Protein AF-A0A961XUE4-F1 (afdb_monomer_lite)

Radius of gyration: 29.35 Å; chains: 1; bounding box: 90×68×78 Å

pLDDT: mean 78.33, std 14.34, range [32.75, 93.94]

Secondary structure (DSSP, 8-state):
-PPPPPHHHHHHHHHHHHSGGGHHHHHHHHHHHGGGEEEPPP-SS--EEE-SS-EEE-HHHHHHHHHHHHHHHHHHHHHHHHHHHHHHH---HHHHHTT-SSHHHHHHHHHHHHHHHHHHHHSSSGGGS---TTSPPP-S-GGG-SSHHHHHHHHHHHHHHHHHHHHHHHHHHHHHHHHHHT--GGGSPPHHHHHHHHHHHHHHHHHTTHHHHHGGGT----EEE-HHHHH-SS--TT--EEEHHHHHHHHHHHHHHHHH-HHHHHHHTT-TTS-HHHHHHHHHHHHHHHHHHHHS-HHHHHHHHHHHEEEEEEETTEEEEEEEHHHHHHHTT-----------S--------EEEEEEEEEEEEETTEEEEEE--SS--TT---HHHHHHHHHHHHHHHHHHTTSSSSHHHHHHHHT--HHHHHHHGGGGG--HHHHHHHHTT-S-TT--HHHHHT-S---SSGGGGTGGGT---

Sequence (476 aa):
MTAEPTDQAIVLDLLRGAVPERADDLSRLWLEHGHGVEVAPSAPGSTMNATSKRIKFDTKTIDFFWLLGFSAWRAIEVYAPALTLATATGVTLEAALNIDEERGQFEQDYRHRIASAQSLLNAAKTSEIDWPEDIPQPTADRESFGNGQDMAVFDLVALAVAFALLHEFKHVQARALEAAEQTPEEDRQAAAEEEIACDTWAREFMTTGMAAYAAPNGYSYRYYISHRLVQAQRQEKDGWRLPAQQIETIVLDEITGLFRSKVRLLDICGLINCDPNTASRAIASGNDIAEQLETGTMDEKRNSLKQIIQRIVLQPDAITIEIDRAGLAKAIGIEMGHEEVTAETGEDVRETDTATIRLRIQLRRRGVEAKLVLTDAQPRASNADLNLIRLLGQARHLADQLISGKAGSITELANATGLNAAEISRILPLAFLAPDIVRDILDGRQPPELTSDALKRIDTLPILWKDQRTPLGFIA

Foldseek 3Di:
DPPDDDPVVVLLLLLCLLFVLCNVVSVVLCVVQVQAEAADQFAQAFQFAADLRHTYGYPLNLQLLQLVLVLVLLVCVLQVQLVVCCVVPVDDSVVSNVVDPCSVVSVVVSVVSVVQSVVSNRDRDPVVGDHDPPRDGDDSDLVVDPDPSSSVSSNVSSNVSQLSNQLNSLVNVLSNVCVVVVPDPVRDDDPVVSSVVSNLRSVCSRPPCVQVVQVVVVHHFDWDKDPVVVPDPDDDPDIATAGPVVVVVVVLVVLLVCLCDLVNQCVQLVNPPPDPVLSVLLNVLSNVLSCCSVPNDPVSVVVLCVLFFPDWDDDQFKIKTKTQSCSSCVSSPHDDDDPPPDDDDDDDDPPRDIDMDIWTWHFDDSDSHTDIGTPDDPDDQPQQDVLVVVLLVVLLVLLCCCVVVVDVDLVRVCVVVVHDSLQNVLSNCSPQADPVQVVCNSSNNFDPPQDNVLSSPPPDQDNDNVPRQVSRVHDD

Structure (mmCIF, N/CA/C/O backbone):
data_AF-A0A961XUE4-F1
#
_entry.id   AF-A0A961XUE4-F1
#
loop_
_atom_site.group_PDB
_atom_site.id
_atom_site.type_symbol
_atom_site.label_atom_id
_atom_site.label_alt_id
_atom_site.label_comp_id
_atom_site.label_asym_id
_atom_site.label_entity_id
_atom_site.label_seq_id
_atom_site.pdbx_PDB_ins_code
_atom_site.Cartn_x
_atom_site.Cartn_y
_atom_site.Cartn_z
_atom_site.occupancy
_atom_site.B_iso_or_equiv
_atom_site.auth_seq_id
_atom_site.auth_comp_id
_atom_site.auth_asym_id
_atom_site.auth_atom_id
_atom_site.pdbx_PDB_model_num
ATOM 1 N N . MET A 1 1 ? 39.635 -20.429 -10.507 1.00 32.75 1 MET A N 1
ATOM 2 C CA . MET A 1 1 ? 39.028 -19.281 -11.205 1.00 32.75 1 MET A CA 1
ATOM 3 C C . MET A 1 1 ? 37.554 -19.595 -11.347 1.00 32.75 1 MET A C 1
ATOM 5 O O . MET A 1 1 ? 37.193 -20.380 -12.212 1.00 32.75 1 MET A O 1
ATOM 9 N N . THR A 1 2 ? 36.733 -19.126 -10.413 1.00 34.25 2 THR A N 1
ATOM 10 C CA . THR A 1 2 ? 35.274 -19.159 -10.555 1.00 34.25 2 THR A CA 1
ATOM 11 C C . THR A 1 2 ? 34.932 -18.210 -11.697 1.00 34.25 2 THR A C 1
ATOM 13 O O . THR A 1 2 ? 35.315 -17.046 -11.638 1.00 34.25 2 THR A O 1
ATOM 16 N N . ALA A 1 3 ? 34.351 -18.724 -12.782 1.00 38.53 3 ALA A N 1
ATOM 17 C CA . ALA A 1 3 ? 33.897 -17.878 -13.879 1.00 38.53 3 ALA A CA 1
ATOM 18 C C . ALA A 1 3 ? 32.869 -16.887 -13.322 1.00 38.53 3 ALA A C 1
ATOM 20 O O . ALA A 1 3 ? 31.965 -17.310 -12.600 1.00 38.53 3 ALA A O 1
ATOM 21 N N . GLU A 1 4 ? 33.040 -15.594 -13.601 1.00 44.97 4 GLU A N 1
ATOM 22 C CA . GLU A 1 4 ? 32.030 -14.599 -13.245 1.00 44.97 4 GLU A CA 1
ATOM 23 C C . GLU A 1 4 ? 30.702 -15.004 -13.901 1.00 44.97 4 GLU A C 1
ATOM 25 O O . GLU A 1 4 ? 30.694 -15.380 -15.083 1.00 44.97 4 GLU A O 1
ATOM 30 N N . PRO A 1 5 ? 29.594 -15.026 -13.141 1.00 58.47 5 PRO A N 1
ATOM 31 C CA . PRO A 1 5 ? 28.294 -15.345 -13.701 1.00 58.47 5 PRO A CA 1
ATOM 32 C C . PRO A 1 5 ? 27.982 -14.342 -14.811 1.00 58.47 5 PRO A C 1
ATOM 34 O O . PRO A 1 5 ? 28.196 -13.144 -14.661 1.00 58.47 5 PRO A O 1
ATOM 37 N N . THR A 1 6 ? 27.486 -14.834 -15.944 1.00 69.25 6 THR A N 1
ATOM 38 C CA . THR A 1 6 ? 27.023 -13.964 -17.032 1.00 69.25 6 THR A CA 1
ATOM 39 C C . THR A 1 6 ? 25.946 -13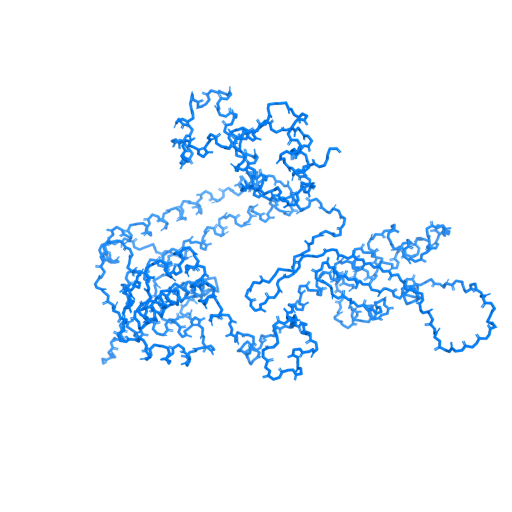.012 -16.510 1.00 69.25 6 THR A C 1
ATOM 41 O O . THR A 1 6 ? 25.121 -13.446 -15.710 1.00 69.25 6 THR A O 1
ATOM 44 N N . ASP A 1 7 ? 25.860 -11.784 -17.020 1.00 66.38 7 ASP A N 1
ATOM 45 C CA . ASP A 1 7 ? 24.839 -10.799 -16.610 1.00 66.38 7 ASP A CA 1
ATOM 46 C C . ASP A 1 7 ? 23.395 -11.347 -16.668 1.00 66.38 7 ASP A C 1
ATOM 48 O O . ASP A 1 7 ? 22.548 -11.014 -15.841 1.00 66.38 7 ASP A O 1
ATOM 52 N N . GLN A 1 8 ? 23.116 -12.267 -17.599 1.00 68.50 8 GLN A N 1
ATOM 53 C CA . GLN A 1 8 ? 21.840 -12.992 -17.675 1.00 68.50 8 GLN A CA 1
ATOM 54 C C . GLN A 1 8 ? 21.568 -13.878 -16.449 1.00 68.50 8 GLN A C 1
ATOM 56 O O . GLN A 1 8 ? 20.430 -13.969 -15.995 1.00 68.50 8 GLN A O 1
ATOM 61 N N . ALA A 1 9 ? 22.600 -14.533 -15.918 1.00 72.12 9 ALA A N 1
ATOM 62 C CA . ALA A 1 9 ? 22.502 -15.342 -14.708 1.00 72.12 9 ALA A CA 1
ATOM 63 C C . ALA A 1 9 ? 22.262 -14.455 -13.483 1.00 72.12 9 ALA A C 1
ATOM 65 O O . ALA A 1 9 ? 21.403 -14.783 -12.676 1.00 72.12 9 ALA A O 1
ATOM 66 N N . ILE A 1 10 ? 22.922 -13.292 -13.409 1.00 69.81 10 ILE A N 1
ATOM 67 C CA . ILE A 1 10 ? 22.708 -12.307 -12.337 1.00 69.81 10 ILE A CA 1
ATOM 68 C C . ILE A 1 10 ? 21.239 -11.869 -12.298 1.00 69.81 10 ILE A C 1
ATOM 70 O O . ILE A 1 10 ? 20.611 -11.893 -11.243 1.00 69.81 10 ILE A O 1
ATOM 74 N N . VAL A 1 11 ? 20.657 -11.528 -13.450 1.00 73.19 11 VAL A N 1
ATOM 75 C CA . VAL A 1 11 ? 19.245 -11.124 -13.518 1.00 73.19 11 VAL A CA 1
ATOM 76 C C . VAL A 1 11 ? 18.296 -12.264 -13.180 1.00 73.19 11 VAL A C 1
ATOM 78 O O . VAL A 1 11 ? 17.334 -12.058 -12.442 1.00 73.19 11 VAL A O 1
ATOM 81 N N . LEU A 1 12 ? 18.552 -13.468 -13.686 1.00 76.69 12 LEU A N 1
ATOM 82 C CA . LEU A 1 12 ? 17.702 -14.612 -13.380 1.00 76.69 12 LEU A CA 1
ATOM 83 C C . LEU A 1 12 ? 17.754 -14.971 -11.888 1.00 76.69 12 LEU A C 1
ATOM 85 O O . LEU A 1 12 ? 16.721 -15.309 -11.312 1.00 76.69 12 LEU A O 1
ATOM 89 N N . ASP A 1 13 ? 18.919 -14.859 -11.257 1.00 77.75 13 ASP A N 1
ATOM 90 C CA . ASP A 1 13 ? 19.084 -15.103 -9.826 1.00 77.75 13 ASP A CA 1
ATOM 91 C C . ASP A 1 13 ? 18.407 -14.009 -8.987 1.00 77.75 13 ASP A C 1
ATOM 93 O O . ASP A 1 13 ? 17.711 -14.338 -8.028 1.00 77.75 13 ASP A O 1
ATOM 97 N N . LEU A 1 14 ? 18.486 -12.737 -9.399 1.00 75.00 14 LEU A N 1
ATOM 98 C CA . LEU A 1 14 ? 17.721 -11.642 -8.785 1.00 75.00 14 LEU A CA 1
ATOM 99 C C . LEU A 1 14 ? 16.204 -11.879 -8.880 1.00 75.00 14 LEU A C 1
ATOM 101 O O . LEU A 1 14 ? 15.494 -11.757 -7.883 1.00 75.00 14 LEU A O 1
ATOM 105 N N . LEU A 1 15 ? 15.699 -12.273 -10.055 1.00 79.62 15 LEU A N 1
ATOM 106 C CA . LEU A 1 15 ? 14.278 -12.577 -10.262 1.00 79.62 15 LEU A CA 1
ATOM 107 C C . LEU A 1 15 ? 13.813 -13.759 -9.406 1.00 79.62 15 LEU A C 1
ATOM 109 O O . LEU A 1 15 ? 12.750 -13.702 -8.788 1.00 79.62 15 LEU A O 1
ATOM 113 N N . ARG A 1 16 ? 14.612 -14.829 -9.348 1.00 83.81 16 ARG A N 1
ATOM 114 C CA . ARG A 1 16 ? 14.326 -15.999 -8.509 1.00 83.81 16 ARG A CA 1
ATOM 115 C C . ARG A 1 16 ? 14.373 -15.658 -7.024 1.00 83.81 16 ARG A C 1
ATOM 117 O O . ARG A 1 16 ? 13.567 -16.194 -6.277 1.00 83.81 16 ARG A O 1
ATOM 124 N N . GLY A 1 17 ? 15.277 -14.776 -6.605 1.00 82.81 17 GLY A N 1
ATOM 125 C CA . GLY A 1 17 ? 15.331 -14.276 -5.233 1.00 82.81 17 GLY A CA 1
ATOM 126 C C . GLY A 1 17 ? 14.098 -13.450 -4.860 1.00 82.81 17 GLY A C 1
ATOM 127 O O . GLY A 1 17 ? 13.599 -13.574 -3.746 1.00 82.81 17 GLY A O 1
ATOM 128 N N . ALA A 1 18 ? 13.571 -12.658 -5.798 1.00 86.38 18 ALA A N 1
ATOM 129 C CA . ALA A 1 18 ? 12.402 -11.811 -5.569 1.00 86.38 18 ALA A CA 1
ATOM 130 C C . ALA A 1 18 ? 11.079 -12.596 -5.468 1.00 86.38 18 ALA A C 1
ATOM 132 O O . ALA A 1 18 ? 10.196 -12.203 -4.709 1.00 86.38 18 ALA A O 1
ATOM 133 N N . VAL A 1 19 ? 10.926 -13.685 -6.232 1.00 87.44 19 VAL A N 1
ATOM 134 C CA . VAL A 1 19 ? 9.713 -14.533 -6.256 1.00 87.44 19 VAL A CA 1
ATOM 135 C C . VAL A 1 19 ? 10.074 -16.030 -6.240 1.00 87.44 19 VAL A C 1
ATOM 137 O O . VAL A 1 19 ? 9.852 -16.751 -7.224 1.00 87.44 19 VAL A O 1
ATOM 140 N N . PRO A 1 20 ? 10.669 -16.526 -5.140 1.00 87.75 20 PRO A N 1
ATOM 141 C CA . PRO A 1 20 ? 11.237 -17.876 -5.058 1.00 87.75 20 PRO A CA 1
ATOM 142 C C . PRO A 1 20 ? 10.211 -18.985 -5.309 1.00 87.75 20 PRO A C 1
ATOM 144 O O . PRO A 1 20 ? 10.529 -20.021 -5.891 1.00 87.75 20 PRO A O 1
ATOM 147 N N . GLU A 1 21 ? 8.952 -18.759 -4.956 1.00 86.25 21 GLU A N 1
ATOM 148 C CA . GLU A 1 21 ? 7.846 -19.685 -5.176 1.00 86.25 21 GLU A CA 1
ATOM 149 C C . GLU A 1 21 ? 7.438 -19.840 -6.646 1.00 86.25 21 GLU A C 1
ATOM 151 O O . GLU A 1 21 ? 6.711 -20.772 -6.994 1.00 86.25 21 GLU A O 1
ATOM 156 N N . ARG A 1 22 ? 7.916 -18.944 -7.516 1.00 87.12 22 ARG A N 1
ATOM 157 C CA . ARG A 1 22 ? 7.704 -18.965 -8.970 1.00 87.12 22 ARG A CA 1
ATOM 158 C C . ARG A 1 22 ? 9.010 -19.152 -9.740 1.00 87.12 22 ARG A C 1
ATOM 160 O O . ARG A 1 22 ? 9.024 -18.949 -10.952 1.00 87.12 22 ARG A O 1
ATOM 167 N N . ALA A 1 23 ? 10.094 -19.567 -9.081 1.00 85.62 23 ALA A N 1
ATOM 168 C CA . ALA A 1 23 ? 11.407 -19.728 -9.707 1.00 85.62 23 ALA A CA 1
ATOM 169 C C . ALA A 1 23 ? 11.385 -20.658 -10.939 1.00 85.62 23 ALA A C 1
ATOM 171 O O . ALA A 1 23 ? 12.022 -20.359 -11.955 1.00 85.62 23 ALA A O 1
ATOM 172 N N . ASP A 1 24 ? 10.618 -21.751 -10.889 1.00 84.69 24 ASP A N 1
ATOM 173 C CA . ASP A 1 24 ? 10.455 -22.676 -12.019 1.00 84.69 24 ASP A CA 1
ATOM 174 C C . ASP A 1 24 ? 9.663 -22.049 -13.173 1.00 84.69 24 ASP A C 1
ATOM 176 O O . ASP A 1 24 ? 10.029 -22.206 -14.340 1.00 84.69 24 ASP A O 1
ATOM 180 N N . ASP A 1 25 ? 8.601 -21.303 -12.859 1.00 85.19 25 ASP A N 1
ATOM 181 C CA . ASP A 1 25 ? 7.798 -20.599 -13.861 1.00 85.19 25 ASP A CA 1
ATOM 182 C C . ASP A 1 25 ? 8.608 -19.494 -14.538 1.00 85.19 25 ASP A C 1
ATOM 184 O O . ASP A 1 25 ? 8.567 -19.382 -15.760 1.00 85.19 25 ASP A O 1
ATOM 188 N N . LEU A 1 26 ? 9.390 -18.728 -13.769 1.00 83.44 26 LEU A N 1
ATOM 189 C CA . LEU A 1 26 ? 10.342 -17.752 -14.295 1.00 83.44 26 LEU A CA 1
ATOM 190 C C . LEU A 1 26 ? 11.365 -18.412 -15.208 1.00 83.44 26 LEU A C 1
ATOM 192 O O . LEU A 1 26 ? 11.636 -17.904 -16.287 1.00 83.44 26 LEU A O 1
ATOM 196 N N . SER A 1 27 ? 11.917 -19.554 -14.797 1.00 81.75 27 SER A N 1
ATOM 197 C CA . SER A 1 27 ? 12.907 -20.278 -15.598 1.00 81.75 27 SER A CA 1
ATOM 198 C C . SER A 1 27 ? 12.307 -20.770 -16.914 1.00 81.75 27 SER A C 1
ATOM 200 O O . SER A 1 27 ? 12.948 -20.665 -17.956 1.00 81.75 27 SER A O 1
ATOM 202 N N . ARG A 1 28 ? 11.063 -21.266 -16.892 1.00 83.62 28 ARG A N 1
ATOM 203 C CA . ARG A 1 28 ? 10.333 -21.683 -18.097 1.00 83.62 28 ARG A CA 1
ATOM 204 C C . ARG A 1 28 ? 10.056 -20.497 -19.017 1.00 83.62 28 ARG A C 1
ATOM 206 O O . ARG A 1 28 ? 10.392 -20.550 -20.194 1.00 83.62 28 ARG A O 1
ATOM 213 N N . LEU A 1 29 ? 9.511 -19.422 -18.461 1.00 79.38 29 LEU A N 1
ATOM 214 C CA . LEU A 1 29 ? 9.199 -18.184 -19.167 1.00 79.38 29 LEU A CA 1
ATOM 215 C C . LEU A 1 29 ? 10.469 -17.577 -19.790 1.00 79.38 29 LEU A C 1
ATOM 217 O O . LEU A 1 29 ? 10.482 -17.220 -20.968 1.00 79.38 29 LEU A O 1
ATOM 221 N N . TRP A 1 30 ? 11.574 -17.578 -19.046 1.00 76.38 30 TRP A N 1
ATOM 222 C CA . TRP A 1 30 ? 12.890 -17.184 -19.538 1.00 76.38 30 TRP A CA 1
ATOM 223 C C . TRP A 1 30 ? 13.412 -18.111 -20.635 1.00 76.38 30 TRP A C 1
ATOM 225 O O . TRP A 1 30 ? 14.024 -17.636 -21.573 1.00 76.38 30 TRP A O 1
ATOM 235 N N . LEU A 1 31 ? 13.184 -19.423 -20.598 1.00 77.56 31 LEU A N 1
ATOM 236 C CA . LEU A 1 31 ? 13.577 -20.302 -21.709 1.00 77.56 31 LEU A CA 1
ATOM 237 C C . LEU A 1 31 ? 12.732 -20.048 -22.967 1.00 77.56 31 LEU A C 1
ATOM 239 O O . LEU A 1 31 ? 13.265 -20.040 -24.077 1.00 77.56 31 LEU A O 1
ATOM 243 N N . GLU A 1 32 ? 11.433 -19.811 -22.796 1.00 75.00 32 GLU A N 1
ATOM 244 C CA . GLU A 1 32 ? 10.481 -19.599 -23.890 1.00 75.00 32 GLU A CA 1
ATOM 245 C C . GLU A 1 32 ? 10.731 -18.281 -24.634 1.00 75.00 32 GLU A C 1
ATOM 247 O O . GLU A 1 32 ? 10.690 -18.270 -25.864 1.00 75.00 32 GLU A O 1
ATOM 252 N N . HIS A 1 33 ? 11.069 -17.194 -23.929 1.00 70.38 33 HIS A N 1
ATOM 253 C CA . HIS A 1 33 ? 11.302 -15.880 -24.554 1.00 70.38 33 HIS A CA 1
ATOM 254 C C . HIS A 1 33 ? 12.706 -15.290 -24.326 1.00 70.38 33 HIS A C 1
ATOM 256 O O . HIS A 1 33 ? 12.988 -14.172 -24.756 1.00 70.38 33 HIS A O 1
ATOM 262 N N . GLY A 1 34 ? 13.625 -16.026 -23.699 1.00 59.38 34 GLY A N 1
ATOM 263 C CA . GLY A 1 34 ? 14.972 -15.548 -23.343 1.00 59.38 34 GLY A CA 1
ATOM 264 C C . GLY A 1 34 ? 15.902 -15.314 -24.523 1.00 59.38 34 GLY A C 1
ATOM 265 O O . GLY A 1 34 ? 16.889 -14.600 -24.387 1.00 59.38 34 GLY A O 1
ATOM 266 N N . HIS A 1 35 ? 15.555 -15.821 -25.710 1.00 58.00 35 HIS A N 1
ATOM 267 C CA . HIS A 1 35 ? 16.201 -15.427 -26.967 1.00 58.00 35 HIS A CA 1
ATOM 268 C C . HIS A 1 35 ? 16.038 -13.925 -27.271 1.00 58.00 35 HIS A C 1
ATOM 270 O O . HIS A 1 35 ? 16.747 -13.389 -28.120 1.00 58.00 35 HIS A O 1
ATOM 276 N N . GLY A 1 36 ? 15.122 -13.252 -26.568 1.00 60.50 36 GLY A N 1
ATOM 277 C CA . GLY A 1 36 ? 14.923 -11.816 -26.599 1.00 60.50 36 GLY A CA 1
ATOM 278 C C . GLY A 1 36 ? 15.650 -11.035 -25.505 1.00 60.50 36 GLY A C 1
ATOM 279 O O . GLY A 1 36 ? 15.487 -9.831 -25.463 1.00 60.50 36 GLY A O 1
ATOM 280 N N . VAL A 1 37 ? 16.427 -11.617 -24.595 1.00 66.94 37 VAL A N 1
ATOM 281 C CA . VAL A 1 37 ? 17.033 -10.815 -23.515 1.00 66.94 37 VAL A CA 1
ATOM 282 C C . VAL A 1 37 ? 18.458 -10.382 -23.873 1.00 66.94 37 VAL A C 1
ATOM 284 O O . VAL A 1 37 ? 19.386 -11.192 -23.880 1.00 66.94 37 VAL A O 1
ATOM 287 N N . GLU A 1 38 ? 18.633 -9.092 -24.161 1.00 74.25 38 GLU A N 1
ATOM 288 C CA . GLU A 1 38 ? 19.903 -8.468 -24.544 1.00 74.25 38 GLU A CA 1
ATOM 289 C C . GLU A 1 38 ? 20.448 -7.598 -23.406 1.00 74.25 38 GLU A C 1
ATOM 291 O O . GLU A 1 38 ? 19.846 -6.583 -23.047 1.00 74.25 38 GLU A O 1
ATOM 296 N N . VAL A 1 39 ? 21.623 -7.960 -22.883 1.00 72.31 39 VAL A N 1
ATOM 297 C CA . VAL A 1 39 ? 22.382 -7.072 -21.996 1.00 72.31 39 VAL A CA 1
ATOM 298 C C . VAL A 1 39 ? 23.204 -6.131 -22.858 1.00 72.31 39 VAL A C 1
ATOM 300 O O . VAL A 1 39 ? 24.111 -6.545 -23.582 1.00 72.31 39 VAL A O 1
ATOM 303 N N . ALA A 1 40 ? 22.835 -4.862 -22.830 1.00 79.00 40 ALA A N 1
ATOM 304 C CA . ALA A 1 40 ? 23.466 -3.827 -23.616 1.00 79.00 40 ALA A CA 1
ATOM 305 C C . ALA A 1 40 ? 24.647 -3.200 -22.872 1.00 79.00 40 ALA A C 1
ATOM 307 O O . ALA A 1 40 ? 24.650 -3.154 -21.641 1.00 79.00 40 ALA A O 1
ATOM 308 N N . PRO A 1 41 ? 25.624 -2.633 -23.600 1.00 81.19 41 PRO A N 1
ATOM 309 C CA . PRO A 1 41 ? 26.605 -1.751 -22.990 1.00 81.19 41 PRO A CA 1
ATOM 310 C C . PRO A 1 41 ? 25.910 -0.565 -22.313 1.00 81.19 41 PRO A C 1
ATOM 312 O O . PRO A 1 41 ? 25.050 0.071 -22.928 1.00 81.19 41 PRO A O 1
ATOM 315 N N . SER A 1 42 ? 26.324 -0.250 -21.086 1.00 85.00 42 SER A N 1
ATOM 316 C CA . SER A 1 42 ? 25.844 0.922 -20.354 1.00 85.00 42 SER A CA 1
ATOM 317 C C . SER A 1 42 ? 26.123 2.215 -21.124 1.00 85.00 42 SER A C 1
ATOM 319 O O . SER A 1 42 ? 27.183 2.388 -21.735 1.00 85.00 42 SER A O 1
ATOM 321 N N . ALA A 1 43 ? 25.158 3.129 -21.084 1.00 85.62 43 ALA A N 1
ATOM 322 C CA . ALA A 1 43 ? 25.221 4.446 -21.707 1.00 85.62 43 ALA A CA 1
ATOM 323 C C . ALA A 1 43 ? 24.525 5.483 -20.805 1.00 85.62 43 ALA A C 1
ATOM 325 O O . ALA A 1 43 ? 23.839 5.092 -19.859 1.00 85.62 43 ALA A O 1
ATOM 326 N N . PRO A 1 44 ? 24.671 6.796 -21.062 1.00 87.94 44 PRO A N 1
ATOM 327 C CA . PRO A 1 44 ? 23.856 7.804 -20.388 1.00 87.94 44 PRO A CA 1
ATOM 328 C C . PRO A 1 44 ? 22.352 7.510 -20.529 1.00 87.94 44 PRO A C 1
ATOM 330 O O . PRO A 1 44 ? 21.883 7.125 -21.600 1.00 87.94 44 PRO A O 1
ATOM 333 N N . GLY A 1 45 ? 21.609 7.709 -19.444 1.00 86.75 45 GLY A N 1
ATOM 334 C CA . GLY A 1 45 ? 20.235 7.255 -19.228 1.00 86.75 45 GLY A CA 1
ATOM 335 C C . GLY A 1 45 ? 20.156 5.956 -18.419 1.00 86.75 45 GLY A C 1
ATOM 336 O O . GLY A 1 45 ? 21.167 5.450 -17.930 1.00 86.75 45 GLY A O 1
ATOM 337 N N . SER A 1 46 ? 18.944 5.431 -18.263 1.00 84.69 46 SER A N 1
ATOM 338 C CA . SER A 1 46 ? 18.702 4.035 -17.891 1.00 84.69 46 SER A CA 1
ATOM 339 C C . SER A 1 46 ? 18.280 3.259 -19.137 1.00 84.69 46 SER A C 1
ATOM 341 O O . SER A 1 46 ? 17.596 3.795 -20.015 1.00 84.69 46 SER A O 1
ATOM 343 N N . THR A 1 47 ? 18.678 1.993 -19.219 1.00 82.88 47 THR A N 1
ATOM 344 C CA . THR A 1 47 ? 18.252 1.092 -20.287 1.00 82.88 47 THR A CA 1
ATOM 345 C C . THR A 1 47 ? 17.375 0.017 -19.676 1.00 82.88 47 THR A C 1
ATOM 347 O O . THR A 1 47 ? 17.865 -0.903 -19.028 1.00 82.88 47 THR A O 1
ATOM 350 N N . MET A 1 48 ? 16.072 0.130 -19.908 1.00 79.31 48 MET A N 1
ATOM 351 C CA . MET A 1 48 ? 15.116 -0.946 -19.695 1.00 79.31 48 MET A CA 1
ATOM 352 C C . MET A 1 48 ? 13.959 -0.726 -20.654 1.00 79.31 48 MET A C 1
ATOM 354 O O . MET A 1 48 ? 13.157 0.182 -20.463 1.00 79.31 48 MET A O 1
ATOM 358 N N . ASN A 1 49 ? 13.954 -1.467 -21.758 1.00 73.75 49 ASN A N 1
ATOM 359 C CA . ASN A 1 49 ? 12.876 -1.378 -22.730 1.00 73.75 49 ASN A CA 1
ATOM 360 C C . ASN A 1 49 ? 12.662 -2.680 -23.500 1.00 73.75 49 ASN A C 1
ATOM 362 O O . ASN A 1 49 ? 13.603 -3.357 -23.925 1.00 73.75 49 ASN A O 1
ATOM 366 N N . ALA A 1 50 ? 11.395 -2.984 -23.745 1.00 64.88 50 ALA A N 1
ATOM 367 C CA . ALA A 1 50 ? 10.954 -4.067 -24.598 1.00 64.88 50 ALA A CA 1
ATOM 368 C C . ALA A 1 50 ? 10.698 -3.606 -26.042 1.00 64.88 50 ALA A C 1
ATOM 370 O O . ALA A 1 50 ? 10.184 -2.521 -26.319 1.00 64.88 50 ALA A O 1
ATOM 371 N N . THR A 1 51 ? 10.989 -4.485 -26.997 1.00 64.19 51 THR A N 1
ATOM 372 C CA . THR A 1 51 ? 10.467 -4.483 -28.371 1.00 64.19 51 THR A CA 1
ATOM 373 C C . THR A 1 51 ? 9.648 -5.757 -28.600 1.00 64.19 51 THR A C 1
ATOM 375 O O . THR A 1 51 ? 9.590 -6.621 -27.734 1.00 64.19 51 THR A O 1
ATOM 378 N N . SER A 1 52 ? 9.049 -5.935 -29.781 1.00 58.06 52 SER A N 1
ATOM 379 C CA . SER A 1 52 ? 8.298 -7.160 -30.121 1.00 58.06 52 SER A CA 1
ATOM 380 C C . SER A 1 52 ? 9.114 -8.458 -30.096 1.00 58.06 52 SER A C 1
ATOM 382 O O . SER A 1 52 ? 8.549 -9.537 -30.250 1.00 58.06 52 SER A O 1
ATOM 384 N N . LYS A 1 53 ? 10.441 -8.371 -29.942 1.00 59.94 53 LYS A N 1
ATOM 385 C CA . LYS A 1 53 ? 11.347 -9.527 -29.972 1.00 59.94 53 LYS A CA 1
ATOM 386 C C . LYS A 1 53 ? 12.366 -9.553 -28.845 1.00 59.94 53 LYS A C 1
ATOM 388 O O . LYS A 1 53 ? 13.036 -10.571 -28.705 1.00 59.94 53 LYS A O 1
ATOM 393 N N . ARG A 1 54 ? 12.556 -8.450 -28.111 1.00 69.50 54 ARG A N 1
ATOM 394 C CA . ARG A 1 54 ? 13.616 -8.376 -27.106 1.00 69.50 54 ARG A CA 1
ATOM 395 C C . ARG A 1 54 ? 13.332 -7.446 -25.936 1.00 69.50 54 ARG A C 1
ATOM 397 O O . ARG A 1 54 ? 12.751 -6.392 -26.145 1.00 69.50 54 ARG A O 1
ATOM 404 N N . ILE A 1 55 ? 13.826 -7.803 -24.757 1.00 71.69 55 ILE A N 1
ATOM 405 C CA . ILE A 1 55 ? 14.054 -6.921 -23.612 1.00 71.69 55 ILE A CA 1
ATOM 406 C C . ILE A 1 55 ? 15.520 -6.513 -23.660 1.00 71.69 55 ILE A C 1
ATOM 408 O O . ILE A 1 55 ? 16.401 -7.372 -23.708 1.00 71.69 55 ILE A O 1
ATOM 412 N N . LYS A 1 56 ? 15.786 -5.212 -23.654 1.00 77.31 56 LYS A N 1
ATOM 413 C CA . LYS A 1 56 ? 17.137 -4.671 -23.575 1.00 77.31 56 LYS A CA 1
ATOM 414 C C . LYS A 1 56 ? 17.320 -4.010 -22.215 1.00 77.31 56 LYS A C 1
ATOM 416 O O . LYS A 1 56 ? 16.521 -3.149 -21.849 1.00 77.31 56 LYS A O 1
ATOM 421 N N . PHE A 1 57 ? 18.371 -4.389 -21.494 1.00 79.88 57 PHE A N 1
ATOM 422 C CA . PHE A 1 57 ? 18.743 -3.736 -20.240 1.00 79.88 57 PHE A CA 1
ATOM 423 C C . PHE A 1 57 ? 20.257 -3.589 -20.100 1.00 79.88 57 PHE A C 1
ATOM 425 O O . PHE A 1 57 ? 21.007 -4.271 -20.792 1.00 79.88 57 PHE A O 1
ATOM 432 N N . ASP A 1 58 ? 20.713 -2.695 -19.226 1.00 83.88 58 ASP A N 1
ATOM 433 C CA . ASP A 1 58 ? 22.127 -2.583 -18.851 1.00 83.88 58 ASP A CA 1
ATOM 434 C C . ASP A 1 58 ? 22.320 -2.796 -17.341 1.00 83.88 58 ASP A C 1
ATOM 436 O O . ASP A 1 58 ? 21.392 -2.651 -16.544 1.00 83.88 58 ASP A O 1
ATOM 440 N N . THR A 1 59 ? 23.532 -3.176 -16.937 1.00 81.12 59 THR A N 1
ATOM 441 C CA . THR A 1 59 ? 23.858 -3.424 -15.522 1.00 81.12 59 THR A CA 1
ATOM 442 C C . THR A 1 59 ? 23.822 -2.141 -14.691 1.00 81.12 59 THR A C 1
ATOM 444 O O . THR A 1 59 ? 23.422 -2.176 -13.531 1.00 81.12 59 THR A O 1
ATOM 447 N N . LYS A 1 60 ? 24.109 -0.984 -15.306 1.00 89.19 60 LYS A N 1
ATOM 448 C CA . LYS A 1 60 ? 24.004 0.337 -14.663 1.00 89.19 60 LYS A CA 1
ATOM 449 C C . LYS A 1 60 ? 22.577 0.638 -14.193 1.00 89.19 60 LYS A C 1
ATOM 451 O O . LYS A 1 60 ? 22.378 1.331 -13.200 1.00 89.19 60 LYS A O 1
ATOM 456 N N . THR A 1 61 ? 21.569 0.120 -14.889 1.00 88.06 61 THR A N 1
ATOM 457 C CA . THR A 1 61 ? 20.166 0.275 -14.503 1.00 88.06 61 THR A CA 1
ATOM 458 C C . THR A 1 61 ? 19.883 -0.449 -13.189 1.00 88.06 61 THR A C 1
ATOM 460 O O . THR A 1 61 ? 19.163 0.095 -12.359 1.00 88.06 61 THR A O 1
ATOM 463 N N . ILE A 1 62 ? 20.507 -1.603 -12.930 1.00 86.19 62 ILE A N 1
ATOM 464 C CA . ILE A 1 62 ? 20.399 -2.295 -11.635 1.00 86.19 62 ILE A CA 1
ATOM 465 C C . ILE A 1 62 ? 21.023 -1.437 -10.524 1.00 86.19 62 ILE A C 1
ATOM 467 O O . ILE A 1 62 ? 20.384 -1.216 -9.494 1.00 86.19 62 ILE A O 1
ATOM 471 N N . ASP A 1 63 ? 22.208 -0.869 -10.766 1.00 89.81 63 ASP A N 1
ATOM 472 C CA . ASP A 1 63 ? 22.868 0.050 -9.825 1.00 89.81 63 ASP A CA 1
ATOM 473 C C . ASP A 1 63 ? 21.994 1.282 -9.535 1.00 89.81 63 ASP A C 1
ATOM 475 O O . ASP A 1 63 ? 21.904 1.748 -8.399 1.00 89.81 63 ASP A O 1
ATOM 479 N N . PHE A 1 64 ? 21.289 1.785 -10.553 1.00 92.19 64 PHE A N 1
ATOM 480 C CA . PHE A 1 64 ? 20.339 2.884 -10.408 1.00 92.19 64 PHE A CA 1
ATOM 481 C C . PHE A 1 64 ? 19.126 2.508 -9.548 1.00 92.19 64 PHE A C 1
ATOM 483 O O . PHE A 1 64 ? 18.760 3.282 -8.663 1.00 92.19 64 PHE A O 1
ATOM 490 N N . PHE A 1 65 ? 18.527 1.327 -9.751 1.00 91.25 65 PHE A N 1
ATOM 491 C CA . PHE A 1 65 ? 17.456 0.817 -8.883 1.00 91.25 65 PHE A CA 1
ATOM 492 C C . PHE A 1 65 ? 17.915 0.712 -7.428 1.00 91.25 65 PHE A C 1
ATOM 494 O O . PHE A 1 65 ? 17.172 1.080 -6.517 1.00 91.25 65 PHE A O 1
ATOM 501 N N . TRP A 1 66 ? 19.150 0.260 -7.218 1.00 91.44 66 TRP A N 1
ATOM 502 C CA . TRP A 1 66 ? 19.751 0.147 -5.897 1.00 91.44 66 TRP A CA 1
ATOM 503 C C . TRP A 1 66 ? 19.902 1.496 -5.209 1.00 91.44 66 TRP A C 1
ATOM 505 O O . TRP A 1 66 ? 19.377 1.717 -4.116 1.00 91.44 66 TRP A O 1
ATOM 515 N N . LEU A 1 67 ? 20.565 2.426 -5.895 1.00 92.44 67 LEU A N 1
ATOM 516 C CA . LEU A 1 67 ? 20.824 3.764 -5.395 1.00 92.44 67 LEU A CA 1
ATOM 517 C C . LEU A 1 67 ? 19.510 4.498 -5.109 1.00 92.44 67 LEU A C 1
ATOM 519 O O . LEU A 1 67 ? 19.368 5.127 -4.060 1.00 92.44 67 LEU A O 1
ATOM 523 N N . LEU A 1 68 ? 18.511 4.357 -5.985 1.00 92.25 68 LEU A N 1
ATOM 524 C CA . LEU A 1 68 ? 17.189 4.945 -5.796 1.00 92.25 68 LEU A CA 1
ATOM 525 C C . LEU A 1 68 ? 16.425 4.307 -4.629 1.00 92.25 68 LEU A C 1
ATOM 527 O O . LEU A 1 68 ? 15.839 5.035 -3.834 1.00 92.25 68 LEU A O 1
ATOM 531 N N . GLY A 1 69 ? 16.435 2.980 -4.491 1.00 92.00 69 GLY A N 1
ATOM 532 C CA . GLY A 1 69 ? 15.700 2.287 -3.432 1.00 92.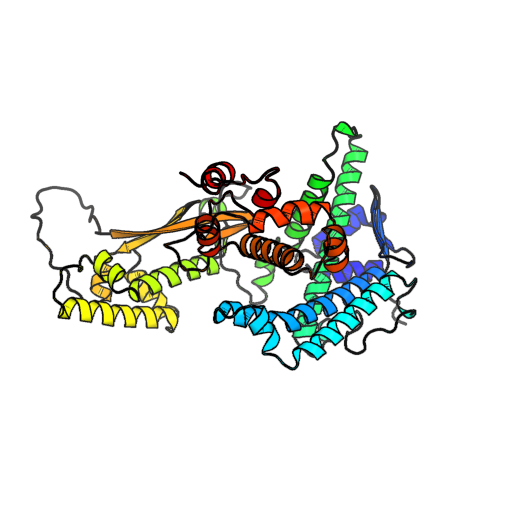00 69 GLY A CA 1
ATOM 533 C C . GLY A 1 69 ? 16.247 2.561 -2.033 1.00 92.00 69 GLY A C 1
ATOM 534 O O . GLY A 1 69 ? 15.481 2.914 -1.135 1.00 92.00 69 GLY A O 1
ATOM 535 N N . PHE A 1 70 ? 17.572 2.517 -1.862 1.00 91.94 70 PHE A N 1
ATOM 536 C CA . PHE A 1 70 ? 18.219 2.910 -0.603 1.00 91.94 70 PHE A CA 1
ATOM 537 C C . PHE A 1 70 ? 18.043 4.403 -0.295 1.00 91.94 70 PHE A C 1
ATOM 539 O O . PHE A 1 70 ? 17.951 4.794 0.871 1.00 91.94 70 PHE A O 1
ATOM 546 N N . SER A 1 71 ? 17.933 5.254 -1.318 1.00 91.88 71 SER A N 1
ATOM 547 C CA . SER A 1 71 ? 17.574 6.668 -1.134 1.00 91.88 71 SER A CA 1
ATOM 548 C C . SER A 1 71 ? 16.108 6.849 -0.731 1.00 91.88 71 SER A C 1
ATOM 550 O O . SER A 1 71 ? 15.801 7.656 0.146 1.00 91.88 71 SER A O 1
ATOM 552 N N . ALA A 1 72 ? 15.192 6.090 -1.337 1.00 90.31 72 ALA A N 1
ATOM 553 C CA . ALA A 1 72 ? 13.764 6.146 -1.044 1.00 90.31 72 ALA A CA 1
ATOM 554 C C . ALA A 1 72 ? 13.461 5.687 0.387 1.00 90.31 72 ALA A C 1
ATOM 556 O O . ALA A 1 72 ? 12.638 6.302 1.064 1.00 90.31 72 ALA A O 1
ATOM 557 N N . TRP A 1 73 ? 14.167 4.666 0.882 1.00 89.69 73 TRP A N 1
ATOM 558 C CA . TRP A 1 73 ? 14.047 4.239 2.276 1.00 89.69 73 TRP A CA 1
ATOM 559 C C . TRP A 1 73 ? 14.423 5.354 3.257 1.00 89.69 73 TRP A C 1
ATOM 561 O O . TRP A 1 73 ? 13.691 5.606 4.212 1.00 89.69 73 TRP A O 1
ATOM 571 N N . ARG A 1 74 ? 15.488 6.118 2.977 1.00 87.44 74 ARG A N 1
ATOM 572 C CA . ARG A 1 74 ? 15.827 7.289 3.802 1.00 87.44 74 ARG A CA 1
ATOM 573 C C . ARG A 1 74 ? 14.744 8.350 3.803 1.00 87.44 74 ARG A C 1
ATOM 575 O O . ARG A 1 74 ? 14.498 8.938 4.845 1.00 87.44 74 ARG A O 1
ATOM 582 N N . ALA A 1 75 ? 14.065 8.583 2.681 1.00 88.19 75 ALA A N 1
ATOM 583 C CA . ALA A 1 75 ? 12.934 9.509 2.668 1.00 88.19 75 ALA A CA 1
ATOM 584 C C . ALA A 1 75 ? 11.825 9.057 3.634 1.00 88.19 75 ALA A C 1
ATOM 586 O O . ALA A 1 75 ? 11.232 9.884 4.327 1.00 88.19 75 ALA A O 1
ATOM 587 N N . ILE A 1 76 ? 11.566 7.747 3.719 1.00 88.19 76 ILE A N 1
ATOM 588 C CA . ILE A 1 76 ? 10.619 7.195 4.695 1.00 88.19 76 ILE A CA 1
ATOM 589 C C . ILE A 1 76 ? 11.106 7.500 6.114 1.00 88.19 76 ILE A C 1
ATOM 591 O O . ILE A 1 76 ? 10.331 8.020 6.907 1.00 88.19 76 ILE A O 1
ATOM 595 N N . GLU A 1 77 ? 12.376 7.264 6.428 1.00 85.50 77 GLU A N 1
ATOM 596 C CA . GLU A 1 77 ? 12.932 7.556 7.757 1.00 85.50 77 GLU A CA 1
ATOM 597 C C . GLU A 1 77 ? 12.872 9.048 8.117 1.00 85.50 77 GLU A C 1
ATOM 599 O O . GLU A 1 77 ? 12.513 9.386 9.242 1.00 85.50 77 GLU A O 1
ATOM 604 N N . VAL A 1 78 ? 13.135 9.938 7.154 1.00 89.88 78 VAL A N 1
ATOM 605 C CA . VAL A 1 78 ? 13.104 11.399 7.346 1.00 89.88 78 VAL A CA 1
ATOM 606 C C . VAL A 1 78 ? 11.688 11.904 7.647 1.00 89.88 78 VAL A C 1
ATOM 608 O O . VAL A 1 78 ? 11.509 12.803 8.468 1.00 89.88 78 VAL A O 1
ATOM 611 N N . TYR A 1 79 ? 10.666 11.375 6.963 1.00 90.94 79 TYR A N 1
ATOM 612 C CA . TYR A 1 79 ? 9.322 11.972 6.975 1.00 90.94 79 TYR A CA 1
ATOM 613 C C . TYR A 1 79 ? 8.259 11.147 7.720 1.00 90.94 79 TYR A C 1
ATOM 615 O O . TYR A 1 79 ? 7.262 11.714 8.178 1.00 90.94 79 TYR A O 1
ATOM 623 N N . ALA A 1 80 ? 8.437 9.832 7.883 1.00 89.94 80 ALA A N 1
ATOM 624 C CA . ALA A 1 80 ? 7.465 8.970 8.563 1.00 89.94 80 ALA A CA 1
ATOM 625 C C . ALA A 1 80 ? 7.224 9.334 10.039 1.00 89.94 80 ALA A C 1
ATOM 627 O O . ALA A 1 80 ? 6.060 9.273 10.455 1.00 89.94 80 ALA A O 1
ATOM 628 N N . PRO A 1 81 ? 8.227 9.759 10.838 1.00 90.62 81 PRO A N 1
ATOM 629 C CA . PRO A 1 81 ? 7.986 10.185 12.216 1.00 90.62 81 PRO A CA 1
ATOM 630 C C . PRO A 1 81 ? 7.030 11.380 12.294 1.00 90.62 81 PRO A C 1
ATOM 632 O O . PRO A 1 81 ? 6.048 11.338 13.035 1.00 90.62 81 PRO A O 1
ATOM 635 N N . ALA A 1 82 ? 7.247 12.403 11.461 1.00 89.25 82 ALA A N 1
ATOM 636 C CA . ALA A 1 82 ? 6.386 13.583 11.407 1.00 89.25 82 ALA A CA 1
ATOM 637 C C . ALA A 1 82 ? 4.966 13.240 10.926 1.00 89.25 82 ALA A C 1
ATOM 639 O O . ALA A 1 82 ? 3.987 13.735 11.485 1.00 89.25 82 ALA A O 1
ATOM 640 N N . LEU A 1 83 ? 4.837 12.350 9.933 1.00 87.75 83 LEU A N 1
ATOM 641 C CA . LEU A 1 83 ? 3.536 11.850 9.473 1.00 87.75 83 LEU A CA 1
ATOM 642 C C . LEU A 1 83 ? 2.794 11.095 10.580 1.00 87.75 83 LEU A C 1
ATOM 644 O O . LEU A 1 83 ? 1.599 11.315 10.785 1.00 87.75 83 LEU A O 1
ATOM 648 N N . THR A 1 84 ? 3.502 10.234 11.308 1.00 84.06 84 THR A N 1
ATOM 649 C CA . THR A 1 84 ? 2.940 9.450 12.412 1.00 84.06 84 THR A CA 1
ATOM 650 C C . THR A 1 84 ? 2.491 10.368 13.541 1.00 84.06 84 THR A C 1
ATOM 652 O O . THR A 1 84 ? 1.364 10.250 14.012 1.00 84.06 84 THR A O 1
ATOM 655 N N . LEU A 1 85 ? 3.327 11.336 13.924 1.00 78.19 85 LEU A N 1
ATOM 656 C CA . LEU A 1 85 ? 3.021 12.301 14.974 1.00 78.19 85 LEU A CA 1
ATOM 657 C C . LEU A 1 85 ? 1.812 13.169 14.615 1.00 78.19 85 LEU A C 1
ATOM 659 O O . LEU A 1 85 ? 0.892 13.295 15.425 1.00 78.19 85 LEU A O 1
ATOM 663 N N . ALA A 1 86 ? 1.779 13.721 13.400 1.00 81.69 86 ALA A N 1
ATOM 664 C CA . ALA A 1 86 ? 0.649 14.510 12.913 1.00 81.69 86 ALA A CA 1
ATOM 665 C C . ALA A 1 86 ? -0.650 13.690 12.919 1.00 81.69 86 ALA A C 1
ATOM 667 O O . ALA A 1 86 ? -1.679 14.160 13.400 1.00 81.69 86 ALA A O 1
ATOM 668 N N . THR A 1 87 ? -0.588 12.436 12.463 1.00 74.69 87 THR A N 1
ATOM 669 C CA . THR A 1 87 ? -1.754 11.539 12.417 1.00 74.69 87 THR A CA 1
ATOM 670 C C . THR A 1 87 ? -2.232 11.145 13.817 1.00 74.69 87 THR A C 1
ATOM 672 O O . THR A 1 87 ? -3.433 11.097 14.064 1.00 74.69 87 THR A O 1
ATOM 675 N N . ALA A 1 88 ? -1.311 10.885 14.747 1.00 71.06 88 ALA A N 1
ATOM 676 C CA . ALA A 1 88 ? -1.638 10.412 16.090 1.00 71.06 88 ALA A CA 1
ATOM 677 C C . ALA A 1 88 ? -2.102 11.528 17.040 1.00 71.06 88 ALA A C 1
ATOM 679 O O . ALA A 1 88 ? -2.871 11.265 17.962 1.00 71.06 88 ALA A O 1
ATOM 680 N N . THR A 1 89 ? -1.629 12.762 16.845 1.00 76.44 89 THR A N 1
ATOM 681 C CA . THR A 1 89 ? -1.861 13.874 17.790 1.00 76.44 89 THR A CA 1
ATOM 682 C C . THR A 1 89 ? -2.707 15.009 17.221 1.00 76.44 89 THR A C 1
ATOM 684 O O . THR A 1 89 ? -3.146 15.876 17.974 1.00 76.44 89 THR A O 1
ATOM 687 N N . GLY A 1 90 ? -2.948 15.026 15.908 1.00 77.69 90 GLY A N 1
ATOM 688 C CA . GLY A 1 90 ? -3.712 16.080 15.241 1.00 77.69 90 GLY A CA 1
ATOM 689 C C . GLY A 1 90 ? -2.964 17.410 15.092 1.00 77.69 90 GLY A C 1
ATOM 690 O O . GLY A 1 90 ? -3.567 18.393 14.661 1.00 77.69 90 GLY A O 1
ATOM 691 N N . VAL A 1 91 ? -1.668 17.475 15.427 1.00 83.12 91 VAL A N 1
ATOM 692 C CA . VAL A 1 91 ? -0.834 18.639 15.089 1.00 83.12 91 VAL A CA 1
ATOM 693 C C . VAL A 1 91 ? -0.688 18.763 13.571 1.00 83.12 91 VAL A C 1
ATOM 695 O O . VAL A 1 91 ? -0.761 17.774 12.838 1.00 83.12 91 VAL A O 1
ATOM 698 N N . THR A 1 92 ? -0.466 19.981 13.073 1.00 89.44 92 THR A N 1
ATOM 699 C CA . THR A 1 92 ? -0.230 20.172 11.638 1.00 89.44 92 THR A CA 1
ATOM 700 C C . THR A 1 92 ? 1.048 19.450 11.213 1.00 89.44 92 THR A C 1
ATOM 702 O O . THR A 1 92 ? 2.009 19.367 11.978 1.00 89.44 92 THR A O 1
ATOM 705 N N . LEU A 1 93 ? 1.086 18.955 9.971 1.00 86.31 93 LEU A N 1
ATOM 706 C CA . LEU A 1 93 ? 2.289 18.309 9.439 1.00 86.31 93 LEU A CA 1
ATOM 707 C C . LEU A 1 93 ? 3.498 19.256 9.469 1.00 86.31 93 LEU A C 1
ATOM 709 O O . LEU A 1 93 ? 4.599 18.827 9.782 1.00 86.31 93 LEU A O 1
ATOM 713 N N . GLU A 1 94 ? 3.291 20.545 9.200 1.00 90.50 94 GLU A N 1
ATOM 714 C CA . GLU A 1 94 ? 4.344 21.561 9.298 1.00 90.50 94 GLU A CA 1
ATOM 715 C C . GLU A 1 94 ? 4.890 21.687 10.726 1.00 90.50 94 GLU A C 1
ATOM 717 O O . GLU A 1 94 ? 6.103 21.697 10.916 1.00 90.50 94 GLU A O 1
ATOM 722 N N . ALA A 1 95 ? 4.017 21.715 11.739 1.00 89.38 95 ALA A N 1
ATOM 723 C CA . ALA A 1 95 ? 4.457 21.716 13.129 1.00 89.38 95 ALA A CA 1
ATOM 724 C C . ALA A 1 95 ? 5.213 20.424 13.466 1.00 89.38 95 ALA A C 1
ATOM 726 O O . ALA A 1 95 ? 6.293 20.499 14.038 1.00 89.38 95 ALA A O 1
ATOM 727 N N . ALA A 1 96 ? 4.703 19.260 13.049 1.00 89.31 96 ALA A N 1
ATOM 728 C CA . ALA A 1 96 ? 5.364 17.972 13.261 1.00 89.31 96 ALA A CA 1
ATOM 729 C C . ALA A 1 96 ? 6.762 17.906 12.624 1.00 89.31 96 ALA A C 1
ATOM 731 O O . ALA A 1 96 ? 7.692 17.395 13.238 1.00 89.31 96 ALA A O 1
ATOM 732 N N . LEU A 1 97 ? 6.923 18.458 11.418 1.00 90.06 97 LEU A N 1
ATOM 733 C CA . LEU A 1 97 ? 8.207 18.522 10.713 1.00 90.06 97 LEU A CA 1
ATOM 734 C C . LEU A 1 97 ? 9.222 19.454 11.385 1.00 90.06 97 LEU A C 1
ATOM 736 O O . LEU A 1 97 ? 10.420 19.277 11.180 1.00 90.06 97 LEU A O 1
ATOM 740 N N . ASN A 1 98 ? 8.764 20.441 12.153 1.00 91.00 98 ASN A N 1
ATOM 741 C CA . ASN A 1 98 ? 9.624 21.407 12.839 1.00 91.00 98 ASN A CA 1
ATOM 742 C C . ASN A 1 98 ? 9.970 20.998 14.281 1.00 91.00 98 ASN A C 1
ATOM 744 O O . ASN A 1 98 ? 10.715 21.715 14.941 1.00 91.00 98 ASN A O 1
ATOM 748 N N . ILE A 1 99 ? 9.422 19.884 14.781 1.00 89.94 99 ILE A N 1
ATOM 749 C CA . ILE A 1 99 ? 9.729 19.364 16.125 1.00 89.94 99 ILE A CA 1
ATOM 750 C C . ILE A 1 99 ? 11.096 18.676 16.159 1.00 89.94 99 ILE A C 1
ATOM 752 O O . ILE A 1 99 ? 11.791 18.750 17.168 1.00 89.94 99 ILE A O 1
ATOM 756 N N . ASP A 1 100 ? 11.467 17.997 15.076 1.00 86.75 100 ASP A N 1
ATOM 757 C CA . ASP A 1 100 ? 12.735 17.282 14.974 1.00 86.75 100 ASP A CA 1
ATOM 758 C C . ASP A 1 100 ? 13.841 18.227 14.475 1.00 86.75 100 ASP A C 1
ATOM 760 O O . ASP A 1 100 ? 13.904 18.570 13.290 1.00 86.75 100 ASP A O 1
ATOM 764 N N . GLU A 1 101 ? 14.700 18.661 15.402 1.00 87.62 101 GLU A N 1
ATOM 765 C CA . GLU A 1 101 ? 15.842 19.539 15.121 1.00 87.62 101 GLU A CA 1
ATOM 766 C C . GLU A 1 101 ? 16.918 18.852 14.255 1.00 87.62 101 GLU A C 1
ATOM 768 O O . GLU A 1 101 ? 17.641 19.532 13.523 1.00 87.62 101 GLU A O 1
ATOM 773 N N . GLU A 1 102 ? 17.003 17.515 14.276 1.00 86.81 102 GLU A N 1
ATOM 774 C CA . GLU A 1 102 ? 17.989 16.733 13.518 1.00 86.81 102 GLU A CA 1
ATOM 775 C C . GLU A 1 102 ? 17.522 16.417 12.088 1.00 86.81 102 GLU A C 1
ATOM 777 O O . GLU A 1 102 ? 18.349 16.135 11.214 1.00 86.81 102 GLU A O 1
ATOM 782 N N . ARG A 1 103 ? 16.219 16.551 11.794 1.00 90.31 103 ARG A N 1
ATOM 783 C CA . ARG A 1 103 ? 15.623 16.296 10.465 1.00 90.31 103 ARG A CA 1
ATOM 784 C C . ARG A 1 103 ? 16.372 16.981 9.322 1.00 90.31 103 ARG A C 1
ATOM 786 O O . ARG A 1 103 ? 16.464 16.433 8.224 1.00 90.31 103 ARG A O 1
ATOM 793 N N . GLY A 1 104 ? 16.901 18.182 9.564 1.00 88.19 104 GLY A N 1
ATOM 794 C CA . GLY A 1 104 ? 17.648 18.947 8.567 1.00 88.19 104 GLY A CA 1
ATOM 795 C C . GLY A 1 104 ? 18.883 18.212 8.035 1.00 88.19 104 GLY A C 1
ATOM 796 O O . GLY A 1 104 ? 19.155 18.300 6.839 1.00 88.19 104 GLY A O 1
ATOM 797 N N . GLN A 1 105 ? 19.591 17.462 8.887 1.00 88.19 105 GLN A N 1
ATOM 798 C CA . GLN A 1 105 ? 20.736 16.647 8.472 1.00 88.19 105 GLN A CA 1
ATOM 799 C C . GLN A 1 105 ? 20.273 15.467 7.614 1.00 88.19 105 GLN A C 1
ATOM 801 O O . GLN A 1 105 ? 20.758 15.291 6.500 1.00 88.19 105 GLN A O 1
ATOM 806 N N . PHE A 1 106 ? 19.261 14.727 8.071 1.00 87.19 106 PHE A N 1
ATOM 807 C CA . PHE A 1 106 ? 18.714 13.596 7.318 1.00 87.19 106 PHE A CA 1
ATOM 808 C C . PHE A 1 106 ? 18.164 14.010 5.944 1.00 87.19 106 PHE A C 1
ATOM 810 O O . PHE A 1 106 ? 18.311 13.283 4.961 1.00 87.19 106 PHE A O 1
ATOM 817 N N . GLU A 1 107 ? 17.553 15.195 5.840 1.00 90.31 107 GLU A N 1
ATOM 818 C CA . GLU A 1 107 ? 17.082 15.731 4.561 1.00 90.31 107 GLU A CA 1
ATOM 819 C C . GLU A 1 107 ? 18.243 16.105 3.623 1.00 90.31 107 GLU A C 1
ATOM 821 O O . GLU A 1 107 ? 18.135 15.907 2.410 1.00 90.31 107 GLU A O 1
ATOM 826 N N . GLN A 1 108 ? 19.358 16.615 4.155 1.00 89.19 108 GLN A N 1
ATOM 827 C CA . GLN A 1 108 ? 20.570 16.860 3.366 1.00 89.19 108 GLN A CA 1
ATOM 828 C C . GLN A 1 108 ? 21.169 15.550 2.846 1.00 89.19 108 GLN A C 1
ATOM 830 O O . GLN A 1 108 ? 21.444 15.458 1.648 1.00 89.19 108 GLN A O 1
ATOM 835 N N . ASP A 1 109 ? 21.287 14.532 3.702 1.00 87.19 109 ASP A N 1
ATOM 836 C CA . ASP A 1 109 ? 21.803 13.209 3.332 1.00 87.19 109 ASP A CA 1
ATOM 837 C C . ASP A 1 109 ? 20.937 12.577 2.231 1.00 87.19 109 ASP A C 1
ATOM 839 O O . ASP A 1 109 ? 21.438 12.143 1.192 1.00 87.19 109 ASP A O 1
ATOM 843 N N . TYR A 1 110 ? 19.611 12.608 2.398 1.00 87.75 110 TYR A N 1
ATOM 844 C CA . TYR A 1 110 ? 18.659 12.162 1.381 1.00 87.75 110 TYR A CA 1
ATOM 845 C C . TYR A 1 110 ? 18.845 12.898 0.043 1.00 87.75 110 TYR A C 1
ATOM 847 O O . TYR A 1 110 ? 18.944 12.260 -1.008 1.00 87.75 110 TYR A O 1
ATOM 855 N N . ARG A 1 111 ? 18.930 14.237 0.057 1.00 89.31 111 ARG A N 1
ATOM 856 C CA . ARG A 1 111 ? 19.123 15.039 -1.165 1.00 89.31 111 ARG A CA 1
ATOM 857 C C . ARG A 1 111 ? 20.448 14.726 -1.854 1.00 89.31 111 ARG A C 1
ATOM 859 O O . ARG A 1 111 ? 20.481 14.676 -3.082 1.00 89.31 111 ARG A O 1
ATOM 866 N N . HIS A 1 112 ? 21.513 14.498 -1.086 1.00 90.25 112 HIS A N 1
ATOM 867 C CA . HIS A 1 112 ? 22.807 14.094 -1.626 1.00 90.25 112 HIS A CA 1
ATOM 868 C C . HIS A 1 112 ? 22.704 12.748 -2.356 1.00 90.25 112 HIS A C 1
ATOM 870 O O . HIS A 1 112 ? 23.111 12.646 -3.511 1.00 90.25 112 HIS A O 1
ATOM 876 N N . ARG A 1 113 ? 22.050 11.752 -1.748 1.00 90.62 113 ARG A N 1
ATOM 877 C CA . ARG A 1 113 ? 21.849 10.430 -2.364 1.00 90.62 113 ARG A CA 1
ATOM 878 C C . ARG A 1 113 ? 21.023 10.497 -3.660 1.00 90.62 113 ARG A C 1
ATOM 880 O O . ARG A 1 113 ? 21.383 9.872 -4.658 1.00 90.62 113 ARG A O 1
ATOM 887 N N . ILE A 1 114 ? 19.969 11.321 -3.696 1.00 90.75 114 ILE A N 1
ATOM 888 C CA . ILE A 1 114 ? 19.189 11.568 -4.924 1.00 90.75 114 ILE A CA 1
ATOM 889 C C . ILE A 1 114 ? 20.041 12.239 -6.013 1.00 90.75 114 ILE A C 1
ATOM 891 O O . ILE A 1 114 ? 19.925 11.881 -7.188 1.00 90.75 114 ILE A O 1
ATOM 895 N N . ALA A 1 115 ? 20.925 13.172 -5.650 1.00 91.25 115 ALA A N 1
ATOM 896 C CA . ALA A 1 115 ? 21.852 13.788 -6.598 1.00 91.25 115 ALA A CA 1
ATOM 897 C C . ALA A 1 115 ? 22.859 12.769 -7.169 1.00 91.25 115 ALA A C 1
ATOM 899 O O . ALA A 1 115 ? 23.169 12.821 -8.364 1.00 91.25 115 ALA A O 1
ATOM 900 N N . SER A 1 116 ? 23.310 11.795 -6.371 1.00 92.69 116 SER A N 1
ATOM 901 C CA . SER A 1 116 ? 24.134 10.680 -6.858 1.00 92.69 116 SER A CA 1
ATOM 902 C C . SER A 1 116 ? 23.363 9.792 -7.839 1.00 92.69 116 SER A C 1
ATOM 904 O O . SER A 1 116 ? 23.896 9.448 -8.893 1.00 92.69 116 SER A O 1
ATOM 906 N N . ALA A 1 117 ? 22.084 9.491 -7.571 1.00 91.25 117 ALA A N 1
ATOM 907 C CA . ALA A 1 117 ? 21.230 8.745 -8.506 1.00 91.25 117 ALA A CA 1
ATOM 908 C C . ALA A 1 117 ? 21.070 9.471 -9.853 1.00 91.25 117 ALA A C 1
ATOM 910 O O . ALA A 1 117 ? 21.163 8.857 -10.916 1.00 91.25 117 ALA A O 1
ATOM 911 N N . GLN A 1 118 ? 20.892 10.793 -9.824 1.00 91.44 118 GLN A N 1
ATOM 912 C CA . GLN A 1 118 ? 20.849 11.618 -11.035 1.00 91.44 118 GLN A CA 1
ATOM 913 C C . GLN A 1 118 ? 22.200 11.648 -11.764 1.00 91.44 118 GLN A C 1
ATOM 915 O O . GLN A 1 118 ? 22.243 11.579 -12.992 1.00 91.44 118 GLN A O 1
ATOM 920 N N . SER A 1 119 ? 23.307 11.706 -11.023 1.00 93.38 119 SER A N 1
ATOM 921 C CA . SER A 1 119 ? 24.659 11.644 -11.589 1.00 93.38 119 SER A CA 1
ATOM 922 C C . SER A 1 119 ? 24.903 10.317 -12.309 1.00 93.38 119 SER A C 1
ATOM 924 O O . SER A 1 119 ? 25.431 10.320 -13.419 1.00 93.38 119 SER A O 1
ATOM 926 N N . LEU A 1 120 ? 24.430 9.198 -11.747 1.00 93.00 120 LEU A N 1
ATOM 927 C CA . LEU A 1 120 ? 24.527 7.875 -12.370 1.00 93.00 120 LEU A CA 1
ATOM 928 C C . LEU A 1 120 ? 23.764 7.790 -13.698 1.00 93.00 120 LEU A C 1
ATOM 930 O O . LEU A 1 120 ? 24.234 7.172 -14.656 1.00 93.00 120 LEU A O 1
ATOM 934 N N . LEU A 1 121 ? 22.596 8.433 -13.786 1.00 90.62 121 LEU A N 1
ATOM 935 C CA . LEU A 1 121 ? 21.861 8.523 -15.048 1.00 90.62 121 LEU A CA 1
ATOM 936 C C . LEU A 1 121 ? 22.652 9.307 -16.096 1.00 90.62 121 LEU A C 1
ATOM 938 O O . LEU A 1 121 ? 22.678 8.903 -17.251 1.00 90.62 121 LEU A O 1
ATOM 942 N N . ASN A 1 122 ? 23.342 10.380 -15.718 1.00 91.88 122 ASN A N 1
ATOM 943 C CA . ASN A 1 122 ? 24.125 11.178 -16.666 1.00 91.88 122 ASN A CA 1
ATOM 944 C C . ASN A 1 122 ? 25.458 10.519 -17.067 1.00 91.88 122 ASN A C 1
ATOM 946 O O . ASN A 1 122 ? 25.982 10.809 -18.144 1.00 91.88 122 ASN A O 1
ATOM 950 N N . ALA A 1 123 ? 25.996 9.636 -16.226 1.00 91.69 123 ALA A N 1
ATOM 951 C CA . ALA A 1 123 ? 27.235 8.906 -16.470 1.00 91.69 123 ALA A CA 1
ATOM 952 C C . ALA A 1 123 ? 27.072 7.783 -17.509 1.00 91.69 123 ALA A C 1
ATOM 954 O O . ALA A 1 123 ? 25.999 7.191 -17.662 1.00 91.69 123 ALA A O 1
ATOM 955 N N . ALA A 1 124 ? 28.155 7.429 -18.202 1.00 89.19 124 ALA A N 1
ATOM 956 C CA . ALA A 1 124 ? 28.170 6.260 -19.080 1.00 89.19 124 ALA A CA 1
ATOM 957 C C . ALA A 1 124 ? 28.379 4.959 -18.288 1.00 89.19 124 ALA A C 1
ATOM 959 O O . ALA A 1 124 ? 27.895 3.903 -18.698 1.00 89.19 124 ALA A O 1
ATOM 960 N N . LYS A 1 125 ? 29.081 5.029 -17.149 1.00 88.81 125 LYS A N 1
ATOM 961 C CA . LYS A 1 125 ? 29.409 3.882 -16.288 1.00 88.81 125 LYS A CA 1
ATOM 962 C C . LYS A 1 125 ? 29.296 4.239 -14.809 1.00 88.81 125 LYS A C 1
ATOM 964 O O . LYS A 1 125 ? 29.573 5.368 -14.424 1.00 88.81 125 LYS A O 1
ATOM 969 N N . THR A 1 126 ? 29.003 3.249 -13.971 1.00 88.44 126 THR A N 1
ATOM 970 C CA . THR A 1 126 ? 28.920 3.408 -12.507 1.00 88.44 126 THR A CA 1
ATOM 971 C C . THR A 1 126 ? 30.235 3.880 -11.888 1.00 88.44 126 THR A C 1
ATOM 973 O O . THR A 1 126 ? 30.229 4.685 -10.969 1.00 88.44 126 THR A O 1
ATOM 976 N N . SER A 1 127 ? 31.377 3.475 -12.451 1.00 89.19 127 SER A N 1
ATOM 977 C CA . SER A 1 127 ? 32.707 3.909 -11.998 1.00 89.19 127 SER A CA 1
ATOM 978 C C . SER A 1 127 ? 33.006 5.401 -12.213 1.00 89.19 127 SER A C 1
ATOM 980 O O . SER A 1 127 ? 34.073 5.858 -11.819 1.00 89.19 127 SER A O 1
ATOM 982 N N . GLU A 1 128 ? 32.144 6.137 -12.919 1.00 90.56 128 GLU A N 1
ATOM 983 C CA . GLU A 1 128 ? 32.310 7.574 -13.185 1.00 90.56 128 GLU A CA 1
ATOM 984 C C . GLU A 1 128 ? 31.649 8.456 -12.115 1.00 90.56 128 GLU A C 1
ATOM 986 O O . GLU A 1 128 ? 31.783 9.677 -12.181 1.00 90.56 128 GLU A O 1
ATOM 991 N N . ILE A 1 129 ? 30.939 7.861 -11.150 1.00 92.69 129 ILE A N 1
ATOM 992 C CA . ILE A 1 129 ? 30.332 8.583 -10.031 1.00 92.69 129 ILE A CA 1
ATOM 993 C C . ILE A 1 129 ? 30.993 8.218 -8.705 1.00 92.69 129 ILE A C 1
ATOM 995 O O . ILE A 1 129 ? 31.457 7.093 -8.512 1.00 92.69 129 ILE A O 1
ATOM 999 N N . ASP A 1 130 ? 30.960 9.161 -7.767 1.00 90.94 130 ASP A N 1
ATOM 1000 C CA . ASP A 1 130 ? 31.274 8.884 -6.371 1.00 90.94 130 ASP A CA 1
ATOM 1001 C C . ASP A 1 130 ? 30.060 8.215 -5.721 1.00 90.94 130 ASP A C 1
ATOM 1003 O O . ASP A 1 130 ? 28.997 8.821 -5.542 1.00 90.94 130 ASP A O 1
ATOM 1007 N N . TRP A 1 131 ? 30.199 6.927 -5.417 1.00 91.62 131 TRP A N 1
ATOM 1008 C CA . TRP A 1 131 ? 29.147 6.169 -4.755 1.00 91.62 131 TRP A CA 1
ATOM 1009 C C . TRP A 1 131 ? 29.030 6.590 -3.281 1.00 91.62 131 TRP A C 1
ATOM 1011 O O . TRP A 1 131 ? 30.059 6.633 -2.602 1.00 91.62 131 TRP A O 1
ATOM 1021 N N . PRO A 1 132 ? 27.821 6.872 -2.754 1.00 91.38 132 PRO A N 1
ATOM 1022 C CA . PRO A 1 132 ? 27.658 7.259 -1.353 1.00 91.38 132 PRO A CA 1
ATOM 1023 C C . PRO A 1 132 ? 28.172 6.178 -0.393 1.00 91.38 132 PRO A C 1
ATOM 1025 O O . PRO A 1 132 ? 27.767 5.022 -0.491 1.00 91.38 132 PRO A O 1
ATOM 1028 N N . GLU A 1 133 ? 29.046 6.545 0.549 1.00 87.44 133 GLU A N 1
ATOM 1029 C CA . GLU A 1 133 ? 29.683 5.595 1.484 1.00 87.44 133 GLU A CA 1
ATOM 1030 C C . GLU A 1 133 ? 28.676 4.843 2.370 1.00 87.44 133 GLU A C 1
ATOM 1032 O O . GLU A 1 133 ? 28.939 3.734 2.830 1.00 87.44 133 GLU A O 1
ATOM 1037 N N . ASP A 1 134 ? 27.519 5.455 2.607 1.00 84.44 134 ASP A N 1
ATOM 1038 C CA . ASP A 1 134 ? 26.437 4.974 3.460 1.00 84.44 134 ASP A CA 1
ATOM 1039 C C . ASP A 1 134 ? 25.345 4.210 2.695 1.00 84.44 134 ASP A C 1
ATOM 1041 O O . ASP A 1 134 ? 24.318 3.846 3.278 1.00 84.44 134 ASP A O 1
ATOM 1045 N N . ILE A 1 135 ? 25.539 3.990 1.392 1.00 88.88 135 ILE A N 1
ATOM 1046 C CA . ILE A 1 135 ? 24.700 3.118 0.577 1.00 88.88 135 ILE A CA 1
ATOM 1047 C C . ILE A 1 135 ? 25.529 1.896 0.203 1.00 88.88 135 ILE A C 1
ATOM 1049 O O . ILE A 1 135 ? 26.573 2.026 -0.438 1.00 88.88 135 ILE A O 1
ATOM 1053 N N . PRO A 1 136 ? 25.078 0.686 0.547 1.00 87.19 136 PRO A N 1
ATOM 1054 C CA . PRO A 1 136 ? 25.801 -0.498 0.142 1.00 87.19 136 PRO A CA 1
ATOM 1055 C C . PRO A 1 136 ? 25.757 -0.680 -1.371 1.00 87.19 136 PRO A C 1
ATOM 1057 O O . PRO A 1 136 ? 24.769 -0.353 -2.028 1.00 87.19 136 PRO A O 1
ATOM 1060 N N . GLN A 1 137 ? 26.821 -1.256 -1.914 1.00 85.00 137 GLN A N 1
ATOM 1061 C CA . GLN A 1 137 ? 26.844 -1.687 -3.305 1.00 85.00 137 GLN A CA 1
ATOM 1062 C C . GLN A 1 137 ? 25.845 -2.836 -3.527 1.00 85.00 137 GLN A C 1
ATOM 1064 O O . GLN A 1 137 ? 25.597 -3.614 -2.595 1.00 85.00 137 GLN A O 1
ATOM 1069 N N . PRO A 1 138 ? 25.305 -2.988 -4.748 1.00 84.69 138 PRO A N 1
ATOM 1070 C CA . PRO A 1 138 ? 24.562 -4.180 -5.129 1.00 84.69 138 PRO A CA 1
ATOM 1071 C C . PRO A 1 138 ? 25.352 -5.451 -4.806 1.00 84.69 138 PRO A C 1
ATOM 1073 O O . PRO A 1 138 ? 26.533 -5.576 -5.131 1.00 84.69 138 PRO A O 1
ATOM 1076 N N . THR A 1 139 ? 24.696 -6.403 -4.150 1.00 80.31 139 THR A N 1
ATOM 1077 C CA . THR A 1 139 ? 25.283 -7.687 -3.745 1.00 80.31 139 THR A CA 1
ATOM 1078 C C . THR A 1 139 ? 24.326 -8.819 -4.091 1.00 80.31 139 THR A C 1
ATOM 1080 O O . THR A 1 139 ? 23.119 -8.612 -4.182 1.00 80.31 139 THR A O 1
ATOM 1083 N N . ALA A 1 140 ? 24.862 -10.021 -4.292 1.00 71.50 140 ALA A N 1
ATOM 1084 C CA . ALA A 1 140 ? 24.053 -11.220 -4.505 1.00 71.50 140 ALA A CA 1
ATOM 1085 C C . ALA A 1 140 ? 23.542 -11.826 -3.187 1.00 71.50 140 ALA A C 1
ATOM 1087 O O . ALA A 1 140 ? 22.583 -12.594 -3.198 1.00 71.50 140 ALA A O 1
ATOM 1088 N N . ASP A 1 141 ? 24.187 -11.506 -2.060 1.00 82.12 141 ASP A N 1
ATOM 1089 C CA . ASP A 1 141 ? 23.880 -12.098 -0.760 1.00 82.12 141 ASP A CA 1
ATOM 1090 C C . ASP A 1 141 ? 23.216 -11.084 0.172 1.00 82.12 141 ASP A C 1
ATOM 1092 O O . ASP A 1 141 ? 23.865 -10.191 0.721 1.00 82.12 141 ASP A O 1
ATOM 1096 N N . ARG A 1 142 ? 21.914 -11.259 0.387 1.00 85.56 142 ARG A N 1
ATOM 1097 C CA . ARG A 1 142 ? 21.130 -10.500 1.362 1.00 85.56 142 ARG A CA 1
ATOM 1098 C C . ARG A 1 142 ? 21.667 -10.636 2.787 1.00 85.56 142 ARG A C 1
ATOM 1100 O O . ARG A 1 142 ? 21.631 -9.679 3.552 1.00 85.56 142 ARG A O 1
ATOM 1107 N N . GLU A 1 143 ? 22.172 -11.806 3.160 1.00 88.50 143 GLU A N 1
ATOM 1108 C CA . GLU A 1 143 ? 22.651 -12.059 4.521 1.00 88.50 143 GLU A CA 1
ATOM 1109 C C . GLU A 1 143 ? 24.020 -11.406 4.778 1.00 88.50 143 GLU A C 1
ATOM 1111 O O . GLU A 1 143 ? 24.499 -11.383 5.911 1.00 88.50 143 GLU A O 1
ATOM 1116 N N . SER A 1 144 ? 24.636 -10.811 3.747 1.00 87.12 144 SER A N 1
ATOM 1117 C CA . SER A 1 144 ? 25.835 -9.981 3.908 1.00 87.12 144 SER A CA 1
ATOM 1118 C C . SER A 1 144 ? 25.554 -8.635 4.590 1.00 87.12 144 SER A C 1
ATOM 1120 O O . SER A 1 144 ? 26.483 -8.000 5.097 1.00 87.12 144 SER A O 1
ATOM 1122 N N . PHE A 1 145 ? 24.288 -8.207 4.656 1.00 87.56 145 PHE A N 1
ATOM 1123 C CA . PHE A 1 145 ? 23.886 -7.015 5.396 1.00 87.56 145 PHE A CA 1
ATOM 1124 C C . PHE A 1 145 ? 23.886 -7.261 6.905 1.00 87.56 145 PHE A C 1
ATOM 1126 O O . PHE A 1 145 ? 23.264 -8.187 7.413 1.00 87.56 145 PHE A O 1
ATOM 1133 N N . GLY A 1 146 ? 24.556 -6.376 7.649 1.00 82.50 146 GLY A N 1
ATOM 1134 C CA . GLY A 1 146 ? 24.675 -6.486 9.106 1.00 82.50 146 GLY A CA 1
ATOM 1135 C C . GLY A 1 146 ? 23.441 -6.036 9.897 1.00 82.50 146 GLY A C 1
ATOM 1136 O O . GLY A 1 146 ? 23.447 -6.135 11.124 1.00 82.50 146 GLY A O 1
ATOM 1137 N N . ASN A 1 147 ? 22.404 -5.503 9.242 1.00 88.31 147 ASN A N 1
ATOM 1138 C CA . ASN A 1 147 ? 21.198 -5.015 9.906 1.00 88.31 147 ASN A CA 1
ATOM 1139 C C . ASN A 1 147 ? 19.925 -5.325 9.105 1.00 88.31 147 ASN A C 1
ATOM 1141 O O . ASN A 1 147 ? 19.927 -5.369 7.877 1.00 88.31 147 ASN A O 1
ATOM 1145 N N . GLY A 1 148 ? 18.817 -5.499 9.829 1.00 89.94 148 GLY A N 1
ATOM 1146 C CA . GLY A 1 148 ? 17.535 -5.884 9.241 1.00 89.94 148 GLY A CA 1
ATOM 1147 C C . GLY A 1 148 ? 16.875 -4.813 8.367 1.00 89.94 148 GLY A C 1
ATOM 1148 O O . GLY A 1 148 ? 16.024 -5.163 7.554 1.00 89.94 148 GLY A O 1
ATOM 1149 N N . GLN A 1 149 ? 17.243 -3.533 8.509 1.00 89.06 149 GLN A N 1
ATOM 1150 C CA . GLN A 1 149 ? 16.707 -2.472 7.652 1.00 89.06 149 GLN A CA 1
ATOM 1151 C C . GLN A 1 149 ? 17.296 -2.576 6.248 1.00 89.06 149 GLN A C 1
ATOM 1153 O O . GLN A 1 149 ? 16.535 -2.661 5.293 1.00 89.06 149 GLN A O 1
ATOM 1158 N N . ASP A 1 150 ? 18.617 -2.687 6.119 1.00 90.25 150 ASP A N 1
ATOM 1159 C CA . ASP A 1 150 ? 19.277 -2.865 4.823 1.00 90.25 150 ASP A CA 1
ATOM 1160 C C . ASP A 1 150 ? 18.825 -4.155 4.135 1.00 90.25 150 ASP A C 1
ATOM 1162 O O . ASP A 1 150 ? 18.588 -4.157 2.930 1.00 90.25 150 ASP A O 1
ATOM 1166 N N . MET A 1 151 ? 18.613 -5.231 4.902 1.00 91.81 151 MET A N 1
ATOM 1167 C CA . MET A 1 151 ? 18.030 -6.475 4.385 1.00 91.81 151 MET A CA 1
ATOM 1168 C C . MET A 1 151 ? 16.609 -6.262 3.841 1.00 91.81 151 MET A C 1
ATOM 1170 O O . MET A 1 151 ? 16.259 -6.805 2.798 1.00 91.81 151 MET A O 1
ATOM 1174 N N . ALA A 1 152 ? 15.784 -5.451 4.511 1.00 91.06 152 ALA A N 1
ATOM 1175 C CA . ALA A 1 152 ? 14.445 -5.122 4.027 1.00 91.06 152 ALA A CA 1
ATOM 1176 C C . ALA A 1 152 ? 14.486 -4.230 2.775 1.00 91.06 152 ALA A C 1
ATOM 1178 O O . ALA A 1 152 ? 13.697 -4.426 1.851 1.00 91.06 152 ALA A O 1
ATOM 1179 N N . VAL A 1 153 ? 15.411 -3.267 2.717 1.00 92.06 153 VAL A N 1
ATOM 1180 C CA . VAL A 1 153 ? 15.607 -2.421 1.532 1.00 92.06 153 VAL A CA 1
ATOM 1181 C C . VAL A 1 153 ? 16.098 -3.250 0.352 1.00 92.06 153 VAL A C 1
ATOM 1183 O O . VAL A 1 153 ? 15.573 -3.087 -0.746 1.00 92.06 153 VAL A O 1
ATOM 1186 N N . PHE A 1 154 ? 17.035 -4.174 0.577 1.00 91.12 154 PHE A N 1
ATOM 1187 C CA . PHE A 1 154 ? 17.469 -5.159 -0.411 1.00 91.12 154 PHE A CA 1
ATOM 1188 C C . PHE A 1 154 ? 16.271 -5.899 -1.009 1.00 91.12 154 PHE A C 1
ATOM 1190 O O . PHE A 1 154 ? 16.107 -5.911 -2.229 1.00 91.12 154 PHE A O 1
ATOM 1197 N N . ASP A 1 155 ? 15.405 -6.459 -0.157 1.00 89.44 155 ASP A N 1
ATOM 1198 C CA . ASP A 1 155 ? 14.233 -7.220 -0.600 1.00 89.44 155 ASP A CA 1
ATOM 1199 C C . ASP A 1 155 ? 13.292 -6.339 -1.437 1.00 89.44 155 ASP A C 1
ATOM 1201 O O . ASP A 1 155 ? 12.828 -6.742 -2.504 1.00 89.44 155 ASP A O 1
ATOM 1205 N N . LEU A 1 156 ? 13.043 -5.101 -0.997 1.00 91.56 156 LEU A N 1
ATOM 1206 C CA . LEU A 1 156 ? 12.192 -4.148 -1.714 1.00 91.56 156 LEU A CA 1
ATOM 1207 C C . LEU A 1 156 ? 12.777 -3.732 -3.067 1.00 91.56 156 LEU A C 1
ATOM 1209 O O . LEU A 1 156 ? 12.031 -3.618 -4.041 1.00 91.56 156 LEU A O 1
ATOM 1213 N N . VAL A 1 157 ? 14.092 -3.521 -3.148 1.00 91.56 157 VAL A N 1
ATOM 1214 C CA . VAL A 1 157 ? 14.779 -3.213 -4.408 1.00 91.56 157 VAL A CA 1
ATOM 1215 C C . VAL A 1 157 ? 14.723 -4.407 -5.352 1.00 91.56 157 VAL A C 1
ATOM 1217 O O . VAL A 1 157 ? 14.378 -4.231 -6.519 1.00 91.56 157 VAL A O 1
ATOM 1220 N N . ALA A 1 158 ? 14.987 -5.619 -4.860 1.00 89.19 158 ALA A N 1
ATOM 1221 C CA . ALA A 1 158 ? 14.893 -6.840 -5.655 1.00 89.19 158 ALA A CA 1
ATOM 1222 C C . ALA A 1 158 ? 13.474 -7.033 -6.219 1.00 89.19 158 ALA A C 1
ATOM 1224 O O . ALA A 1 158 ? 13.311 -7.306 -7.409 1.00 89.19 158 ALA A O 1
ATOM 1225 N N . LEU A 1 159 ? 12.441 -6.799 -5.401 1.00 91.12 159 LEU A N 1
ATOM 1226 C CA . LEU A 1 159 ? 11.043 -6.811 -5.838 1.00 91.12 159 LEU A CA 1
ATOM 1227 C C . LEU A 1 159 ? 10.754 -5.726 -6.885 1.00 91.12 159 LEU A C 1
ATOM 1229 O O . LEU A 1 159 ? 10.072 -6.002 -7.869 1.00 91.12 159 LEU A O 1
ATOM 1233 N N . ALA A 1 160 ? 11.273 -4.507 -6.716 1.00 91.81 160 ALA A N 1
ATOM 1234 C CA . ALA A 1 160 ? 11.077 -3.420 -7.676 1.00 91.81 160 ALA A CA 1
ATOM 1235 C C . ALA A 1 160 ? 11.729 -3.721 -9.037 1.00 91.81 160 ALA A C 1
ATOM 1237 O O . ALA A 1 160 ? 11.103 -3.514 -10.078 1.00 91.81 160 ALA A O 1
ATOM 1238 N N . VAL A 1 161 ? 12.953 -4.257 -9.031 1.00 87.75 161 VAL A N 1
ATOM 1239 C CA . VAL A 1 161 ? 13.649 -4.713 -10.244 1.00 87.75 161 VAL A CA 1
ATOM 1240 C C . VAL A 1 161 ? 12.862 -5.841 -10.911 1.00 87.75 161 VAL A C 1
ATOM 1242 O O . VAL A 1 161 ? 12.627 -5.799 -12.119 1.00 87.75 161 VAL A O 1
ATOM 1245 N N . ALA A 1 162 ? 12.397 -6.824 -10.134 1.00 88.62 162 ALA A N 1
ATOM 1246 C CA . ALA A 1 162 ? 11.617 -7.936 -10.661 1.00 88.62 162 ALA A CA 1
ATOM 1247 C C . ALA A 1 162 ? 10.290 -7.488 -11.277 1.00 88.62 162 ALA A C 1
ATOM 1249 O O . ALA A 1 162 ? 9.935 -7.950 -12.361 1.00 88.62 162 ALA A O 1
ATOM 1250 N N . PHE A 1 163 ? 9.594 -6.553 -10.630 1.00 91.50 163 PHE A N 1
ATOM 1251 C CA . PHE A 1 163 ? 8.376 -5.954 -11.160 1.00 91.50 163 PHE A CA 1
ATOM 1252 C C . PHE A 1 163 ? 8.627 -5.302 -12.518 1.00 91.50 163 PHE A C 1
ATOM 1254 O O . PHE A 1 163 ? 7.909 -5.589 -13.473 1.00 91.50 163 PHE A O 1
ATOM 1261 N N . ALA A 1 164 ? 9.664 -4.470 -12.621 1.00 89.38 164 ALA A N 1
ATOM 1262 C CA . ALA A 1 164 ? 9.952 -3.746 -13.849 1.00 89.38 164 ALA A CA 1
ATOM 1263 C C . ALA A 1 164 ? 10.364 -4.688 -14.995 1.00 89.38 164 ALA A C 1
ATOM 1265 O O . ALA A 1 164 ? 9.889 -4.548 -16.119 1.00 89.38 164 ALA A O 1
ATOM 1266 N N . LEU A 1 165 ? 11.158 -5.722 -14.705 1.00 85.00 165 LEU A N 1
ATOM 1267 C CA . LEU A 1 165 ? 11.510 -6.747 -15.690 1.00 85.00 165 LEU A CA 1
ATOM 1268 C C . LEU A 1 165 ? 10.294 -7.556 -16.160 1.00 85.00 165 LEU A C 1
ATOM 1270 O O . LEU A 1 165 ? 10.153 -7.812 -17.354 1.00 85.00 165 LEU A O 1
ATOM 1274 N N . LEU A 1 166 ? 9.410 -7.959 -15.243 1.00 86.88 166 LEU A N 1
ATOM 1275 C CA . LEU A 1 166 ? 8.174 -8.671 -15.577 1.00 86.88 166 LEU A CA 1
ATOM 1276 C C . LEU A 1 166 ? 7.223 -7.793 -16.399 1.00 86.88 166 LEU A C 1
ATOM 1278 O O . LEU A 1 166 ? 6.610 -8.280 -17.349 1.00 86.88 166 LEU A O 1
ATOM 1282 N N . HIS A 1 167 ? 7.130 -6.506 -16.072 1.00 89.94 167 HIS A N 1
ATOM 1283 C CA . HIS A 1 167 ? 6.368 -5.531 -16.845 1.00 89.94 167 HIS A CA 1
ATOM 1284 C C . HIS A 1 167 ? 6.864 -5.484 -18.304 1.00 89.94 167 HIS A C 1
ATOM 1286 O O . HIS A 1 167 ? 6.087 -5.733 -19.228 1.00 89.94 167 HIS A O 1
ATOM 1292 N N . GLU A 1 168 ? 8.172 -5.312 -18.527 1.00 85.75 168 GLU A N 1
ATOM 1293 C CA . GLU A 1 168 ? 8.758 -5.337 -19.878 1.00 85.75 168 GLU A CA 1
ATOM 1294 C C . GLU A 1 168 ? 8.544 -6.681 -20.584 1.00 85.75 168 GLU A C 1
ATOM 1296 O O . GLU A 1 168 ? 8.275 -6.748 -21.787 1.00 85.75 168 GLU A O 1
ATOM 1301 N N . PHE A 1 169 ? 8.602 -7.782 -19.837 1.00 83.31 169 PHE A N 1
ATOM 1302 C CA . PHE A 1 169 ? 8.322 -9.105 -20.377 1.00 83.31 169 PHE A CA 1
ATOM 1303 C C . PHE A 1 169 ? 6.901 -9.209 -20.931 1.00 83.31 169 PHE A C 1
ATOM 1305 O O . PHE A 1 169 ? 6.675 -9.822 -21.981 1.00 83.31 169 PHE A O 1
ATOM 1312 N N . LYS A 1 170 ? 5.934 -8.580 -20.258 1.00 85.94 170 LYS A N 1
ATOM 1313 C CA . LYS A 1 170 ? 4.550 -8.581 -20.713 1.00 85.94 170 LYS A CA 1
ATOM 1314 C C . LYS A 1 170 ? 4.368 -7.785 -22.005 1.00 85.94 170 LYS A C 1
ATOM 1316 O O . LYS A 1 170 ? 3.650 -8.268 -22.884 1.00 85.94 170 LYS A O 1
ATOM 1321 N N . HIS A 1 171 ? 5.086 -6.674 -22.181 1.00 85.00 171 HIS A N 1
ATOM 1322 C CA . HIS A 1 171 ? 5.135 -5.964 -23.465 1.00 85.00 171 HIS A CA 1
ATOM 1323 C C . HIS A 1 171 ? 5.672 -6.843 -24.596 1.00 85.00 171 HIS A C 1
ATOM 1325 O O . HIS A 1 171 ? 5.100 -6.861 -25.689 1.00 85.00 171 HIS A O 1
ATOM 1331 N N . VAL A 1 172 ? 6.743 -7.613 -24.356 1.00 80.81 172 VAL A N 1
ATOM 1332 C CA . VAL A 1 172 ? 7.271 -8.545 -25.371 1.00 80.81 172 VAL A CA 1
ATOM 1333 C C . VAL A 1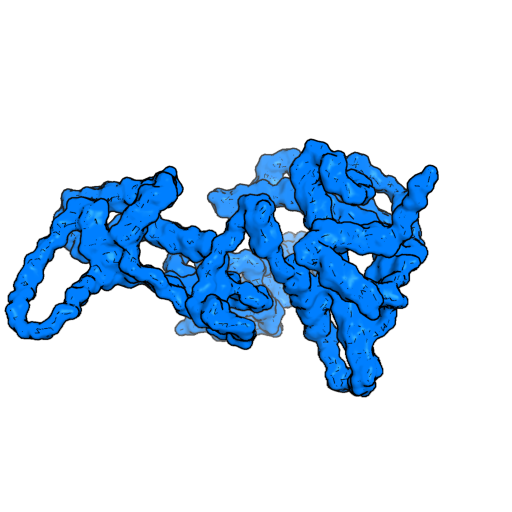 172 ? 6.214 -9.577 -25.757 1.00 80.81 172 VAL A C 1
ATOM 1335 O O . VAL A 1 172 ? 5.995 -9.804 -26.945 1.00 80.81 172 VAL A O 1
ATOM 1338 N N . GLN A 1 173 ? 5.530 -10.177 -24.777 1.00 80.62 173 GLN A N 1
ATOM 1339 C CA . GLN A 1 173 ? 4.473 -11.158 -25.041 1.00 80.62 173 GLN A CA 1
ATOM 1340 C C . GLN A 1 173 ? 3.317 -10.561 -25.852 1.00 80.62 173 GLN A C 1
ATOM 1342 O O . GLN A 1 173 ? 2.879 -11.180 -26.820 1.00 80.62 173 GLN A O 1
ATOM 1347 N N . ALA A 1 174 ? 2.831 -9.376 -25.466 1.00 79.88 174 ALA A N 1
ATOM 1348 C CA . ALA A 1 174 ? 1.726 -8.705 -26.147 1.00 79.88 174 ALA A CA 1
ATOM 1349 C C . ALA A 1 174 ? 2.084 -8.412 -27.610 1.00 79.88 174 ALA A C 1
ATOM 1351 O O . ALA A 1 174 ? 1.388 -8.842 -28.526 1.00 79.88 174 ALA A O 1
ATOM 1352 N N . ARG A 1 175 ? 3.248 -7.802 -27.843 1.00 78.38 175 ARG A N 1
ATOM 1353 C CA . ARG A 1 175 ? 3.710 -7.447 -29.190 1.00 78.38 175 ARG A CA 1
ATOM 1354 C C . ARG A 1 175 ? 4.065 -8.658 -30.053 1.00 78.38 175 ARG A C 1
ATOM 1356 O O . ARG A 1 175 ? 3.921 -8.602 -31.274 1.00 78.38 175 ARG A O 1
ATOM 1363 N N . ALA A 1 176 ? 4.554 -9.745 -29.455 1.00 76.81 176 ALA A N 1
ATOM 1364 C CA . ALA A 1 176 ? 4.791 -10.997 -30.171 1.00 76.81 176 ALA A CA 1
ATOM 1365 C C . ALA A 1 176 ? 3.473 -11.620 -30.659 1.00 76.81 176 ALA A C 1
ATOM 1367 O O . ALA A 1 176 ? 3.421 -12.128 -31.780 1.00 76.81 176 ALA A O 1
ATOM 1368 N N . LEU A 1 177 ? 2.415 -11.539 -29.846 1.00 78.94 177 LEU A N 1
ATOM 1369 C CA . LEU A 1 177 ? 1.075 -12.002 -30.202 1.00 78.94 177 LEU A CA 1
ATOM 1370 C C . LEU A 1 177 ? 0.456 -11.132 -31.305 1.00 78.94 177 LEU A C 1
ATOM 1372 O O . LEU A 1 177 ? 0.056 -11.671 -32.332 1.00 78.94 177 LEU A O 1
ATOM 1376 N N . GLU A 1 178 ? 0.500 -9.804 -31.168 1.00 80.25 178 GLU A N 1
ATOM 1377 C CA . GLU A 1 178 ? 0.047 -8.868 -32.213 1.00 80.25 178 GLU A CA 1
ATOM 1378 C C . GLU A 1 178 ? 0.751 -9.106 -33.557 1.00 80.25 178 GLU A C 1
ATOM 1380 O O . GLU A 1 178 ? 0.133 -9.076 -34.623 1.00 80.25 178 GLU A O 1
ATOM 1385 N N . ALA A 1 179 ? 2.063 -9.367 -33.524 1.00 77.31 179 ALA A N 1
ATOM 1386 C CA . ALA A 1 179 ? 2.837 -9.660 -34.725 1.00 77.31 179 ALA A CA 1
ATOM 1387 C C . ALA A 1 179 ? 2.454 -11.009 -35.358 1.00 77.31 179 ALA A C 1
ATOM 1389 O O . ALA A 1 179 ? 2.434 -11.119 -36.585 1.00 77.31 179 ALA A O 1
ATOM 1390 N N . ALA A 1 180 ? 2.164 -12.029 -34.544 1.00 79.81 180 ALA A N 1
ATOM 1391 C CA . ALA A 1 180 ? 1.727 -13.340 -35.021 1.00 79.81 180 ALA A CA 1
ATOM 1392 C C . ALA A 1 180 ? 0.314 -13.293 -35.625 1.00 79.81 180 ALA A C 1
ATOM 1394 O O . ALA A 1 180 ? 0.057 -13.954 -36.632 1.00 79.81 180 ALA A O 1
ATOM 1395 N N . GLU A 1 181 ? -0.574 -12.488 -35.041 1.00 84.56 181 GLU A N 1
ATOM 1396 C CA . GLU A 1 181 ? -1.967 -12.317 -35.468 1.00 84.56 181 GLU A CA 1
ATOM 1397 C C . GLU A 1 181 ? -2.143 -11.262 -36.572 1.00 84.56 181 GLU A C 1
ATOM 1399 O O . GLU A 1 181 ? -3.226 -11.148 -37.141 1.00 84.56 181 GLU A O 1
ATOM 1404 N N . GLN A 1 182 ? -1.076 -10.535 -36.931 1.00 82.12 182 GLN A N 1
ATOM 1405 C CA . GLN A 1 182 ? -1.101 -9.437 -37.909 1.00 82.12 182 GLN A CA 1
ATOM 1406 C C . GLN A 1 182 ? -2.145 -8.367 -37.555 1.00 82.12 182 GLN A C 1
ATOM 1408 O O . GLN A 1 182 ? -2.813 -7.824 -38.437 1.00 82.12 182 GLN A O 1
ATOM 1413 N N . THR A 1 183 ? -2.277 -8.064 -36.262 1.00 77.25 183 THR A N 1
ATOM 1414 C CA . THR A 1 183 ? -3.303 -7.162 -35.734 1.00 77.25 183 THR A CA 1
ATOM 1415 C C . THR A 1 183 ? -3.173 -5.763 -36.358 1.00 77.25 183 THR A C 1
ATOM 1417 O O . THR A 1 183 ? -2.102 -5.139 -36.240 1.00 77.25 183 THR A O 1
ATOM 1420 N N . PRO A 1 184 ? -4.227 -5.254 -37.032 1.00 79.38 184 PRO A N 1
ATOM 1421 C CA . PRO A 1 184 ? -4.264 -3.891 -37.556 1.00 79.38 184 PRO A CA 1
ATOM 1422 C C . PRO A 1 184 ? -4.020 -2.859 -36.454 1.00 79.38 184 PRO A C 1
ATOM 1424 O O . PRO A 1 184 ? -4.399 -3.067 -35.308 1.00 79.38 184 PRO A O 1
ATOM 1427 N N . GLU A 1 185 ? -3.401 -1.726 -36.791 1.00 74.50 185 GLU A N 1
ATOM 1428 C CA . GLU A 1 185 ? -3.064 -0.680 -35.810 1.00 74.50 185 GLU A CA 1
ATOM 1429 C C . GLU A 1 185 ? -4.301 -0.105 -35.099 1.00 74.50 185 GLU A C 1
ATOM 1431 O O . GLU A 1 185 ? -4.224 0.240 -33.926 1.00 74.50 185 GLU A O 1
ATOM 1436 N N . GLU A 1 186 ? -5.446 -0.082 -35.785 1.00 77.19 186 GLU A N 1
ATOM 1437 C CA . GLU A 1 186 ? -6.742 0.358 -35.251 1.00 77.19 186 GLU A CA 1
ATOM 1438 C C . GLU A 1 186 ? -7.332 -0.615 -34.214 1.00 77.19 186 GLU A C 1
ATOM 1440 O O . GLU A 1 186 ? -8.099 -0.191 -33.351 1.00 77.19 186 GLU A O 1
ATOM 1445 N N . ASP A 1 187 ? -6.947 -1.894 -34.278 1.00 73.50 187 ASP A N 1
ATOM 1446 C CA . ASP A 1 187 ? -7.413 -2.962 -33.384 1.00 73.50 187 ASP A CA 1
ATOM 1447 C C . ASP A 1 187 ? -6.446 -3.213 -32.214 1.00 73.50 187 ASP A C 1
ATOM 1449 O O . ASP A 1 187 ? -6.715 -4.050 -31.347 1.00 73.50 187 ASP A O 1
ATOM 1453 N N . ARG A 1 188 ? -5.301 -2.514 -32.176 1.00 74.88 188 ARG A N 1
ATOM 1454 C CA . ARG A 1 188 ? -4.353 -2.624 -31.062 1.00 74.88 188 ARG A CA 1
ATOM 1455 C C . ARG A 1 188 ? -4.929 -1.988 -29.813 1.00 74.88 188 ARG A C 1
ATOM 1457 O O . ARG A 1 188 ? -5.619 -0.968 -29.859 1.00 74.88 188 ARG A O 1
ATOM 1464 N N . GLN A 1 189 ? -4.600 -2.587 -28.675 1.00 73.62 189 GLN A N 1
ATOM 1465 C CA . GLN A 1 189 ? -5.001 -2.040 -27.394 1.00 73.62 189 GLN A CA 1
ATOM 1466 C C . GLN A 1 189 ? -4.397 -0.642 -27.213 1.00 73.62 189 GLN A C 1
ATOM 1468 O O . GLN A 1 189 ? -3.248 -0.387 -27.576 1.00 73.62 189 GLN A O 1
ATOM 1473 N N . ALA A 1 190 ? -5.182 0.285 -26.663 1.00 76.75 190 ALA A N 1
ATOM 1474 C CA . ALA A 1 190 ? -4.681 1.617 -26.371 1.00 76.75 190 ALA A CA 1
ATOM 1475 C C . ALA A 1 190 ? -3.487 1.515 -25.410 1.00 76.75 190 ALA A C 1
ATOM 1477 O O . ALA A 1 190 ? -3.568 0.798 -24.414 1.00 76.75 190 ALA A O 1
ATOM 1478 N N . ALA A 1 191 ? -2.418 2.276 -25.665 1.00 74.31 191 ALA A N 1
ATOM 1479 C CA . ALA A 1 191 ? -1.181 2.199 -24.880 1.00 74.31 191 ALA A CA 1
ATOM 1480 C C . ALA A 1 191 ? -1.434 2.285 -23.363 1.00 74.31 191 ALA A C 1
ATOM 1482 O O . ALA A 1 191 ? -0.915 1.487 -22.600 1.00 74.31 191 ALA A O 1
ATOM 1483 N N . ALA A 1 192 ? -2.318 3.181 -22.912 1.00 68.56 192 ALA A N 1
ATOM 1484 C CA . ALA A 1 192 ? -2.653 3.298 -21.491 1.00 68.56 192 ALA A CA 1
ATOM 1485 C C . ALA A 1 192 ? -3.294 2.028 -20.894 1.00 68.56 192 ALA A C 1
ATOM 1487 O O . ALA A 1 192 ? -3.086 1.725 -19.722 1.00 68.56 192 ALA A O 1
ATOM 1488 N N . GLU A 1 193 ? -4.086 1.291 -21.673 1.00 72.44 193 GLU A N 1
ATOM 1489 C CA . GLU A 1 193 ? -4.682 0.029 -21.229 1.00 72.44 193 GLU A CA 1
ATOM 1490 C C . GLU A 1 193 ? -3.664 -1.117 -21.244 1.00 72.44 193 GLU A C 1
ATOM 1492 O O . GLU A 1 193 ? -3.693 -1.958 -20.345 1.00 72.44 193 GLU A O 1
ATOM 1497 N N . GLU A 1 194 ? -2.748 -1.124 -22.220 1.00 80.88 194 GLU A N 1
ATOM 1498 C CA . GLU A 1 194 ? -1.617 -2.058 -22.282 1.00 80.88 194 GLU A CA 1
ATOM 1499 C C . GLU A 1 194 ? -0.737 -1.923 -21.030 1.00 80.88 194 GLU A C 1
ATOM 1501 O O . GLU A 1 194 ? -0.516 -2.915 -20.341 1.00 80.88 194 GLU A O 1
ATOM 1506 N N . GLU A 1 195 ? -0.329 -0.702 -20.672 1.00 82.75 195 GLU A N 1
ATOM 1507 C CA . GLU A 1 195 ? 0.478 -0.416 -19.474 1.00 82.75 195 GLU A CA 1
ATOM 1508 C C . GLU A 1 195 ? -0.197 -0.927 -18.188 1.00 82.75 195 GLU A C 1
ATOM 1510 O O . GLU A 1 195 ? 0.414 -1.617 -17.369 1.00 82.75 195 GLU A O 1
ATOM 1515 N N . ILE A 1 196 ? -1.505 -0.680 -18.031 1.00 73.12 196 ILE A N 1
ATOM 1516 C CA . ILE A 1 196 ? -2.278 -1.172 -16.878 1.00 73.12 196 ILE A CA 1
ATOM 1517 C C . ILE A 1 196 ? -2.334 -2.706 -16.859 1.00 73.12 196 ILE A C 1
ATOM 1519 O O . ILE A 1 196 ? -2.288 -3.321 -15.784 1.00 73.12 196 ILE A O 1
ATOM 1523 N N . ALA A 1 197 ? -2.464 -3.342 -18.025 1.00 71.75 197 ALA A N 1
ATOM 1524 C CA . ALA A 1 197 ? -2.467 -4.793 -18.144 1.00 71.75 197 ALA A CA 1
ATOM 1525 C C . ALA A 1 197 ? -1.085 -5.390 -17.822 1.00 71.75 197 ALA A C 1
ATOM 1527 O O . ALA A 1 197 ? -1.024 -6.408 -17.126 1.00 71.75 197 ALA A O 1
ATOM 1528 N N . CYS A 1 198 ? 0.001 -4.742 -18.254 1.00 81.44 198 CYS A N 1
ATOM 1529 C CA . CYS A 1 198 ? 1.381 -5.094 -17.916 1.00 81.44 198 CYS A CA 1
ATOM 1530 C C . CYS A 1 198 ? 1.626 -5.014 -16.407 1.00 81.44 198 CYS A C 1
ATOM 1532 O O . CYS A 1 198 ? 2.023 -6.012 -15.801 1.00 81.44 198 CYS A O 1
ATOM 1534 N N . ASP A 1 199 ? 1.274 -3.892 -15.776 1.00 83.50 199 ASP A N 1
ATOM 1535 C CA . ASP A 1 199 ? 1.382 -3.698 -14.325 1.00 83.50 199 ASP A CA 1
ATOM 1536 C C . ASP A 1 199 ? 0.565 -4.722 -13.535 1.00 83.50 199 ASP A C 1
ATOM 1538 O O . ASP A 1 199 ? 1.013 -5.277 -12.525 1.00 83.50 199 ASP A O 1
ATOM 1542 N N . THR A 1 200 ? -0.665 -4.978 -13.988 1.00 77.38 200 THR A N 1
ATOM 1543 C CA . THR A 1 200 ? -1.558 -5.943 -13.342 1.00 77.38 200 THR A CA 1
ATOM 1544 C C . THR A 1 200 ? -0.978 -7.347 -13.429 1.00 77.38 200 THR A C 1
ATOM 1546 O O . THR A 1 200 ? -0.936 -8.038 -12.411 1.00 77.38 200 THR A O 1
ATOM 1549 N N . TRP A 1 201 ? -0.487 -7.744 -14.605 1.00 85.88 201 TRP A N 1
ATOM 1550 C CA . TRP A 1 201 ? 0.122 -9.050 -14.814 1.00 85.88 201 TRP A CA 1
ATOM 1551 C C . TRP A 1 201 ? 1.407 -9.221 -14.003 1.00 85.88 201 TRP A C 1
ATOM 1553 O O . TRP A 1 201 ? 1.541 -10.232 -13.321 1.00 85.88 201 TRP A O 1
ATOM 1563 N N . ALA A 1 202 ? 2.316 -8.241 -14.018 1.00 87.44 202 ALA A N 1
ATOM 1564 C CA . ALA A 1 202 ? 3.573 -8.304 -13.272 1.00 87.44 202 ALA A CA 1
ATOM 1565 C C . ALA A 1 202 ? 3.309 -8.453 -11.768 1.00 87.44 202 ALA A C 1
ATOM 1567 O O . ALA A 1 202 ? 3.833 -9.362 -11.124 1.00 87.44 202 ALA A O 1
ATOM 1568 N N . ARG A 1 203 ? 2.398 -7.638 -11.219 1.00 85.44 203 ARG A N 1
ATOM 1569 C CA . ARG A 1 203 ? 1.977 -7.751 -9.818 1.00 85.44 203 ARG A CA 1
ATOM 1570 C C . ARG A 1 203 ? 1.362 -9.116 -9.515 1.00 85.44 203 ARG A C 1
ATOM 1572 O O . ARG A 1 203 ? 1.734 -9.732 -8.526 1.00 85.44 203 ARG A O 1
ATOM 1579 N N . GLU A 1 204 ? 0.409 -9.582 -10.323 1.00 80.31 204 GLU A N 1
ATOM 1580 C CA . GLU A 1 204 ? -0.250 -10.877 -10.099 1.00 80.31 204 GLU A CA 1
ATOM 1581 C C . GLU A 1 204 ? 0.723 -12.046 -10.216 1.00 80.31 204 GLU A C 1
ATOM 1583 O O . GLU A 1 204 ? 0.631 -13.003 -9.445 1.00 80.31 204 GLU A O 1
ATOM 1588 N N . PHE A 1 205 ? 1.677 -11.966 -11.144 1.00 84.88 205 PHE A N 1
ATOM 1589 C CA . PHE A 1 205 ? 2.740 -12.945 -11.268 1.00 84.88 205 PHE A CA 1
ATOM 1590 C C . PHE A 1 205 ? 3.551 -13.010 -9.975 1.00 84.88 205 PHE A C 1
ATOM 1592 O O . PHE A 1 205 ? 3.766 -14.112 -9.479 1.00 84.88 205 PHE A O 1
ATOM 1599 N N . MET A 1 206 ? 3.930 -11.859 -9.412 1.00 86.81 206 MET A N 1
ATOM 1600 C CA . MET A 1 206 ? 4.725 -11.804 -8.186 1.00 86.81 206 MET A CA 1
ATOM 1601 C C . MET A 1 206 ? 3.960 -12.206 -6.926 1.00 86.81 206 MET A C 1
ATOM 1603 O O . MET A 1 206 ? 4.561 -12.749 -6.012 1.00 86.81 206 MET A O 1
ATOM 1607 N N . THR A 1 207 ? 2.652 -11.947 -6.847 1.00 81.94 207 THR A N 1
ATOM 1608 C CA . THR A 1 207 ? 1.895 -12.193 -5.608 1.00 81.94 207 THR A CA 1
ATOM 1609 C C . THR A 1 207 ? 1.164 -13.534 -5.571 1.00 81.94 207 THR A C 1
ATOM 1611 O O . THR A 1 207 ? 0.789 -14.026 -4.502 1.00 81.94 207 THR A O 1
ATOM 1614 N N . THR A 1 208 ? 0.944 -14.166 -6.726 1.00 77.94 208 THR A N 1
ATOM 1615 C CA . THR A 1 208 ? 0.245 -15.454 -6.790 1.00 77.94 208 THR A CA 1
ATOM 1616 C C . THR A 1 208 ? 1.155 -16.589 -6.333 1.00 77.94 208 THR A C 1
ATOM 1618 O O . THR A 1 208 ? 2.138 -16.910 -6.996 1.00 77.94 208 THR A O 1
ATOM 1621 N N . GLY A 1 209 ? 0.759 -17.261 -5.248 1.00 76.44 209 GLY A N 1
ATOM 1622 C CA . GLY A 1 209 ? 1.487 -18.396 -4.667 1.00 76.44 209 GLY A CA 1
ATOM 1623 C C . GLY A 1 209 ? 2.173 -18.075 -3.338 1.00 76.44 209 GLY A C 1
ATOM 1624 O O . GLY A 1 209 ? 2.443 -19.002 -2.574 1.00 76.44 209 GLY A O 1
ATOM 1625 N N . MET A 1 210 ? 2.329 -16.787 -3.002 1.00 80.25 210 MET A N 1
ATOM 1626 C CA . MET A 1 210 ? 3.010 -16.325 -1.784 1.00 80.25 210 MET A CA 1
ATOM 1627 C C . MET A 1 210 ? 2.501 -17.012 -0.511 1.00 80.25 210 MET A C 1
ATOM 1629 O O . MET A 1 210 ? 3.291 -17.480 0.299 1.00 80.25 210 MET A O 1
ATOM 1633 N N . ALA A 1 211 ? 1.180 -17.132 -0.328 1.00 74.50 211 ALA A N 1
ATOM 1634 C CA . ALA A 1 211 ? 0.611 -17.742 0.879 1.00 74.50 211 ALA A CA 1
ATOM 1635 C C . ALA A 1 211 ? 0.953 -19.240 1.022 1.00 74.50 211 ALA A C 1
ATOM 1637 O O . ALA A 1 211 ? 1.172 -19.721 2.134 1.00 74.50 211 ALA A O 1
ATOM 1638 N N . ALA A 1 212 ? 1.012 -19.976 -0.093 1.00 78.94 212 ALA A N 1
ATOM 1639 C CA . ALA A 1 212 ? 1.377 -21.392 -0.091 1.00 78.94 212 ALA A CA 1
ATOM 1640 C C . ALA A 1 212 ? 2.869 -21.587 0.209 1.00 78.94 212 ALA A C 1
ATOM 1642 O O . ALA A 1 212 ? 3.231 -22.543 0.888 1.00 78.94 212 ALA A O 1
ATOM 1643 N N . TYR A 1 213 ? 3.714 -20.659 -0.247 1.00 82.12 213 TYR A N 1
ATOM 1644 C CA . TYR A 1 213 ? 5.139 -20.624 0.075 1.00 82.12 213 TYR A CA 1
ATOM 1645 C C . TYR A 1 213 ? 5.412 -20.195 1.521 1.00 82.12 213 TYR A C 1
ATOM 1647 O O . TYR A 1 213 ? 6.275 -20.752 2.194 1.00 82.12 213 TYR A O 1
ATOM 1655 N N . ALA A 1 214 ? 4.643 -19.236 2.030 1.00 82.19 214 ALA A N 1
ATOM 1656 C CA . ALA A 1 214 ? 4.769 -18.704 3.380 1.00 82.19 214 ALA A CA 1
ATOM 1657 C C . ALA A 1 214 ? 4.492 -19.765 4.463 1.00 82.19 214 ALA A C 1
ATOM 1659 O O . ALA A 1 214 ? 5.210 -19.824 5.463 1.00 82.19 214 ALA A O 1
ATOM 1660 N N . ALA A 1 215 ? 3.496 -20.637 4.255 1.00 79.69 215 ALA A N 1
ATOM 1661 C CA . ALA A 1 215 ? 3.035 -21.584 5.274 1.00 79.69 215 ALA A CA 1
ATOM 1662 C C . ALA A 1 215 ? 4.109 -22.597 5.744 1.00 79.69 215 ALA A C 1
ATOM 1664 O O . ALA A 1 215 ? 4.303 -22.710 6.956 1.00 79.69 215 ALA A O 1
ATOM 1665 N N . PRO A 1 216 ? 4.858 -23.289 4.858 1.00 85.38 216 PRO A N 1
ATOM 1666 C CA . PRO A 1 216 ? 6.001 -24.119 5.258 1.00 85.38 216 PRO A CA 1
ATOM 1667 C C . PRO A 1 216 ? 7.125 -23.345 5.958 1.00 85.38 216 PRO A C 1
ATOM 1669 O O . PRO A 1 216 ? 7.854 -23.927 6.755 1.00 85.38 216 PRO A O 1
ATOM 1672 N N . ASN A 1 217 ? 7.246 -22.041 5.692 1.00 81.69 217 ASN A N 1
ATOM 1673 C CA . ASN A 1 217 ? 8.256 -21.158 6.279 1.00 81.69 217 ASN A CA 1
ATOM 1674 C C . ASN A 1 217 ? 7.804 -20.526 7.613 1.00 81.69 217 ASN A C 1
ATOM 1676 O O . ASN A 1 217 ? 8.423 -19.583 8.095 1.00 81.69 217 ASN A O 1
ATOM 1680 N N . GLY A 1 218 ? 6.724 -21.032 8.222 1.00 78.62 218 GLY A N 1
ATOM 1681 C CA . GLY A 1 218 ? 6.238 -20.571 9.528 1.00 78.62 218 GLY A CA 1
ATOM 1682 C C . GLY A 1 218 ? 5.379 -19.303 9.485 1.00 78.62 218 GLY A C 1
ATOM 1683 O O . GLY A 1 218 ? 4.981 -18.803 10.536 1.00 78.62 218 GLY A O 1
ATOM 1684 N N . TYR A 1 219 ? 5.038 -18.802 8.295 1.00 77.62 219 TYR A N 1
ATOM 1685 C CA . TYR A 1 219 ? 4.191 -17.624 8.118 1.00 77.62 219 TYR A CA 1
ATOM 1686 C C . TYR A 1 219 ? 2.775 -18.042 7.701 1.00 77.62 219 TYR A C 1
ATOM 1688 O O . TYR A 1 219 ? 2.566 -18.586 6.619 1.00 77.62 219 TYR A O 1
ATOM 1696 N N . SER A 1 220 ? 1.767 -17.775 8.540 1.00 67.38 220 SER A N 1
ATOM 1697 C CA . SER A 1 220 ? 0.368 -18.093 8.216 1.00 67.38 220 SER A CA 1
ATOM 1698 C C . SER A 1 220 ? -0.393 -16.849 7.755 1.00 67.38 220 SER A C 1
ATOM 1700 O O . SER A 1 220 ? -0.595 -15.921 8.541 1.00 67.38 220 SER A O 1
ATOM 1702 N N . TYR A 1 221 ? -0.896 -16.863 6.522 1.00 68.06 221 TYR A N 1
ATOM 1703 C CA . TYR A 1 221 ? -1.887 -15.895 6.054 1.00 68.06 221 TYR A CA 1
ATOM 1704 C C . TYR A 1 221 ? -3.281 -16.518 6.162 1.00 68.06 221 TYR A C 1
ATOM 1706 O O . TYR A 1 221 ? -3.604 -17.481 5.467 1.00 68.06 221 TYR A O 1
ATOM 1714 N N . ARG A 1 222 ? -4.106 -16.000 7.078 1.00 72.31 222 ARG A N 1
ATOM 1715 C CA . ARG A 1 222 ? -5.473 -16.492 7.303 1.00 72.31 222 ARG A CA 1
ATOM 1716 C C . ARG A 1 222 ? -6.447 -15.728 6.409 1.00 72.31 222 ARG A C 1
ATOM 1718 O O . ARG A 1 222 ? -6.419 -14.499 6.376 1.00 72.31 222 ARG A O 1
ATOM 1725 N N . TYR A 1 223 ? -7.333 -16.453 5.732 1.00 74.94 223 TYR A N 1
ATOM 1726 C CA . TYR A 1 223 ? -8.361 -15.881 4.862 1.00 74.94 223 TYR A CA 1
ATOM 1727 C C . TYR A 1 223 ? -9.734 -16.481 5.162 1.00 74.94 223 TYR A C 1
ATOM 1729 O O . TYR A 1 223 ? -9.848 -17.680 5.418 1.00 74.94 223 TYR A O 1
ATOM 1737 N N . TYR A 1 224 ? -10.778 -15.662 5.043 1.00 81.25 224 TYR A N 1
ATOM 1738 C CA . TYR A 1 224 ? -12.148 -16.144 4.890 1.00 81.25 224 TYR A CA 1
ATOM 1739 C C . TYR A 1 224 ? -12.431 -16.342 3.403 1.00 81.25 224 TYR A C 1
ATOM 1741 O O . TYR A 1 224 ? -12.257 -15.427 2.595 1.00 81.25 224 TYR A O 1
ATOM 1749 N N . ILE A 1 225 ? -12.849 -17.552 3.038 1.00 76.56 225 ILE A N 1
ATOM 1750 C CA . ILE A 1 225 ? -13.122 -17.933 1.654 1.00 76.56 225 ILE A CA 1
ATOM 1751 C C . ILE A 1 225 ? -14.593 -18.323 1.545 1.00 76.56 225 ILE A C 1
ATOM 1753 O O . ILE A 1 225 ? -15.100 -19.083 2.370 1.00 76.56 225 ILE A O 1
ATOM 1757 N N . SER A 1 226 ? -15.291 -17.822 0.524 1.00 77.31 226 SER A N 1
ATOM 1758 C CA . SER A 1 226 ? -16.661 -18.261 0.246 1.00 77.31 226 SER A CA 1
ATOM 1759 C C . SER A 1 226 ? -16.707 -19.779 0.052 1.00 77.31 226 SER A C 1
ATOM 1761 O O . SER A 1 226 ? -15.971 -20.314 -0.771 1.00 77.31 226 SER A O 1
ATOM 1763 N N . HIS A 1 227 ? -17.623 -20.466 0.741 1.00 72.56 227 HIS A N 1
ATOM 1764 C CA . HIS A 1 227 ? -17.745 -21.932 0.712 1.00 72.56 227 HIS A CA 1
ATOM 1765 C C . HIS A 1 227 ? -17.802 -22.524 -0.714 1.00 72.56 227 HIS A C 1
ATOM 1767 O O . HIS A 1 227 ? -17.204 -23.562 -0.987 1.00 72.56 227 HIS A O 1
ATOM 1773 N N . ARG A 1 228 ? -18.440 -21.820 -1.660 1.00 66.69 228 ARG A N 1
ATOM 1774 C CA . ARG A 1 228 ? -18.503 -22.210 -3.083 1.00 66.69 228 ARG A CA 1
ATOM 1775 C C . ARG A 1 228 ? -17.130 -22.287 -3.776 1.00 66.69 228 ARG A C 1
ATOM 1777 O O . ARG A 1 228 ? -16.920 -23.163 -4.603 1.00 66.69 228 ARG A O 1
ATOM 1784 N N . LEU A 1 229 ? -16.166 -21.447 -3.382 1.00 62.78 229 LEU A N 1
ATOM 1785 C CA . LEU A 1 229 ? -14.792 -21.490 -3.907 1.00 62.78 229 LEU A CA 1
ATOM 1786 C C . LEU A 1 229 ? -13.980 -22.671 -3.368 1.00 62.78 229 LEU A C 1
ATOM 1788 O O . LEU A 1 229 ? -12.956 -23.010 -3.949 1.00 62.78 229 LEU A O 1
ATOM 1792 N N . VAL A 1 230 ? -14.401 -23.270 -2.251 1.00 61.09 230 VAL A N 1
ATOM 1793 C CA . VAL A 1 230 ? -13.729 -24.436 -1.657 1.00 61.09 230 VAL A CA 1
ATOM 1794 C C . VAL A 1 230 ? -14.163 -25.729 -2.358 1.00 61.09 230 VAL A C 1
ATOM 1796 O O . VAL A 1 230 ? -13.375 -26.663 -2.461 1.00 61.09 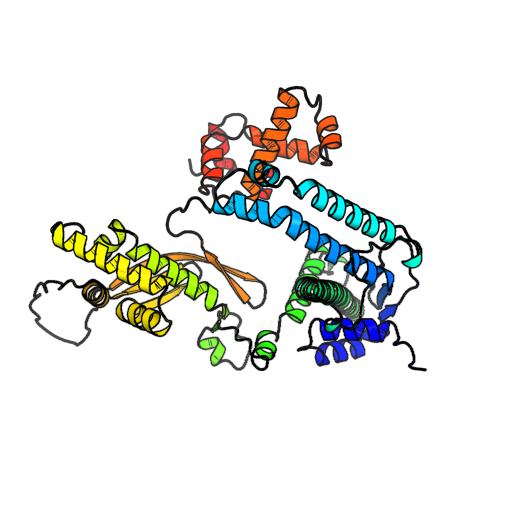230 VAL A O 1
ATOM 1799 N N . GLN A 1 231 ? -15.395 -25.783 -2.876 1.00 55.88 231 GLN A N 1
ATOM 1800 C CA . GLN A 1 231 ? -15.940 -26.964 -3.559 1.00 55.88 231 GLN A CA 1
ATOM 1801 C C . GLN A 1 231 ? -15.650 -27.001 -5.068 1.00 55.88 231 GLN A C 1
ATOM 1803 O O . GLN A 1 231 ? -15.625 -28.081 -5.659 1.00 55.88 231 GLN A O 1
ATOM 1808 N N . ALA A 1 232 ? -15.418 -25.854 -5.708 1.00 45.47 232 ALA A N 1
ATOM 1809 C CA . ALA A 1 232 ? -15.172 -25.795 -7.144 1.00 45.47 232 ALA A CA 1
ATOM 1810 C C . ALA A 1 232 ? -13.697 -26.092 -7.485 1.00 45.47 232 ALA A C 1
ATOM 1812 O O . ALA A 1 232 ? -12.803 -25.302 -7.196 1.00 45.47 232 ALA A O 1
ATOM 1813 N N . GLN A 1 233 ? -13.438 -27.197 -8.196 1.00 43.75 233 GLN A N 1
ATOM 1814 C CA . GLN A 1 233 ? -12.135 -27.493 -8.822 1.00 43.75 233 GLN A CA 1
ATOM 1815 C C . GLN A 1 233 ? -11.791 -26.563 -10.011 1.00 43.75 233 GLN A C 1
ATOM 1817 O O . GLN A 1 233 ? -10.757 -26.748 -10.653 1.00 43.75 233 GLN A O 1
ATOM 1822 N N . ARG A 1 234 ? -12.627 -25.564 -10.338 1.00 40.12 234 ARG A N 1
ATOM 1823 C CA . ARG A 1 234 ? -12.414 -24.623 -11.451 1.00 40.12 234 ARG A CA 1
ATOM 1824 C C . ARG A 1 234 ? -12.974 -23.227 -11.165 1.00 40.12 234 ARG A C 1
ATOM 1826 O O . ARG A 1 234 ? -13.893 -23.062 -10.376 1.00 40.12 234 ARG A O 1
ATOM 1833 N N . GLN A 1 235 ? -12.375 -22.259 -11.860 1.00 44.81 235 GLN A N 1
ATOM 1834 C CA . GLN A 1 235 ? -12.603 -20.809 -11.891 1.00 44.81 235 GLN A CA 1
ATOM 1835 C C . GLN A 1 235 ? -14.085 -20.372 -11.918 1.00 44.81 235 GLN A C 1
ATOM 1837 O O . GLN A 1 235 ? -14.598 -19.952 -12.954 1.00 44.81 235 GLN A O 1
ATOM 1842 N N . GLU A 1 236 ? -14.770 -20.378 -10.777 1.00 45.03 236 GLU A N 1
ATOM 1843 C CA . GLU A 1 236 ? -15.960 -19.543 -10.600 1.00 45.03 236 GLU A CA 1
ATOM 1844 C C . GLU A 1 236 ? -15.535 -18.134 -10.168 1.00 45.03 236 GLU A C 1
ATOM 1846 O O . GLU A 1 236 ? -14.879 -17.944 -9.144 1.00 45.03 236 GLU A O 1
ATOM 1851 N N . LYS A 1 237 ? -15.898 -17.129 -10.975 1.00 52.66 237 LYS A N 1
ATOM 1852 C CA . LYS A 1 237 ? -15.431 -15.734 -10.855 1.00 52.66 237 LYS A CA 1
ATOM 1853 C C . LYS A 1 237 ? -16.079 -14.930 -9.713 1.00 52.66 237 LYS A C 1
ATOM 1855 O O . LYS A 1 237 ? -15.757 -13.753 -9.561 1.00 52.66 237 LYS A O 1
ATOM 1860 N N . ASP A 1 238 ? -16.990 -15.524 -8.936 1.00 60.12 238 ASP A N 1
ATOM 1861 C CA . ASP A 1 238 ? -17.906 -14.763 -8.071 1.00 60.12 238 ASP A CA 1
ATOM 1862 C C . ASP A 1 238 ? -17.937 -15.181 -6.591 1.00 60.12 238 ASP A C 1
ATOM 1864 O O . ASP A 1 238 ? -18.941 -15.042 -5.893 1.00 60.12 238 ASP A O 1
ATOM 1868 N N . GLY A 1 239 ? -16.819 -15.703 -6.088 1.00 66.00 239 GLY A N 1
ATOM 1869 C CA . GLY A 1 239 ? -16.597 -15.877 -4.652 1.00 66.00 239 GLY A CA 1
ATOM 1870 C C . GLY A 1 239 ? -15.599 -14.868 -4.087 1.00 66.00 239 GLY A C 1
ATOM 1871 O O . GLY A 1 239 ? -14.842 -14.239 -4.826 1.00 66.00 239 GLY A O 1
ATOM 1872 N N . TRP A 1 240 ? -15.580 -14.717 -2.764 1.00 72.38 240 TRP A N 1
ATOM 1873 C CA . TRP A 1 240 ? -14.654 -13.825 -2.068 1.00 72.38 240 TRP A CA 1
ATOM 1874 C C . TRP A 1 240 ? -13.534 -14.598 -1.381 1.00 72.38 240 TRP A C 1
ATOM 1876 O O . TRP A 1 240 ? -13.764 -15.642 -0.766 1.00 72.38 240 TRP A O 1
ATOM 1886 N N . ARG A 1 241 ? -12.328 -14.035 -1.460 1.00 71.06 241 ARG A N 1
ATOM 1887 C CA . ARG A 1 241 ? -11.190 -14.339 -0.593 1.00 71.06 241 ARG A CA 1
ATOM 1888 C C . ARG A 1 241 ? -10.849 -13.052 0.143 1.00 71.06 241 ARG A C 1
ATOM 1890 O O . ARG A 1 241 ? -10.485 -12.070 -0.501 1.00 71.06 241 ARG A O 1
ATOM 1897 N N . LEU A 1 242 ? -11.041 -13.047 1.458 1.00 75.12 242 LEU A N 1
ATOM 1898 C CA . LEU A 1 242 ? -10.893 -11.856 2.293 1.00 75.12 242 LEU A CA 1
ATOM 1899 C C . LEU A 1 242 ? -9.822 -12.090 3.360 1.00 75.12 242 LEU A C 1
ATOM 1901 O O . LEU A 1 242 ? -9.876 -13.131 4.023 1.00 75.12 242 LEU A O 1
ATOM 1905 N N . PRO A 1 243 ? -8.869 -11.159 3.555 1.00 73.12 243 PRO A N 1
ATOM 1906 C CA . PRO A 1 243 ? -7.878 -11.262 4.622 1.00 73.12 243 PRO A CA 1
ATOM 1907 C C . PRO A 1 243 ? -8.566 -11.345 5.987 1.00 73.12 243 PRO A C 1
ATOM 1909 O O . PRO A 1 243 ? -9.296 -10.431 6.376 1.00 73.12 243 PRO A O 1
ATOM 1912 N N . ALA A 1 244 ? -8.336 -12.435 6.725 1.00 81.31 244 ALA A N 1
ATOM 1913 C CA . ALA A 1 244 ? -9.026 -12.678 7.991 1.00 81.31 244 ALA A CA 1
ATOM 1914 C C . ALA A 1 244 ? -8.702 -11.596 9.021 1.00 81.31 244 ALA A C 1
ATOM 1916 O O . ALA A 1 244 ? -9.611 -11.093 9.670 1.00 81.31 244 ALA A O 1
ATOM 1917 N N . GLN A 1 245 ? -7.436 -11.175 9.096 1.00 76.38 245 GLN A N 1
ATOM 1918 C CA . GLN A 1 245 ? -6.990 -10.154 10.042 1.00 76.38 245 GLN A CA 1
ATOM 1919 C C . GLN A 1 245 ? -7.744 -8.829 9.873 1.00 76.38 245 GLN A C 1
ATOM 1921 O O . GLN A 1 245 ? -8.134 -8.233 10.866 1.00 76.38 245 GLN A O 1
ATOM 1926 N N . GLN A 1 246 ? -8.014 -8.393 8.636 1.00 73.38 246 GLN A N 1
ATOM 1927 C CA . GLN A 1 246 ? -8.748 -7.144 8.400 1.00 73.38 246 GLN A CA 1
ATOM 1928 C C . GLN A 1 246 ? -10.185 -7.232 8.925 1.00 73.38 246 GLN A C 1
ATOM 1930 O O . GLN A 1 246 ? -10.630 -6.336 9.631 1.00 73.38 246 GLN A O 1
ATOM 1935 N N . ILE A 1 247 ? -10.903 -8.317 8.620 1.00 83.00 247 ILE A N 1
ATOM 1936 C CA . ILE A 1 247 ? -12.280 -8.506 9.104 1.00 83.00 247 ILE A CA 1
ATOM 1937 C C . ILE A 1 247 ? -12.302 -8.652 10.626 1.00 83.00 247 ILE A C 1
ATOM 1939 O O . ILE A 1 247 ? -13.142 -8.049 11.286 1.00 83.00 247 ILE A O 1
ATOM 1943 N N . GLU A 1 248 ? -11.378 -9.437 11.180 1.00 86.75 248 GLU A N 1
ATOM 1944 C CA . GLU A 1 248 ? -11.272 -9.674 12.619 1.00 86.75 248 GLU A CA 1
ATOM 1945 C C . GLU A 1 248 ? -11.029 -8.376 13.383 1.00 86.75 248 GLU A C 1
ATOM 1947 O O . GLU A 1 248 ? -11.740 -8.121 14.348 1.00 86.75 248 GLU A O 1
ATOM 1952 N N . THR A 1 249 ? -10.099 -7.532 12.925 1.00 83.25 249 THR A N 1
ATOM 1953 C CA . THR A 1 249 ? -9.848 -6.218 13.531 1.00 83.25 249 THR A CA 1
ATOM 1954 C C . THR A 1 249 ? -11.097 -5.343 13.494 1.00 83.25 249 THR A C 1
ATOM 1956 O O . THR A 1 249 ? -11.487 -4.810 14.522 1.00 83.25 249 THR A O 1
ATOM 1959 N N . ILE A 1 250 ? -11.788 -5.257 12.353 1.00 83.75 250 ILE A N 1
ATOM 1960 C CA . ILE A 1 250 ? -12.992 -4.420 12.219 1.00 83.75 250 ILE A CA 1
ATOM 1961 C C . ILE A 1 250 ? -14.106 -4.874 13.164 1.00 83.75 250 ILE A C 1
ATOM 1963 O O . ILE A 1 250 ? -14.738 -4.056 13.828 1.00 83.75 250 ILE A O 1
ATOM 1967 N N . VAL A 1 251 ? -14.354 -6.183 13.226 1.00 89.19 251 VAL A N 1
ATOM 1968 C CA . VAL A 1 251 ? -15.374 -6.754 14.110 1.00 89.19 251 VAL A CA 1
ATOM 1969 C C . VAL A 1 251 ? -14.992 -6.541 15.576 1.00 89.19 251 VAL A C 1
ATOM 1971 O O . VAL A 1 251 ? -15.841 -6.146 16.371 1.00 89.19 251 VAL A O 1
ATOM 1974 N N . LEU A 1 252 ? -13.728 -6.779 15.939 1.00 90.31 252 LEU A N 1
ATOM 1975 C CA . LEU A 1 252 ? -13.230 -6.572 17.301 1.00 90.31 252 LEU A CA 1
ATOM 1976 C C . LEU A 1 252 ? -13.344 -5.109 17.732 1.00 90.31 252 LEU A C 1
ATOM 1978 O O . LEU A 1 252 ? -13.819 -4.846 18.836 1.00 90.31 252 LEU A O 1
ATOM 1982 N N . ASP A 1 253 ? -12.960 -4.172 16.870 1.00 85.50 253 ASP A N 1
ATOM 1983 C CA . ASP A 1 253 ? -13.023 -2.738 17.153 1.00 85.50 253 ASP A CA 1
ATOM 1984 C C . ASP A 1 253 ? -14.468 -2.267 17.332 1.00 85.50 253 ASP A C 1
ATOM 1986 O O . ASP A 1 253 ? -14.756 -1.473 18.229 1.00 85.50 253 ASP A O 1
ATOM 1990 N N . GLU A 1 254 ? -15.397 -2.776 16.518 1.00 87.81 254 GLU A N 1
ATOM 1991 C CA . GLU A 1 254 ? -16.809 -2.414 16.617 1.00 87.81 254 GLU A CA 1
ATOM 1992 C C . GLU A 1 254 ? -17.448 -2.930 17.909 1.00 87.81 254 GLU A C 1
ATOM 1994 O O . GLU A 1 254 ? -18.159 -2.190 18.593 1.00 87.81 254 GLU A O 1
ATOM 1999 N N . ILE A 1 255 ? -17.184 -4.188 18.270 1.00 91.38 255 ILE A N 1
ATOM 2000 C CA . ILE A 1 255 ? -17.712 -4.787 19.500 1.00 91.38 255 ILE A CA 1
ATOM 2001 C C . ILE A 1 255 ? -17.095 -4.122 20.730 1.00 91.38 255 ILE A C 1
ATOM 2003 O O . ILE A 1 255 ? -17.805 -3.782 21.675 1.00 91.38 255 ILE A O 1
ATOM 2007 N N . THR A 1 256 ? -15.788 -3.868 20.713 1.00 91.50 256 THR A N 1
ATOM 2008 C CA . THR A 1 256 ? -15.119 -3.112 21.778 1.00 91.50 256 THR A CA 1
ATOM 2009 C C . THR A 1 256 ? -15.721 -1.707 21.890 1.00 91.50 256 THR A C 1
ATOM 2011 O O . THR A 1 256 ? -16.081 -1.261 22.980 1.00 91.50 256 THR A O 1
ATOM 2014 N N . GLY A 1 257 ? -15.932 -1.024 20.761 1.00 84.69 257 GLY A N 1
ATOM 2015 C CA . GLY A 1 257 ? -16.564 0.294 20.701 1.00 84.69 257 GLY A CA 1
ATOM 2016 C C . GLY A 1 257 ? -18.007 0.316 21.215 1.00 84.69 257 GLY A C 1
ATOM 2017 O O . GLY A 1 257 ? -18.407 1.286 21.864 1.00 84.69 257 GLY A O 1
ATOM 2018 N N . LEU A 1 258 ? -18.777 -0.751 20.978 1.00 86.44 258 LEU A N 1
ATOM 2019 C CA . LEU A 1 258 ? -20.101 -0.943 21.570 1.00 86.44 258 LEU A CA 1
ATOM 2020 C C . LEU A 1 258 ? -20.016 -0.929 23.099 1.00 86.44 258 LEU A C 1
ATOM 2022 O O . LEU A 1 258 ? -20.726 -0.155 23.735 1.00 86.44 258 LEU A O 1
ATOM 2026 N N . PHE A 1 259 ? -19.131 -1.739 23.681 1.00 87.44 259 PHE A N 1
ATOM 2027 C CA . PHE A 1 259 ? -18.984 -1.856 25.132 1.00 87.44 259 PHE A CA 1
ATOM 2028 C C . PHE A 1 259 ? -18.440 -0.592 25.803 1.00 87.44 259 PHE A C 1
ATOM 2030 O O . PHE A 1 259 ? -18.857 -0.246 26.908 1.00 87.44 259 PHE A O 1
ATOM 2037 N N . ARG A 1 260 ? -17.556 0.143 25.120 1.00 85.44 260 ARG A N 1
ATOM 2038 C CA . ARG A 1 260 ? -17.055 1.446 25.585 1.00 85.44 260 ARG A CA 1
ATOM 2039 C C . ARG A 1 260 ? -18.122 2.550 25.501 1.00 85.44 260 ARG A C 1
ATOM 2041 O O . ARG A 1 260 ? -18.013 3.573 26.180 1.00 85.44 260 ARG A O 1
ATOM 2048 N N . SER A 1 261 ? -19.169 2.370 24.691 1.00 80.69 261 SER A N 1
ATOM 2049 C CA . SER A 1 261 ? -20.234 3.357 24.508 1.00 80.69 261 SER A CA 1
ATOM 2050 C C . SER A 1 261 ? -21.415 3.118 25.447 1.00 80.69 261 SER A C 1
ATOM 2052 O O . SER A 1 261 ? -22.262 2.258 25.215 1.00 80.69 261 SER A O 1
ATOM 2054 N N . LYS A 1 262 ? -21.533 3.975 26.469 1.00 76.50 262 LYS A N 1
ATOM 2055 C CA . LYS A 1 262 ? -22.632 3.943 27.452 1.00 76.50 262 LYS A CA 1
ATOM 2056 C C . LYS A 1 262 ? -24.016 3.923 26.796 1.00 76.50 262 LYS A C 1
ATOM 2058 O O . LYS A 1 262 ? -24.882 3.172 27.216 1.00 76.50 262 LYS A O 1
ATOM 2063 N N . VAL A 1 263 ? -24.219 4.747 25.768 1.00 73.94 263 VAL A N 1
ATOM 2064 C CA . VAL A 1 263 ? -25.525 4.890 25.105 1.00 73.94 263 VAL A CA 1
ATOM 2065 C C . VAL A 1 263 ? -25.839 3.664 24.256 1.00 73.94 263 VAL A C 1
ATOM 2067 O O . VAL A 1 263 ? -26.914 3.092 24.394 1.00 73.94 263 VAL A O 1
ATOM 2070 N N . ARG A 1 264 ? -24.895 3.232 23.410 1.00 81.56 264 ARG A N 1
ATOM 2071 C CA . ARG A 1 264 ? -25.117 2.113 22.483 1.00 81.56 264 ARG A CA 1
ATOM 2072 C C . ARG A 1 264 ? -25.306 0.789 23.217 1.00 81.56 264 ARG A C 1
ATOM 2074 O O . ARG A 1 264 ? -26.163 0.004 22.827 1.00 81.56 264 ARG A O 1
ATOM 2081 N N . LEU A 1 265 ? -24.526 0.559 24.276 1.00 79.69 265 LEU A N 1
ATOM 2082 C CA . LEU A 1 265 ? -24.646 -0.633 25.110 1.00 79.69 265 LEU A CA 1
ATOM 2083 C C . LEU A 1 265 ? -26.019 -0.702 25.788 1.00 79.69 265 LEU A C 1
ATOM 2085 O O . LEU A 1 265 ? -26.669 -1.742 25.742 1.00 79.69 265 LEU A O 1
ATOM 2089 N N . LEU A 1 266 ? -26.478 0.400 26.394 1.00 77.06 266 LEU A N 1
ATOM 2090 C CA . LEU A 1 266 ? -27.787 0.435 27.050 1.00 77.06 266 LEU A CA 1
ATOM 2091 C C . LEU A 1 266 ? -28.938 0.300 26.045 1.00 77.06 266 LEU A C 1
ATOM 2093 O O . LEU A 1 266 ? -29.908 -0.385 26.346 1.00 77.06 266 LEU A O 1
ATOM 2097 N N . ASP A 1 267 ? -28.828 0.900 24.859 1.00 78.44 267 ASP A N 1
ATOM 2098 C CA . ASP A 1 267 ? -29.823 0.782 23.785 1.00 78.44 267 ASP A CA 1
ATOM 2099 C C . ASP A 1 267 ? -29.975 -0.659 23.281 1.00 78.44 267 ASP A C 1
ATOM 2101 O O . ASP A 1 267 ? -31.067 -1.224 23.311 1.00 78.44 267 ASP A O 1
ATOM 2105 N N . ILE A 1 268 ? -28.865 -1.309 22.916 1.00 80.81 268 ILE A N 1
ATOM 2106 C CA . ILE A 1 268 ? -28.883 -2.689 22.406 1.00 80.81 268 ILE A CA 1
ATOM 2107 C C . ILE A 1 268 ? -29.432 -3.684 23.435 1.00 80.81 268 ILE A C 1
ATOM 2109 O O . ILE A 1 268 ? -30.113 -4.639 23.048 1.00 80.81 268 ILE A O 1
ATOM 2113 N N . CYS A 1 269 ? -29.181 -3.436 24.722 1.00 77.06 269 CYS A N 1
ATOM 2114 C CA . CYS A 1 269 ? -29.703 -4.232 25.831 1.00 77.06 269 CYS A CA 1
ATOM 2115 C C . CYS A 1 269 ? -31.154 -3.889 26.220 1.00 77.06 269 CYS A C 1
ATOM 2117 O O . CYS A 1 269 ? -31.698 -4.539 27.106 1.00 77.06 269 CYS A O 1
ATOM 2119 N N . GLY A 1 270 ? -31.782 -2.867 25.623 1.00 75.94 270 GLY A N 1
ATOM 2120 C CA . GLY A 1 270 ? -33.134 -2.431 25.997 1.00 75.94 270 GLY A CA 1
ATOM 2121 C C . GLY A 1 270 ? -33.217 -1.726 27.360 1.00 75.94 270 GLY A C 1
ATOM 2122 O O . GLY A 1 270 ? -34.273 -1.684 27.983 1.00 75.94 270 GLY A O 1
ATOM 2123 N N . LEU A 1 271 ? -32.107 -1.160 27.839 1.00 71.69 271 LEU A N 1
ATOM 2124 C CA . LEU A 1 271 ? -31.933 -0.610 29.188 1.00 71.69 271 LEU A CA 1
ATOM 2125 C C . LEU A 1 271 ? -31.941 0.923 29.250 1.00 71.69 271 LEU A C 1
ATOM 2127 O O . LEU A 1 271 ? -31.596 1.489 30.286 1.00 71.69 271 LEU A O 1
ATOM 2131 N N . ILE A 1 272 ? -32.341 1.623 28.184 1.00 66.31 272 ILE A N 1
ATOM 2132 C CA . ILE A 1 272 ? -32.348 3.103 28.145 1.00 66.31 272 ILE A CA 1
ATOM 2133 C C . ILE A 1 272 ? -33.117 3.713 29.331 1.00 66.31 272 ILE A C 1
ATOM 2135 O O . ILE A 1 272 ? -32.723 4.757 29.843 1.00 66.31 272 ILE A O 1
ATOM 2139 N N . ASN A 1 273 ? -34.172 3.039 29.796 1.00 67.38 273 ASN A N 1
ATOM 2140 C CA . ASN A 1 273 ? -35.043 3.508 30.877 1.00 67.38 273 ASN A CA 1
ATOM 2141 C C . ASN A 1 273 ? -34.871 2.725 32.195 1.00 67.38 273 ASN A C 1
ATOM 2143 O O . ASN A 1 273 ? -35.770 2.749 33.035 1.00 67.38 273 ASN A O 1
ATOM 2147 N N . CYS A 1 274 ? -33.765 1.995 32.377 1.00 72.19 274 CYS A N 1
ATOM 2148 C CA . CYS A 1 274 ? -33.526 1.246 33.614 1.00 72.19 274 CYS A CA 1
ATOM 2149 C C . CYS A 1 274 ? -33.116 2.157 34.787 1.00 72.19 274 CYS A C 1
ATOM 2151 O O . CYS A 1 274 ? -32.815 3.342 34.617 1.00 72.19 274 CYS A O 1
ATOM 2153 N N . ASP A 1 275 ? -33.105 1.605 36.002 1.00 76.06 275 ASP A N 1
ATOM 2154 C CA . ASP A 1 275 ? -32.655 2.347 37.175 1.00 76.06 275 ASP A CA 1
ATOM 2155 C C . ASP A 1 275 ? -31.140 2.661 37.109 1.00 76.06 275 ASP A C 1
ATOM 2157 O O . ASP A 1 275 ? -30.362 1.894 36.527 1.00 76.06 275 ASP A O 1
ATOM 2161 N N . PRO A 1 276 ? -30.675 3.757 37.742 1.00 71.94 276 PRO A N 1
ATOM 2162 C CA . PRO A 1 276 ? -29.274 4.174 37.668 1.00 71.94 276 PRO A CA 1
ATOM 2163 C C . PRO A 1 276 ? -28.256 3.130 38.150 1.00 71.94 276 PRO A C 1
ATOM 2165 O O . PRO A 1 276 ? -27.122 3.121 37.661 1.00 71.94 276 PRO A O 1
ATOM 2168 N N . ASN A 1 277 ? -28.622 2.250 39.089 1.00 74.62 277 ASN A N 1
ATOM 2169 C CA . ASN A 1 277 ? -27.709 1.219 39.586 1.00 74.62 277 ASN A CA 1
ATOM 2170 C C . ASN A 1 277 ? -27.544 0.098 38.559 1.00 74.62 277 ASN A C 1
ATOM 2172 O O . ASN A 1 277 ? -26.428 -0.375 38.339 1.00 74.62 277 ASN A O 1
ATOM 2176 N N . THR A 1 278 ? -28.627 -0.312 37.899 1.00 76.62 278 THR A N 1
ATOM 2177 C CA . THR A 1 278 ? -28.574 -1.282 36.798 1.00 76.62 278 THR A CA 1
ATOM 2178 C C . THR A 1 278 ? -27.793 -0.728 35.610 1.00 76.62 278 THR A C 1
ATOM 2180 O O . THR A 1 278 ? -26.880 -1.405 35.137 1.00 76.62 278 THR A O 1
ATOM 2183 N N . ALA A 1 279 ? -28.026 0.529 35.218 1.00 73.06 279 ALA A N 1
ATOM 2184 C CA . ALA A 1 279 ? -27.241 1.188 34.172 1.00 73.06 279 ALA A CA 1
ATOM 2185 C C . ALA A 1 279 ? -25.741 1.244 34.516 1.00 73.06 279 ALA A C 1
ATOM 2187 O O . ALA A 1 279 ? -24.892 0.926 33.685 1.00 73.06 279 ALA A O 1
ATOM 2188 N N . SER A 1 280 ? -25.400 1.610 35.756 1.00 77.50 280 SER A N 1
ATOM 2189 C CA . SER A 1 280 ? -24.001 1.718 36.194 1.00 77.50 280 SER A CA 1
ATOM 2190 C C . SER A 1 280 ? -23.289 0.364 36.207 1.00 77.50 280 SER A C 1
ATOM 2192 O O . SER A 1 280 ? -22.144 0.280 35.765 1.00 77.50 280 SER A O 1
ATOM 2194 N N . ARG A 1 281 ? -23.965 -0.704 36.656 1.00 82.88 281 ARG A N 1
ATOM 2195 C CA . ARG A 1 281 ? -23.428 -2.076 36.609 1.00 82.88 281 ARG A CA 1
ATOM 2196 C C . ARG A 1 281 ? -23.220 -2.558 35.175 1.00 82.88 281 ARG A C 1
ATOM 2198 O O . ARG A 1 281 ? -22.153 -3.087 34.882 1.00 82.88 281 ARG A O 1
ATOM 2205 N N . ALA A 1 282 ? -24.189 -2.308 34.291 1.00 80.06 282 ALA A N 1
ATOM 2206 C CA . ALA A 1 282 ? -24.097 -2.640 32.869 1.00 80.06 282 ALA A CA 1
ATOM 2207 C C . ALA A 1 282 ? -22.866 -1.993 32.221 1.00 80.06 282 ALA A C 1
ATOM 2209 O O . ALA A 1 282 ? -22.092 -2.650 31.532 1.00 80.06 282 ALA A O 1
ATOM 2210 N N . ILE A 1 283 ? -22.666 -0.697 32.482 1.00 80.94 283 ILE A N 1
ATOM 2211 C CA . ILE A 1 283 ? -21.543 0.078 31.948 1.00 80.94 283 ILE A CA 1
ATOM 2212 C C . ILE A 1 283 ? -20.208 -0.408 32.524 1.00 80.94 283 ILE A C 1
ATOM 2214 O O . ILE A 1 283 ? -19.231 -0.499 31.785 1.00 80.94 283 ILE A O 1
ATOM 2218 N N . ALA A 1 284 ? -20.140 -0.695 33.827 1.00 84.94 284 ALA A N 1
ATOM 2219 C CA . ALA A 1 284 ? -18.922 -1.208 34.451 1.00 84.94 284 ALA A CA 1
ATOM 2220 C C . ALA A 1 284 ? -18.532 -2.566 33.850 1.00 84.94 284 ALA A C 1
ATOM 2222 O O . ALA A 1 284 ? -17.440 -2.697 33.308 1.00 84.94 284 ALA A O 1
ATOM 2223 N N . SER A 1 285 ? -19.466 -3.520 33.822 1.00 89.88 285 SER A N 1
ATOM 2224 C CA . SER A 1 285 ? -19.215 -4.846 33.253 1.00 89.88 285 SER A CA 1
ATOM 2225 C C . SER A 1 285 ? -18.908 -4.791 31.753 1.00 89.88 285 SER A C 1
ATOM 2227 O O . SER A 1 285 ? -18.033 -5.508 31.274 1.00 89.88 285 SER A O 1
ATOM 2229 N N . GLY A 1 286 ? -19.558 -3.890 31.009 1.00 89.25 286 GLY A N 1
ATOM 2230 C CA . GLY A 1 286 ? -19.213 -3.633 29.614 1.00 89.25 286 GLY A CA 1
ATOM 2231 C C . GLY A 1 286 ? -17.763 -3.169 29.443 1.00 89.25 286 GLY A C 1
ATOM 2232 O O . GLY A 1 286 ? -17.057 -3.680 28.578 1.00 89.25 286 GLY A O 1
ATOM 2233 N N . ASN A 1 287 ? -17.280 -2.258 30.292 1.00 88.62 287 ASN A N 1
ATOM 2234 C CA . ASN A 1 287 ? -15.882 -1.818 30.250 1.00 88.62 287 ASN A CA 1
ATOM 2235 C C . ASN A 1 287 ? -14.888 -2.940 30.568 1.00 88.62 287 ASN A C 1
ATOM 2237 O O . ASN A 1 287 ? -13.842 -2.985 29.922 1.00 88.62 287 ASN A O 1
ATOM 2241 N N . ASP A 1 288 ? -15.223 -3.837 31.496 1.00 90.81 288 ASP A N 1
ATOM 2242 C CA . ASP A 1 288 ? -14.389 -5.001 31.819 1.00 90.81 288 ASP A CA 1
ATOM 2243 C C . ASP A 1 288 ? -14.288 -5.951 30.613 1.00 90.81 288 ASP A C 1
ATOM 2245 O O . ASP A 1 288 ? -13.205 -6.418 30.261 1.00 90.81 288 ASP A O 1
ATOM 2249 N N . ILE A 1 289 ? -15.405 -6.194 29.915 1.00 91.44 289 ILE A N 1
ATOM 2250 C CA . ILE A 1 289 ? -15.416 -7.003 28.685 1.00 91.44 289 ILE A CA 1
ATOM 2251 C C . ILE A 1 289 ? -14.598 -6.322 27.583 1.00 91.44 289 ILE A C 1
ATOM 2253 O O . ILE A 1 289 ? -13.831 -6.990 26.892 1.00 91.44 289 ILE A O 1
ATOM 2257 N N . ALA A 1 290 ? -14.725 -5.003 27.414 1.00 90.62 290 ALA A N 1
ATOM 2258 C CA . ALA A 1 290 ? -13.921 -4.260 26.445 1.00 90.62 290 ALA A CA 1
ATOM 2259 C C . ALA A 1 290 ? -12.417 -4.390 26.736 1.00 90.62 290 ALA A C 1
ATOM 2261 O O . ALA A 1 290 ? -11.637 -4.650 25.825 1.00 90.62 290 ALA A O 1
ATOM 2262 N N . GLU A 1 291 ? -12.011 -4.293 28.004 1.00 91.62 291 GLU A N 1
ATOM 2263 C CA . GLU A 1 291 ? -10.616 -4.481 28.412 1.00 91.62 291 GLU A CA 1
ATOM 2264 C C . GLU A 1 291 ? -10.117 -5.909 28.136 1.00 91.62 291 GLU A C 1
ATOM 2266 O O . GLU A 1 291 ? -9.004 -6.085 27.633 1.00 91.62 291 GLU A O 1
ATOM 2271 N N . GLN A 1 292 ? -10.950 -6.930 28.365 1.00 90.75 292 GLN A N 1
ATOM 2272 C CA . GLN A 1 292 ? -10.638 -8.318 27.996 1.00 90.75 292 GLN A CA 1
ATOM 2273 C C . GLN A 1 292 ? -10.500 -8.503 26.478 1.00 90.75 292 GLN A C 1
ATOM 2275 O O . GLN A 1 292 ? -9.618 -9.230 26.017 1.00 90.75 292 GLN A O 1
ATOM 2280 N N . LEU A 1 293 ? -11.339 -7.842 25.676 1.00 90.75 293 LEU A N 1
ATOM 2281 C CA . LEU A 1 293 ? -11.242 -7.887 24.214 1.00 90.75 293 LEU A CA 1
ATOM 2282 C C . LEU A 1 293 ? -9.981 -7.185 23.692 1.00 90.75 293 LEU A C 1
ATOM 2284 O O . LEU A 1 293 ? -9.386 -7.645 22.713 1.00 90.75 293 LEU A O 1
ATOM 2288 N N . GLU A 1 294 ? -9.533 -6.124 24.359 1.00 89.25 294 GLU A N 1
ATOM 2289 C CA . GLU A 1 294 ? -8.313 -5.389 24.023 1.00 89.25 294 GLU A CA 1
ATOM 2290 C C . GLU A 1 294 ? -7.058 -6.187 24.434 1.00 89.25 294 GLU A C 1
ATOM 2292 O O . GLU A 1 294 ? -6.209 -6.496 23.592 1.00 89.25 294 GLU A O 1
ATOM 2297 N N . THR A 1 295 ? -6.976 -6.613 25.698 1.00 89.56 295 THR A N 1
ATOM 2298 C CA . THR A 1 295 ? -5.728 -7.085 26.338 1.00 89.56 295 THR A CA 1
ATOM 2299 C C . THR A 1 295 ? -5.692 -8.570 26.702 1.00 89.56 295 THR A C 1
ATOM 2301 O O . THR A 1 295 ? -4.617 -9.102 26.978 1.00 89.56 295 THR A O 1
ATOM 2304 N N . GLY A 1 296 ? -6.837 -9.254 26.683 1.00 86.50 296 GLY A N 1
ATOM 2305 C CA . GLY A 1 296 ? -6.952 -10.649 27.104 1.00 86.50 296 GLY A CA 1
ATOM 2306 C C . GLY A 1 296 ? -6.302 -11.652 26.149 1.00 86.50 296 GLY A C 1
ATOM 2307 O O . GLY A 1 296 ? -5.920 -11.347 25.015 1.00 86.50 296 GLY A O 1
ATOM 2308 N N . THR A 1 297 ? -6.205 -12.896 26.602 1.00 88.50 297 THR A N 1
ATOM 2309 C CA . THR A 1 297 ? -5.738 -14.034 25.801 1.00 88.50 297 THR A CA 1
ATOM 2310 C C . THR A 1 297 ? -6.724 -14.381 24.679 1.00 88.50 297 THR A C 1
ATOM 2312 O O . THR A 1 297 ? -7.912 -14.062 24.738 1.00 88.50 297 THR A O 1
ATOM 2315 N N . MET A 1 298 ? -6.263 -15.086 23.639 1.00 83.00 298 MET A N 1
ATOM 2316 C CA . MET A 1 298 ? -7.129 -15.482 22.515 1.00 83.00 298 MET A CA 1
ATOM 2317 C C . MET A 1 298 ? -8.332 -16.335 22.947 1.00 83.00 298 MET A C 1
ATOM 2319 O O . MET A 1 298 ? -9.406 -16.214 22.354 1.00 83.00 298 MET A O 1
ATOM 2323 N N . ASP A 1 299 ? -8.175 -17.166 23.978 1.00 84.62 299 ASP A N 1
ATOM 2324 C CA . ASP A 1 299 ? -9.260 -17.995 24.507 1.00 84.62 299 ASP A CA 1
ATOM 2325 C C . ASP A 1 299 ? -10.310 -17.163 25.251 1.00 84.62 299 ASP A C 1
ATOM 2327 O O . ASP A 1 299 ? -11.508 -17.383 25.060 1.00 84.62 299 ASP A O 1
ATOM 2331 N N . GLU A 1 300 ? -9.886 -16.165 26.030 1.00 85.00 300 GLU A N 1
ATOM 2332 C CA . GLU A 1 300 ? -10.790 -15.217 26.695 1.00 85.00 300 GLU A CA 1
ATOM 2333 C C . GLU A 1 300 ? -11.577 -14.403 25.667 1.00 85.00 300 GLU A C 1
ATOM 2335 O O . GLU A 1 300 ? -12.809 -14.402 25.705 1.00 85.00 300 GLU A O 1
ATOM 2340 N N . LYS A 1 301 ? -10.890 -13.818 24.673 1.00 88.88 301 LYS A N 1
ATOM 2341 C CA . LYS A 1 301 ? -11.543 -13.084 23.576 1.00 88.88 301 LYS A CA 1
ATOM 2342 C C . LYS A 1 301 ? -12.577 -13.960 22.871 1.00 88.88 301 LYS A C 1
ATOM 2344 O O . LYS A 1 301 ? -13.713 -13.545 22.650 1.00 88.88 301 LYS A O 1
ATOM 2349 N N . ARG A 1 302 ? -12.207 -15.202 22.544 1.00 87.06 302 ARG A N 1
ATOM 2350 C CA . ARG A 1 302 ? -13.089 -16.157 21.863 1.00 87.06 302 ARG A CA 1
ATOM 2351 C C . ARG A 1 302 ? -14.315 -16.514 22.697 1.00 87.06 302 ARG A C 1
ATOM 2353 O O . ARG A 1 302 ? -15.400 -16.627 22.129 1.00 87.06 302 ARG A O 1
ATOM 2360 N N . ASN A 1 303 ? -14.158 -16.727 24.000 1.00 87.31 303 ASN A N 1
ATOM 2361 C CA . ASN A 1 303 ? -15.272 -17.070 24.881 1.00 87.31 303 ASN A CA 1
ATOM 2362 C C . ASN A 1 303 ? -16.265 -15.909 24.997 1.00 87.31 303 ASN A C 1
ATOM 2364 O O . ASN A 1 303 ? -17.461 -16.136 24.813 1.00 87.31 303 ASN A O 1
ATOM 2368 N N . SER A 1 304 ? -15.776 -14.679 25.185 1.00 87.81 304 SER A N 1
ATOM 2369 C CA . SER A 1 304 ? -16.622 -13.482 25.226 1.00 87.81 304 SER A CA 1
ATOM 2370 C C . SER A 1 304 ? -17.376 -13.290 23.908 1.00 87.81 304 SER A C 1
ATOM 2372 O O . SER A 1 304 ? -18.604 -13.211 23.898 1.00 87.81 304 SER A O 1
ATOM 2374 N N . LEU A 1 305 ? -16.676 -13.321 22.768 1.00 90.88 305 LEU A N 1
ATOM 2375 C CA . LEU A 1 305 ? -17.306 -13.142 21.455 1.00 90.88 305 LEU A CA 1
ATOM 2376 C C . LEU A 1 305 ? -18.358 -14.213 21.151 1.00 90.88 305 LEU A C 1
ATOM 2378 O O . LEU A 1 305 ? -19.410 -13.882 20.620 1.00 90.88 305 LEU A O 1
ATOM 2382 N N . LYS A 1 306 ? -18.113 -15.480 21.508 1.00 90.38 306 LYS A N 1
ATOM 2383 C CA . LYS A 1 306 ? -19.080 -16.572 21.300 1.00 90.38 306 LYS A CA 1
ATOM 2384 C C . LYS A 1 306 ? -20.361 -16.423 22.106 1.00 90.38 306 LYS A C 1
ATOM 2386 O O . LYS A 1 306 ? -21.387 -16.950 21.694 1.00 90.38 306 LYS A O 1
ATOM 2391 N N . GLN A 1 307 ? -20.278 -15.793 23.271 1.00 87.12 307 GLN A N 1
ATOM 2392 C CA . GLN A 1 307 ? -21.443 -15.557 24.107 1.00 87.12 307 GLN A CA 1
ATOM 2393 C C . GLN A 1 307 ? -22.304 -14.406 23.569 1.00 87.12 307 GLN A C 1
ATOM 2395 O O . GLN A 1 307 ? -23.504 -14.390 23.811 1.00 87.12 307 GLN A O 1
ATOM 2400 N N . ILE A 1 308 ? -21.701 -13.447 22.863 1.00 90.12 308 ILE A N 1
ATOM 2401 C CA . ILE A 1 308 ? -22.356 -12.197 22.454 1.00 90.12 308 ILE A CA 1
ATOM 2402 C C . ILE A 1 308 ? -22.792 -12.235 20.985 1.00 90.12 308 ILE A C 1
ATOM 2404 O O . ILE A 1 308 ? -23.874 -11.766 20.641 1.00 90.12 308 ILE A O 1
ATOM 2408 N N . ILE A 1 309 ? -21.945 -12.758 20.100 1.00 93.06 309 ILE A N 1
ATOM 2409 C CA . ILE A 1 309 ? -22.167 -12.742 18.654 1.00 93.06 309 ILE A CA 1
ATOM 2410 C C . ILE A 1 309 ? -22.841 -14.042 18.240 1.00 93.06 309 ILE A C 1
ATOM 2412 O O . ILE A 1 309 ? -22.255 -15.120 18.341 1.00 93.06 309 ILE A O 1
ATOM 2416 N N . GLN A 1 310 ? -24.042 -13.923 17.686 1.00 92.69 310 GLN A N 1
ATOM 2417 C CA . GLN A 1 310 ? -24.738 -15.049 17.081 1.00 92.69 310 GLN A CA 1
ATOM 2418 C C . GLN A 1 310 ? -24.199 -15.332 15.675 1.00 92.69 310 GLN A C 1
ATOM 2420 O O . GLN A 1 310 ? -23.938 -16.484 15.319 1.00 92.69 310 GLN A O 1
ATOM 2425 N N . ARG A 1 311 ? -24.021 -14.282 14.861 1.00 93.25 311 ARG A N 1
ATOM 2426 C CA . ARG A 1 311 ? -23.582 -14.412 13.467 1.00 93.25 311 ARG A CA 1
ATOM 2427 C C . ARG A 1 311 ? -22.941 -13.132 12.944 1.00 93.25 311 ARG A C 1
ATOM 2429 O O . ARG A 1 311 ? -23.291 -12.031 13.350 1.00 93.25 311 ARG A O 1
ATOM 2436 N N . ILE A 1 312 ? -22.031 -13.285 11.984 1.00 92.12 312 ILE A N 1
ATOM 2437 C CA . ILE A 1 312 ? -21.483 -12.179 11.193 1.00 92.12 312 ILE A CA 1
ATOM 2438 C C . ILE A 1 312 ? -21.779 -12.467 9.725 1.00 92.12 312 ILE A C 1
ATOM 2440 O O . ILE A 1 312 ? -21.430 -13.530 9.209 1.00 92.12 312 ILE A O 1
ATOM 2444 N N . VAL A 1 313 ? -22.428 -11.522 9.057 1.00 90.75 313 VAL A N 1
ATOM 2445 C CA . VAL A 1 313 ? -22.836 -11.618 7.656 1.00 90.75 313 VAL A CA 1
ATOM 2446 C C . VAL A 1 313 ? -22.068 -10.583 6.853 1.00 90.75 313 VAL A C 1
ATOM 2448 O O . VAL A 1 313 ? -22.140 -9.388 7.126 1.00 90.75 313 VAL A O 1
ATOM 2451 N N . LEU A 1 314 ? -21.342 -11.049 5.841 1.00 87.31 314 LEU A N 1
ATOM 2452 C CA . LEU A 1 314 ? -20.605 -10.190 4.921 1.00 87.31 314 LEU A CA 1
ATOM 2453 C C . LEU A 1 314 ? -21.424 -9.988 3.643 1.00 87.31 314 LEU A C 1
ATOM 2455 O O . LEU A 1 314 ? -21.823 -10.954 2.991 1.00 87.31 314 LEU A O 1
ATOM 2459 N N . GLN A 1 315 ? -21.652 -8.729 3.284 1.00 85.19 315 GLN A N 1
ATOM 2460 C CA . GLN A 1 315 ? -22.342 -8.270 2.078 1.00 85.19 315 GLN A CA 1
ATOM 2461 C C . GLN A 1 315 ? -21.441 -7.273 1.319 1.00 85.19 315 GLN A C 1
ATOM 2463 O O . GLN A 1 315 ? -20.529 -6.712 1.923 1.00 85.19 315 GLN A O 1
ATOM 2468 N N . PRO A 1 316 ? -21.646 -7.051 0.003 1.00 76.44 316 PRO A N 1
ATOM 2469 C CA . PRO A 1 316 ? -20.764 -6.193 -0.799 1.00 76.44 316 PRO A CA 1
ATOM 2470 C C . PRO A 1 316 ? -20.605 -4.767 -0.244 1.00 76.44 316 PRO A C 1
ATOM 2472 O O . PRO A 1 316 ? -19.558 -4.143 -0.417 1.00 76.44 316 PRO A O 1
ATOM 2475 N N . ASP A 1 317 ? -21.659 -4.277 0.405 1.00 78.56 317 ASP A N 1
ATOM 2476 C CA . ASP A 1 317 ? -21.819 -2.927 0.936 1.00 78.56 317 ASP A CA 1
ATOM 2477 C C . ASP A 1 317 ? -21.839 -2.873 2.476 1.00 78.56 317 ASP A C 1
ATOM 2479 O O . ASP A 1 317 ? -21.910 -1.785 3.055 1.00 78.56 317 ASP A O 1
ATOM 2483 N N . ALA A 1 318 ? -21.833 -4.024 3.165 1.00 84.31 318 ALA A N 1
ATOM 2484 C CA . ALA A 1 318 ? -21.990 -4.057 4.616 1.00 84.31 318 ALA A CA 1
ATOM 2485 C C . ALA A 1 318 ? -21.386 -5.287 5.317 1.00 84.31 318 ALA A C 1
ATOM 2487 O O . ALA A 1 318 ? -21.418 -6.403 4.804 1.00 84.31 318 ALA A O 1
ATOM 2488 N N . ILE A 1 319 ? -20.914 -5.089 6.549 1.00 88.94 319 ILE A N 1
ATOM 2489 C CA . ILE A 1 319 ? -20.733 -6.150 7.547 1.00 88.94 319 ILE A CA 1
ATOM 2490 C C . ILE A 1 319 ? -21.874 -6.018 8.545 1.00 88.94 319 ILE A C 1
ATOM 2492 O O . ILE A 1 319 ? -22.025 -4.981 9.188 1.00 88.94 319 ILE A O 1
ATOM 2496 N N . THR A 1 320 ? -22.665 -7.070 8.690 1.00 92.56 320 THR A N 1
ATOM 2497 C CA . THR A 1 320 ? -23.764 -7.120 9.648 1.00 92.56 320 THR A CA 1
ATOM 2498 C C . THR A 1 320 ? -23.396 -8.075 10.773 1.00 92.56 320 THR A C 1
ATOM 2500 O O . THR A 1 320 ? -23.114 -9.245 10.527 1.00 92.56 320 THR A O 1
ATOM 2503 N N . ILE A 1 321 ? -23.382 -7.574 12.002 1.00 93.94 321 ILE A N 1
ATOM 2504 C CA . ILE A 1 321 ? -23.136 -8.348 13.214 1.00 93.94 321 ILE A CA 1
ATOM 2505 C C . ILE A 1 321 ? -24.480 -8.554 13.914 1.00 93.94 321 ILE A C 1
ATOM 2507 O O . ILE A 1 321 ? -25.130 -7.590 14.318 1.00 93.94 321 ILE A O 1
ATOM 2511 N N . GLU A 1 322 ? -24.889 -9.810 14.049 1.00 93.75 322 GLU A N 1
ATOM 2512 C CA . GLU A 1 322 ? -26.073 -10.235 14.793 1.00 93.75 322 GLU A CA 1
ATOM 2513 C C . GLU A 1 322 ? -25.646 -10.563 16.232 1.00 93.75 322 GLU A C 1
ATOM 2515 O O . GLU A 1 322 ? -24.810 -11.443 16.465 1.00 93.75 322 GLU A O 1
ATOM 2520 N N . ILE A 1 323 ? -26.190 -9.816 17.190 1.00 92.38 323 ILE A N 1
ATOM 2521 C CA . ILE A 1 323 ? -25.904 -9.920 18.622 1.00 92.38 323 ILE A CA 1
ATOM 2522 C C . ILE A 1 323 ? -27.040 -10.676 19.303 1.00 92.38 323 ILE A C 1
ATOM 2524 O O . ILE A 1 323 ? -28.201 -10.285 19.187 1.00 92.38 323 ILE A O 1
ATOM 2528 N N . ASP A 1 324 ? -26.690 -11.710 20.065 1.00 90.56 324 ASP A N 1
ATOM 2529 C CA . ASP A 1 324 ? -27.604 -12.393 20.978 1.00 90.56 324 ASP A CA 1
ATOM 2530 C C . ASP A 1 324 ? -27.838 -11.505 22.210 1.00 90.56 324 ASP A C 1
ATOM 2532 O O . ASP A 1 324 ? -26.934 -11.311 23.030 1.00 90.56 324 ASP A O 1
ATOM 2536 N N . ARG A 1 325 ? -29.047 -10.946 22.348 1.00 87.25 325 ARG A N 1
ATOM 2537 C CA . ARG A 1 325 ? -29.376 -10.051 23.468 1.00 87.25 325 ARG A CA 1
ATOM 2538 C C . ARG A 1 325 ? -29.364 -10.771 24.809 1.00 87.25 325 ARG A C 1
ATOM 2540 O O . ARG A 1 325 ? -28.914 -10.190 25.794 1.00 87.25 325 ARG A O 1
ATOM 2547 N N . ALA A 1 326 ? -29.807 -12.025 24.861 1.00 84.12 326 ALA A N 1
ATOM 2548 C CA . ALA A 1 326 ? -29.802 -12.804 26.095 1.00 84.12 326 ALA A CA 1
ATOM 2549 C C . ALA A 1 326 ? -28.366 -13.165 26.503 1.00 84.12 326 ALA A C 1
ATOM 2551 O O . ALA A 1 326 ? -27.985 -13.027 27.669 1.00 84.12 326 ALA A O 1
ATOM 2552 N N . GLY A 1 327 ? -27.549 -13.571 25.527 1.00 86.50 327 GLY A N 1
ATOM 2553 C CA . GLY A 1 327 ? -26.122 -13.824 25.710 1.00 86.50 327 GLY A CA 1
ATOM 2554 C C . GLY A 1 327 ? -25.358 -12.588 26.194 1.00 86.50 327 GLY A C 1
ATOM 2555 O O . GLY A 1 327 ? -24.591 -12.676 27.162 1.00 86.50 327 GLY A O 1
ATOM 2556 N N . LEU A 1 328 ? -25.637 -11.428 25.590 1.00 87.94 328 LEU A N 1
ATOM 2557 C CA . LEU A 1 328 ? -25.092 -10.130 25.985 1.00 87.94 328 LEU A CA 1
ATOM 2558 C C . LEU A 1 328 ? -25.529 -9.725 27.397 1.00 87.94 328 LEU A C 1
ATOM 2560 O O . LEU A 1 328 ? -24.669 -9.397 28.209 1.00 87.94 328 LEU A O 1
ATOM 2564 N N . ALA A 1 329 ? -26.826 -9.793 27.717 1.00 84.81 329 ALA A N 1
ATOM 2565 C CA . ALA A 1 329 ? -27.351 -9.452 29.041 1.00 84.81 329 ALA A CA 1
ATOM 2566 C C . ALA A 1 329 ? -26.704 -10.305 30.142 1.00 84.81 329 ALA A C 1
ATOM 2568 O O . ALA A 1 329 ? -26.260 -9.785 31.168 1.00 84.81 329 ALA A O 1
ATOM 2569 N N . LYS A 1 330 ? -26.540 -11.608 29.883 1.00 85.50 330 LYS A N 1
ATOM 2570 C CA . LYS A 1 330 ? -25.810 -12.516 30.771 1.00 85.50 330 LYS A CA 1
ATOM 2571 C C . LYS A 1 330 ? -24.338 -12.126 30.915 1.00 85.50 330 LYS A C 1
ATOM 2573 O O . LYS A 1 330 ? -23.798 -12.236 32.012 1.00 85.50 330 LYS A O 1
ATOM 2578 N N . ALA A 1 331 ? -23.686 -11.693 29.833 1.00 85.44 331 ALA A N 1
ATOM 2579 C CA . ALA A 1 331 ? -22.281 -11.285 29.864 1.00 85.44 331 ALA A CA 1
ATOM 2580 C C . ALA A 1 331 ? -22.074 -10.051 30.752 1.00 85.44 331 ALA A C 1
ATOM 2582 O O . ALA A 1 331 ? -21.111 -10.011 31.509 1.00 85.44 331 ALA A O 1
ATOM 2583 N N . ILE A 1 332 ? -23.013 -9.100 30.721 1.00 86.06 332 ILE A N 1
ATOM 2584 C CA . ILE A 1 332 ? -22.972 -7.880 31.544 1.00 86.06 332 ILE A CA 1
ATOM 2585 C C . ILE A 1 332 ? -23.617 -8.035 32.934 1.00 86.06 332 ILE A C 1
ATOM 2587 O O . ILE A 1 332 ? -23.775 -7.052 33.659 1.00 86.06 332 ILE A O 1
ATOM 2591 N N . GLY A 1 333 ? -24.000 -9.259 33.318 1.00 79.62 333 GLY A N 1
ATOM 2592 C CA . GLY A 1 333 ? -24.523 -9.575 34.649 1.00 79.62 333 GLY A CA 1
ATOM 2593 C C . GLY A 1 333 ? -25.941 -9.065 34.926 1.00 79.62 333 GLY A C 1
ATOM 2594 O O . GLY A 1 333 ? -26.244 -8.706 36.065 1.00 79.62 333 GLY A O 1
ATOM 2595 N N . ILE A 1 334 ? -26.801 -9.008 33.904 1.00 76.12 334 ILE A N 1
ATOM 2596 C CA . ILE A 1 334 ? -28.187 -8.532 34.009 1.00 76.12 334 ILE A CA 1
ATOM 2597 C C . ILE A 1 334 ? -29.151 -9.682 33.728 1.00 76.12 334 ILE A C 1
ATOM 2599 O O . ILE A 1 334 ? -29.091 -10.328 32.682 1.00 76.12 334 ILE A O 1
ATOM 2603 N N . GLU A 1 335 ? -30.067 -9.922 34.665 1.00 63.88 335 GLU A N 1
ATOM 2604 C CA . GLU A 1 335 ? -31.206 -10.813 34.459 1.00 63.88 335 GLU A CA 1
ATOM 2605 C C . GLU A 1 335 ? -32.281 -10.055 33.672 1.00 63.88 335 GLU A C 1
ATOM 2607 O O . GLU A 1 335 ? -32.863 -9.088 34.165 1.00 63.88 335 GLU A O 1
ATOM 2612 N N . MET A 1 336 ? -32.524 -10.468 32.428 1.00 57.28 336 MET A N 1
ATOM 2613 C CA . MET A 1 336 ? -33.661 -9.971 31.655 1.00 57.28 336 MET A CA 1
ATOM 2614 C C . MET A 1 336 ? -34.938 -10.531 32.288 1.00 57.28 336 MET A C 1
ATOM 2616 O O . MET A 1 336 ? -35.102 -11.748 32.387 1.00 57.28 336 MET A O 1
ATOM 2620 N N . GLY A 1 337 ? -35.835 -9.653 32.737 1.00 50.81 337 GLY A N 1
ATOM 2621 C CA . GLY A 1 337 ? -37.163 -10.063 33.179 1.00 50.81 337 GLY A CA 1
ATOM 2622 C C . GLY A 1 337 ? -37.917 -10.655 31.993 1.00 50.81 337 GLY A C 1
ATOM 2623 O O . GLY A 1 337 ? -38.190 -9.951 31.026 1.00 50.81 337 GLY A O 1
ATOM 2624 N N . HIS A 1 338 ? -38.226 -11.948 32.046 1.00 43.81 338 HIS A N 1
ATOM 2625 C CA . HIS A 1 338 ? -39.156 -12.553 31.104 1.00 43.81 338 HIS A CA 1
ATOM 2626 C C . HIS A 1 338 ? -40.534 -11.912 31.322 1.00 43.81 338 HIS A C 1
ATOM 2628 O O . HIS A 1 338 ? -41.199 -12.213 32.312 1.00 43.81 338 HIS A O 1
ATOM 2634 N N . GLU A 1 339 ? -40.986 -11.044 30.414 1.00 35.72 339 GLU A N 1
ATOM 2635 C CA . GLU A 1 339 ? -42.427 -10.908 30.208 1.00 35.72 339 GLU A CA 1
ATOM 2636 C C . GLU A 1 339 ? -42.900 -12.250 29.640 1.00 35.72 339 GLU A C 1
ATOM 2638 O O . GLU A 1 339 ? -42.623 -12.596 28.491 1.00 35.72 339 GLU A O 1
ATOM 2643 N N . GLU A 1 340 ? -43.531 -13.058 30.494 1.00 32.88 340 GLU A N 1
ATOM 2644 C CA . GLU A 1 340 ? -44.247 -14.267 30.096 1.00 32.88 340 GLU A CA 1
ATOM 2645 C C . GLU A 1 340 ? -45.347 -13.884 29.100 1.00 32.88 340 GLU A C 1
ATOM 2647 O O . GLU A 1 340 ? -46.478 -13.572 29.469 1.00 32.88 340 GLU A O 1
ATOM 2652 N N . VAL A 1 341 ? -45.029 -13.929 27.808 1.00 36.78 341 VAL A N 1
ATOM 2653 C CA . VAL A 1 341 ? -46.055 -14.086 26.784 1.00 36.78 341 VAL A CA 1
ATOM 2654 C C . VAL A 1 341 ? -46.510 -15.536 26.871 1.00 36.78 341 VAL A C 1
ATOM 2656 O O . VAL A 1 341 ? -45.780 -16.467 26.533 1.00 36.78 341 VAL A O 1
ATOM 2659 N N . THR A 1 342 ? -47.712 -15.721 27.408 1.00 35.09 342 THR A N 1
ATOM 2660 C CA . THR A 1 342 ? -48.387 -17.011 27.525 1.00 35.09 342 THR A CA 1
ATOM 2661 C C . THR A 1 342 ? -48.417 -17.710 26.169 1.00 35.09 342 THR A C 1
ATOM 2663 O O . THR A 1 342 ? -49.043 -17.230 25.224 1.00 35.09 342 THR A O 1
ATOM 2666 N N . ALA A 1 343 ? -47.725 -18.845 26.090 1.00 37.25 343 ALA A N 1
ATOM 2667 C CA . ALA A 1 343 ? -47.711 -19.724 24.938 1.00 37.25 343 ALA A CA 1
ATOM 2668 C C . ALA A 1 343 ? -49.084 -20.383 24.751 1.00 37.25 343 ALA A C 1
ATOM 2670 O O . ALA A 1 343 ? -49.500 -21.196 25.575 1.00 37.25 343 ALA A O 1
ATOM 2671 N N . GLU A 1 344 ? -49.736 -20.110 23.623 1.00 37.38 344 GLU A N 1
ATOM 2672 C CA . GLU A 1 344 ? -50.699 -21.036 23.037 1.00 37.38 344 GLU A CA 1
ATOM 2673 C C . GLU A 1 344 ? -50.309 -21.331 21.583 1.00 37.38 344 GLU A C 1
ATOM 2675 O O . GLU A 1 344 ? -50.339 -20.471 20.709 1.00 37.38 344 GLU A O 1
ATOM 2680 N N . THR A 1 345 ? -49.990 -22.610 21.365 1.00 37.38 345 THR A N 1
ATOM 2681 C CA . THR A 1 345 ? -49.908 -23.356 20.098 1.00 37.38 345 THR A CA 1
ATOM 2682 C C . THR A 1 345 ? -48.679 -23.185 19.188 1.00 37.38 345 THR A C 1
ATOM 2684 O O . THR A 1 345 ? -48.577 -22.248 18.414 1.00 37.38 345 THR A O 1
ATOM 2687 N N . GLY A 1 346 ? -47.846 -24.238 19.180 1.00 38.22 346 GLY A N 1
ATOM 2688 C CA . GLY A 1 346 ? -47.445 -24.933 17.946 1.00 38.22 346 GLY A CA 1
ATOM 2689 C C . GLY A 1 346 ? -46.151 -24.498 17.248 1.00 38.22 346 GLY A C 1
ATOM 2690 O O . GLY A 1 346 ? -46.126 -23.472 16.592 1.00 38.22 346 GLY A O 1
ATOM 2691 N N . GLU A 1 347 ? -45.170 -25.410 17.275 1.00 34.19 347 GLU A N 1
ATOM 2692 C CA . GLU A 1 347 ? -43.903 -25.468 16.514 1.00 34.19 347 GLU A CA 1
ATOM 2693 C C . GLU A 1 347 ? -42.690 -24.701 17.086 1.00 34.19 347 GLU A C 1
ATOM 2695 O O . GLU A 1 347 ? -42.637 -23.478 17.159 1.00 34.19 347 GLU A O 1
ATOM 2700 N N . ASP A 1 348 ? -41.681 -25.490 17.486 1.00 37.91 348 ASP A N 1
ATOM 2701 C CA . ASP A 1 348 ? -40.369 -25.092 18.004 1.00 37.91 348 ASP A CA 1
ATOM 2702 C C . ASP A 1 348 ? -39.566 -24.252 16.991 1.00 37.91 348 ASP A C 1
ATOM 2704 O O . ASP A 1 348 ? -38.688 -24.748 16.282 1.00 37.91 348 ASP A O 1
ATOM 2708 N N . VAL A 1 349 ? -39.796 -22.943 16.990 1.00 39.22 349 VAL A N 1
ATOM 2709 C CA . VAL A 1 349 ? -38.785 -21.955 16.611 1.00 39.22 349 VAL A CA 1
ATOM 2710 C C . VAL A 1 349 ? -38.631 -21.027 17.806 1.00 39.22 349 VAL A C 1
ATOM 2712 O O . VAL A 1 349 ? -39.451 -20.147 18.037 1.00 39.22 349 VAL A O 1
ATOM 2715 N N . ARG A 1 350 ? -37.582 -21.233 18.610 1.00 41.94 350 ARG A N 1
ATOM 2716 C CA . ARG A 1 350 ? -37.138 -20.199 19.550 1.00 41.94 350 ARG A CA 1
ATOM 2717 C C . ARG A 1 350 ? -36.696 -19.006 18.704 1.00 41.94 350 ARG A C 1
ATOM 2719 O O . ARG A 1 350 ? -35.571 -19.010 18.212 1.00 41.94 350 ARG A O 1
ATOM 2726 N N . GLU A 1 351 ? -37.575 -18.029 18.497 1.00 48.34 351 GLU A N 1
ATOM 2727 C CA . GLU A 1 351 ? -37.179 -16.695 18.049 1.00 48.34 351 GLU A CA 1
ATOM 2728 C C . GLU A 1 351 ? -36.201 -16.149 19.094 1.00 48.34 351 GLU A C 1
ATOM 2730 O O . GLU A 1 351 ? -36.581 -15.697 20.172 1.00 48.34 351 GLU A O 1
ATOM 2735 N N . THR A 1 352 ? -34.905 -16.305 18.831 1.00 57.53 352 THR A N 1
ATOM 2736 C CA . THR A 1 352 ? -33.862 -15.669 19.630 1.00 57.53 352 THR A CA 1
ATOM 2737 C C . THR A 1 352 ? -33.966 -14.171 19.393 1.00 57.53 352 THR A C 1
ATOM 2739 O O . THR A 1 352 ? -33.840 -13.735 18.251 1.00 57.53 352 THR A O 1
ATOM 2742 N N . ASP A 1 353 ? -34.199 -13.396 20.451 1.00 78.31 353 ASP A N 1
ATOM 2743 C CA . ASP A 1 353 ? -34.200 -11.935 20.386 1.00 78.31 353 ASP A CA 1
ATOM 2744 C C . ASP A 1 353 ? -32.785 -11.438 20.045 1.00 78.31 353 ASP A C 1
ATOM 2746 O O . ASP A 1 353 ? -31.843 -11.575 20.832 1.00 78.31 353 ASP A O 1
ATOM 2750 N N . THR A 1 354 ? -32.620 -10.910 18.833 1.00 85.69 354 THR A N 1
ATOM 2751 C CA . THR A 1 354 ? -31.317 -10.520 18.282 1.00 85.69 354 THR A CA 1
ATOM 2752 C C . THR A 1 354 ? -31.285 -9.040 17.956 1.00 85.69 354 THR A C 1
ATOM 2754 O O . THR A 1 354 ? -32.168 -8.528 17.268 1.00 85.69 354 THR A O 1
ATOM 2757 N N . ALA A 1 355 ? -30.222 -8.358 18.376 1.00 87.00 355 ALA A N 1
ATOM 2758 C CA . ALA A 1 355 ? -29.910 -7.012 17.914 1.00 87.00 355 ALA A CA 1
ATOM 2759 C C . ALA A 1 355 ? -28.981 -7.069 16.695 1.00 87.00 355 ALA A C 1
ATOM 2761 O O . ALA A 1 355 ? -28.237 -8.029 16.504 1.00 87.00 355 ALA A O 1
ATOM 2762 N N . THR A 1 356 ? -28.985 -6.028 15.866 1.00 88.75 356 THR A N 1
ATOM 2763 C CA . THR A 1 356 ? -28.158 -5.984 14.655 1.00 88.75 356 THR A CA 1
ATOM 2764 C C . THR A 1 356 ? -27.327 -4.711 14.608 1.00 88.75 356 THR A C 1
ATOM 2766 O O . THR A 1 356 ? -27.865 -3.609 14.691 1.00 88.75 356 THR A O 1
ATOM 2769 N N . ILE A 1 357 ? -26.015 -4.857 14.414 1.00 86.94 357 ILE A N 1
ATOM 2770 C CA . ILE A 1 357 ? -25.099 -3.753 14.112 1.00 86.94 357 ILE A CA 1
ATOM 2771 C C . ILE A 1 357 ? -24.694 -3.870 12.648 1.00 86.94 357 ILE A C 1
ATOM 2773 O O . ILE A 1 357 ? -24.127 -4.879 12.237 1.00 86.94 357 ILE A O 1
ATOM 2777 N N . ARG A 1 358 ? -24.976 -2.835 11.853 1.00 84.88 358 ARG A N 1
ATOM 2778 C CA . ARG A 1 358 ? -24.606 -2.791 10.434 1.00 84.88 358 ARG A CA 1
ATOM 2779 C C . ARG A 1 358 ? -23.496 -1.773 10.204 1.00 84.88 358 ARG A C 1
ATOM 2781 O O . ARG A 1 358 ? -23.703 -0.577 10.388 1.00 84.88 358 ARG A O 1
ATOM 2788 N N . LEU A 1 359 ? -22.351 -2.257 9.742 1.00 81.31 359 LEU A N 1
ATOM 2789 C CA . LEU A 1 359 ? -21.200 -1.465 9.317 1.00 81.31 359 LEU A CA 1
ATOM 2790 C C . LEU A 1 359 ? -21.232 -1.342 7.805 1.00 81.31 359 LEU A C 1
ATOM 2792 O O . LEU A 1 359 ? -21.284 -2.358 7.119 1.00 81.31 359 LEU A O 1
ATOM 2796 N N . ARG A 1 360 ? -21.196 -0.124 7.269 1.00 74.31 360 ARG A N 1
ATOM 2797 C CA . ARG A 1 360 ? -21.092 0.068 5.821 1.00 74.31 360 ARG A CA 1
ATOM 2798 C C . ARG A 1 360 ? -19.641 -0.121 5.382 1.00 74.31 360 ARG A C 1
ATOM 2800 O O . ARG A 1 360 ? -18.714 0.426 5.976 1.00 74.31 360 ARG A O 1
ATOM 2807 N N . ILE A 1 361 ? -19.445 -0.909 4.334 1.00 72.50 361 ILE A N 1
ATOM 2808 C CA . ILE A 1 361 ? -18.133 -1.180 3.744 1.00 72.50 361 ILE A CA 1
ATOM 2809 C C . ILE A 1 361 ? -18.202 -1.014 2.230 1.00 72.50 361 ILE A C 1
ATOM 2811 O O . ILE A 1 361 ? -19.247 -1.180 1.616 1.00 72.50 361 ILE A O 1
ATOM 2815 N N . GLN A 1 362 ? -17.062 -0.750 1.614 1.00 64.81 362 GLN A N 1
ATOM 2816 C CA . GLN A 1 362 ? -16.837 -0.950 0.196 1.00 64.81 362 GLN A CA 1
ATOM 2817 C C . GLN A 1 362 ? -15.824 -2.073 0.009 1.00 64.81 362 GLN A C 1
ATOM 2819 O O . GLN A 1 362 ? -14.640 -1.948 0.329 1.00 64.81 362 GLN A O 1
ATOM 2824 N N . LEU A 1 363 ? -16.280 -3.175 -0.574 1.00 64.31 363 LEU A N 1
ATOM 2825 C CA . LEU A 1 363 ? -15.386 -4.192 -1.109 1.00 64.31 363 LEU A CA 1
ATOM 2826 C C . LEU A 1 363 ? -14.826 -3.719 -2.454 1.00 64.31 363 LEU A C 1
ATOM 2828 O O . LEU A 1 363 ? -15.551 -3.576 -3.438 1.00 64.31 363 LEU A O 1
ATOM 2832 N N . ARG A 1 364 ? -13.514 -3.481 -2.512 1.00 55.03 364 ARG A N 1
ATOM 2833 C CA . ARG A 1 364 ? -12.793 -3.139 -3.744 1.00 55.03 364 ARG A CA 1
ATOM 2834 C C . ARG A 1 364 ? -11.971 -4.346 -4.190 1.00 55.03 364 ARG A C 1
ATOM 2836 O O . ARG A 1 364 ? -11.069 -4.786 -3.482 1.00 55.03 364 ARG A O 1
ATOM 2843 N N . ARG A 1 365 ? -12.262 -4.893 -5.373 1.00 53.22 365 ARG A N 1
ATOM 2844 C CA . ARG A 1 365 ? -11.427 -5.937 -5.996 1.00 53.22 365 ARG A CA 1
ATOM 2845 C C . ARG A 1 365 ? -10.154 -5.298 -6.564 1.00 53.22 365 ARG A C 1
ATOM 2847 O O . ARG A 1 365 ? -10.246 -4.313 -7.293 1.00 53.22 365 ARG A O 1
ATOM 2854 N N . ARG A 1 366 ? -8.981 -5.852 -6.249 1.00 41.94 366 ARG A N 1
ATOM 2855 C CA . ARG A 1 366 ? -7.694 -5.493 -6.865 1.00 41.94 366 ARG A CA 1
ATOM 2856 C C . ARG A 1 366 ? -7.045 -6.785 -7.374 1.00 41.94 366 ARG A C 1
ATOM 2858 O O . ARG A 1 366 ? -6.339 -7.461 -6.636 1.00 41.94 366 ARG A O 1
ATOM 2865 N N . GLY A 1 367 ? -7.340 -7.150 -8.623 1.00 49.03 367 GLY A N 1
ATOM 2866 C CA . GLY A 1 367 ? -6.996 -8.469 -9.174 1.00 49.03 367 GLY A CA 1
ATOM 2867 C C . GLY A 1 367 ? -7.868 -9.583 -8.578 1.00 49.03 367 GLY A C 1
ATOM 2868 O O . GLY A 1 367 ? -9.082 -9.415 -8.439 1.00 49.03 367 GLY A O 1
ATOM 2869 N N . VAL A 1 368 ? -7.250 -10.706 -8.199 1.00 41.12 368 VAL A N 1
ATOM 2870 C CA . VAL A 1 368 ? -7.923 -11.879 -7.595 1.00 41.12 368 VAL A CA 1
ATOM 2871 C C . VAL A 1 368 ? -8.348 -11.642 -6.132 1.00 41.12 368 VAL A C 1
ATOM 2873 O O . VAL A 1 368 ? -9.220 -12.345 -5.618 1.00 41.12 368 VAL A O 1
ATOM 2876 N N . GLU A 1 369 ? -7.775 -10.644 -5.453 1.00 46.78 369 GLU A N 1
ATOM 2877 C CA . GLU A 1 369 ? -8.063 -10.345 -4.047 1.00 46.78 369 GLU A CA 1
ATOM 2878 C C . GLU A 1 369 ? -9.078 -9.204 -3.885 1.00 46.78 369 GLU A C 1
ATOM 2880 O O . GLU A 1 369 ? -9.009 -8.160 -4.542 1.00 46.78 369 GLU A O 1
ATOM 2885 N N . ALA A 1 370 ? -10.030 -9.389 -2.967 1.00 49.72 370 ALA A N 1
ATOM 2886 C CA . ALA A 1 370 ? -10.924 -8.327 -2.530 1.00 49.72 370 ALA A CA 1
ATOM 2887 C C . ALA A 1 370 ? -10.323 -7.647 -1.294 1.00 49.72 370 ALA A C 1
ATOM 2889 O O . ALA A 1 370 ? -10.161 -8.269 -0.245 1.00 49.72 370 ALA A O 1
ATOM 2890 N N . LYS A 1 371 ? -10.000 -6.357 -1.417 1.00 49.94 371 LYS A N 1
ATOM 2891 C CA . LYS A 1 371 ? -9.630 -5.502 -0.291 1.00 49.94 371 LYS A CA 1
ATOM 2892 C C . LYS A 1 371 ? -10.896 -4.873 0.277 1.00 49.94 371 LYS A C 1
ATOM 2894 O O . LYS A 1 371 ? -11.722 -4.337 -0.464 1.00 49.94 371 LYS A O 1
ATOM 2899 N N . LEU A 1 372 ? -11.044 -4.933 1.592 1.00 46.06 372 LEU A N 1
ATOM 2900 C CA . LEU A 1 372 ? -12.172 -4.339 2.289 1.00 46.06 372 LEU A CA 1
ATOM 2901 C C . LEU A 1 372 ? -11.782 -2.932 2.745 1.00 46.06 372 LEU A C 1
ATOM 2903 O O . LEU A 1 372 ? -10.762 -2.740 3.404 1.00 46.06 372 LEU A O 1
ATOM 2907 N N . VAL A 1 373 ? -12.573 -1.944 2.345 1.00 47.94 373 VAL A N 1
ATOM 2908 C CA . VAL A 1 373 ? -12.439 -0.553 2.776 1.00 47.94 373 VAL A CA 1
ATOM 2909 C C . VAL A 1 373 ? -13.685 -0.230 3.588 1.00 47.94 373 VAL A C 1
ATOM 2911 O O . VAL A 1 373 ? -14.793 -0.390 3.092 1.00 47.94 373 VAL A O 1
ATOM 2914 N N . LEU A 1 374 ? -13.537 0.177 4.846 1.00 41.88 374 LEU A N 1
ATOM 2915 C CA . LEU A 1 374 ? -14.668 0.671 5.633 1.00 41.88 374 LEU A CA 1
ATOM 2916 C C . LEU A 1 374 ? -15.176 1.979 5.024 1.00 41.88 374 LEU A C 1
ATOM 2918 O O . LEU A 1 374 ? -14.389 2.881 4.753 1.00 41.88 374 LEU A O 1
ATOM 2922 N N . THR A 1 375 ? -16.486 2.086 4.835 1.00 42.62 375 THR A N 1
ATOM 2923 C CA . THR A 1 375 ? -17.153 3.342 4.478 1.00 42.62 375 THR A CA 1
ATOM 2924 C C . THR A 1 375 ? -18.157 3.659 5.571 1.00 42.62 375 THR A C 1
ATOM 2926 O O . THR A 1 375 ? -19.351 3.463 5.393 1.00 42.62 375 THR A O 1
ATOM 2929 N N . ASP A 1 376 ? -17.609 4.077 6.711 1.00 39.62 376 ASP A N 1
ATOM 2930 C CA . ASP A 1 376 ? -18.242 4.586 7.934 1.00 39.62 376 ASP A CA 1
ATOM 2931 C C . ASP A 1 376 ? -19.410 3.807 8.571 1.00 39.62 376 ASP A C 1
ATOM 2933 O O . ASP A 1 376 ? -20.550 3.796 8.101 1.00 39.62 376 ASP A O 1
ATOM 2937 N N . ALA A 1 377 ? -19.153 3.314 9.786 1.00 35.06 377 ALA A N 1
ATOM 2938 C CA . ALA A 1 377 ? -20.087 3.485 10.893 1.00 35.06 377 ALA A CA 1
ATOM 2939 C C . ALA A 1 377 ? -19.829 4.879 11.488 1.00 35.06 377 ALA A C 1
ATOM 2941 O O . ALA A 1 377 ? -18.687 5.159 11.815 1.00 35.06 377 ALA A O 1
ATOM 2942 N N . GLN A 1 378 ? -20.867 5.723 11.549 1.00 34.53 378 GLN A N 1
ATOM 2943 C CA . GLN A 1 378 ? -20.945 7.093 12.101 1.00 34.53 378 GLN A CA 1
ATOM 2944 C C . GLN A 1 378 ? -19.634 7.851 12.430 1.00 34.53 378 GLN A C 1
ATOM 2946 O O . GLN A 1 378 ? -18.806 7.399 13.217 1.00 34.53 378 GLN A O 1
ATOM 2951 N N . PRO A 1 379 ? -19.532 9.102 11.950 1.00 36.59 379 PRO A N 1
ATOM 2952 C CA . PRO A 1 379 ? -18.282 9.770 11.619 1.00 36.59 379 PRO A CA 1
ATOM 2953 C C . PRO A 1 379 ? -17.346 9.856 12.823 1.00 36.59 379 PRO A C 1
ATOM 2955 O O . PRO A 1 379 ? -17.518 10.681 13.724 1.00 36.59 379 PRO A O 1
ATOM 2958 N N . ARG A 1 380 ? -16.288 9.044 12.799 1.00 38.28 380 ARG A N 1
ATOM 2959 C CA . ARG A 1 380 ? -15.019 9.489 13.370 1.00 38.28 380 ARG A CA 1
ATOM 2960 C C . ARG A 1 380 ? -14.473 10.546 12.414 1.00 38.28 380 ARG A C 1
ATOM 2962 O O . ARG A 1 380 ? -14.591 10.403 11.202 1.00 38.28 380 ARG A O 1
ATOM 2969 N N . ALA A 1 381 ? -13.877 11.603 12.953 1.00 39.97 381 ALA A N 1
ATOM 2970 C CA . ALA A 1 381 ? -13.311 12.735 12.215 1.00 39.97 381 ALA A CA 1
ATOM 2971 C C . ALA A 1 381 ? -12.110 12.375 11.295 1.00 39.97 381 ALA A C 1
ATOM 2973 O O . ALA A 1 381 ? -11.234 13.202 11.074 1.00 39.97 381 ALA A O 1
ATOM 2974 N N . SER A 1 382 ? -12.027 11.141 10.782 1.00 43.72 382 SER A N 1
ATOM 2975 C CA . SER A 1 382 ? -10.884 10.590 10.046 1.00 43.72 382 SER A CA 1
ATOM 2976 C C . SER A 1 382 ? -11.168 10.221 8.583 1.00 43.72 382 SER A C 1
ATOM 2978 O O . SER A 1 382 ? -10.294 9.637 7.952 1.00 43.72 382 SER A O 1
ATOM 2980 N N . ASN A 1 383 ? -12.342 10.546 8.026 1.00 46.44 383 ASN A N 1
ATOM 2981 C CA . ASN A 1 383 ? -12.691 10.250 6.621 1.00 46.44 383 ASN A CA 1
ATOM 2982 C C . ASN A 1 383 ? -12.553 11.444 5.667 1.00 46.44 383 ASN A C 1
ATOM 2984 O O . ASN A 1 383 ? -13.078 11.430 4.553 1.00 46.44 383 ASN A O 1
ATOM 2988 N N . ALA A 1 384 ? -11.841 12.487 6.081 1.00 57.00 384 ALA A N 1
ATOM 2989 C CA . ALA A 1 384 ? -11.530 13.590 5.192 1.00 57.00 384 ALA A CA 1
ATOM 2990 C C . ALA A 1 384 ? -10.540 13.118 4.110 1.00 57.00 384 ALA A C 1
ATOM 2992 O O . ALA A 1 384 ? -9.486 12.554 4.415 1.00 57.00 384 ALA A O 1
ATOM 2993 N N . ASP A 1 385 ? -10.884 13.318 2.835 1.00 62.91 385 ASP A N 1
ATOM 2994 C CA . ASP A 1 385 ? -10.016 12.938 1.719 1.00 62.91 385 ASP A CA 1
ATOM 2995 C C . ASP A 1 385 ? -8.762 13.822 1.756 1.00 62.91 385 ASP A C 1
ATOM 2997 O O . ASP A 1 385 ? -8.793 15.011 1.433 1.00 62.91 385 ASP A O 1
ATOM 3001 N N . LEU A 1 386 ? -7.637 13.235 2.172 1.00 58.75 386 LEU A N 1
ATOM 3002 C CA . LEU A 1 386 ? -6.371 13.949 2.335 1.00 58.75 386 LEU A CA 1
ATOM 3003 C C . LEU A 1 386 ? -5.893 14.605 1.034 1.00 58.75 386 LEU A C 1
ATOM 3005 O O . LEU A 1 386 ? -5.212 15.628 1.095 1.00 58.75 386 LEU A O 1
ATOM 3009 N N . ASN A 1 387 ? -6.246 14.062 -0.133 1.00 66.94 387 ASN A N 1
ATOM 3010 C CA . ASN A 1 387 ? -5.891 14.664 -1.416 1.00 66.94 387 ASN A CA 1
ATOM 3011 C C . ASN A 1 387 ? -6.748 15.898 -1.703 1.00 66.94 387 ASN A C 1
ATOM 3013 O O . ASN A 1 387 ? -6.213 16.907 -2.163 1.00 66.94 387 ASN A O 1
ATOM 3017 N N . LEU A 1 388 ? -8.042 15.867 -1.367 1.00 74.25 388 LEU A N 1
ATOM 3018 C CA . LEU A 1 388 ? -8.896 17.057 -1.406 1.00 74.25 388 LEU A CA 1
ATOM 3019 C C . LEU A 1 388 ? -8.409 18.127 -0.430 1.00 74.25 388 LEU A C 1
ATOM 3021 O O . LEU A 1 388 ? -8.270 19.285 -0.814 1.00 74.25 388 LEU A O 1
ATOM 3025 N N . ILE A 1 389 ? -8.088 17.752 0.809 1.00 76.38 389 ILE A N 1
ATOM 3026 C CA . ILE A 1 389 ? -7.595 18.701 1.816 1.00 76.38 389 ILE A CA 1
ATOM 3027 C C . ILE A 1 389 ? -6.285 19.345 1.354 1.00 76.38 389 ILE A C 1
ATOM 3029 O O . ILE A 1 389 ? -6.138 20.567 1.424 1.00 76.38 389 ILE A O 1
ATOM 3033 N N . ARG A 1 390 ? -5.342 18.545 0.840 1.00 73.62 390 ARG A N 1
ATOM 3034 C CA . ARG A 1 390 ? -4.078 19.044 0.276 1.00 73.62 390 ARG A CA 1
ATOM 3035 C C . ARG A 1 390 ? -4.320 19.989 -0.893 1.00 73.62 390 ARG A C 1
ATOM 3037 O O . ARG A 1 390 ? -3.691 21.041 -0.944 1.00 73.62 390 ARG A O 1
ATOM 3044 N N . LEU A 1 391 ? -5.253 19.658 -1.783 1.00 82.50 391 LEU A N 1
ATOM 3045 C CA . LEU A 1 391 ? -5.627 20.507 -2.910 1.00 82.50 391 LEU A CA 1
ATOM 3046 C C . LEU A 1 391 ? -6.210 21.854 -2.449 1.00 82.50 391 LEU A C 1
ATOM 3048 O O . LEU A 1 391 ? -5.821 22.895 -2.976 1.00 82.50 391 LEU A O 1
ATOM 3052 N N . LEU A 1 392 ? -7.079 21.861 -1.432 1.00 80.81 392 LEU A N 1
ATOM 3053 C CA . LEU A 1 392 ? -7.617 23.097 -0.847 1.00 80.81 392 LEU A CA 1
ATOM 3054 C C . LEU A 1 392 ? -6.534 23.934 -0.157 1.00 80.81 392 LEU A C 1
ATOM 3056 O O . LEU A 1 392 ? -6.516 25.160 -0.289 1.00 80.81 392 LEU A O 1
ATOM 3060 N N . GLY A 1 393 ? -5.621 23.280 0.564 1.00 72.62 393 GLY A N 1
ATOM 3061 C CA . GLY A 1 393 ? -4.470 23.929 1.187 1.00 72.62 393 GLY A CA 1
ATOM 3062 C C . GLY A 1 393 ? -3.548 24.567 0.149 1.00 72.62 393 GLY A C 1
ATOM 3063 O O . GLY A 1 393 ? -3.172 25.729 0.287 1.00 72.62 393 GLY A O 1
ATOM 3064 N N . GLN A 1 394 ? -3.255 23.842 -0.930 1.00 82.44 394 GLN A N 1
ATOM 3065 C CA . GLN A 1 394 ? -2.455 24.327 -2.050 1.00 82.44 394 GLN A CA 1
ATOM 3066 C C . GLN A 1 394 ? -3.119 25.521 -2.746 1.00 82.44 394 GLN A C 1
ATOM 3068 O O . GLN A 1 394 ? -2.454 26.520 -3.007 1.00 82.44 394 GLN A O 1
ATOM 3073 N N . ALA A 1 395 ? -4.430 25.461 -2.992 1.00 86.69 395 ALA A N 1
ATOM 3074 C CA . ALA A 1 395 ? -5.174 26.566 -3.588 1.00 86.69 395 ALA A CA 1
ATOM 3075 C C . ALA A 1 395 ? -5.112 27.837 -2.732 1.00 86.69 395 ALA A C 1
ATOM 3077 O O . ALA A 1 395 ? -4.792 28.910 -3.246 1.00 86.69 395 ALA A O 1
ATOM 3078 N N . ARG A 1 396 ? -5.347 27.715 -1.418 1.00 81.56 396 ARG A N 1
ATOM 3079 C CA . ARG A 1 396 ? -5.242 28.838 -0.471 1.00 81.56 396 ARG A CA 1
ATOM 3080 C C . ARG A 1 396 ? -3.831 29.401 -0.403 1.00 81.56 396 ARG A C 1
ATOM 3082 O O . ARG A 1 396 ? -3.669 30.610 -0.472 1.00 81.56 396 ARG A O 1
ATOM 3089 N N . HIS A 1 397 ? -2.818 28.543 -0.363 1.00 82.38 397 HIS A N 1
ATOM 3090 C CA . HIS A 1 397 ? -1.428 28.983 -0.346 1.00 82.38 397 HIS A CA 1
ATOM 3091 C C . HIS A 1 397 ? -1.046 29.782 -1.605 1.00 82.38 397 HIS A C 1
ATOM 3093 O O . HIS A 1 397 ? -0.409 30.830 -1.503 1.00 82.38 397 HIS A O 1
ATOM 3099 N N . LEU A 1 398 ? -1.467 29.329 -2.792 1.00 84.00 398 LEU A N 1
ATOM 3100 C CA . LEU A 1 398 ? -1.251 30.055 -4.049 1.00 84.00 398 LEU A CA 1
ATOM 3101 C C . LEU A 1 398 ? -1.991 31.404 -4.061 1.00 84.00 398 LEU A C 1
ATOM 3103 O O . LEU A 1 398 ? -1.422 32.413 -4.481 1.00 84.00 398 LEU A O 1
ATOM 3107 N N . ALA A 1 399 ? -3.232 31.440 -3.566 1.00 87.25 399 ALA A N 1
ATOM 3108 C CA . ALA A 1 399 ? -4.004 32.675 -3.441 1.00 87.25 399 ALA A CA 1
ATOM 3109 C C . ALA A 1 399 ? -3.346 33.662 -2.465 1.00 87.25 399 ALA A C 1
ATOM 3111 O O . ALA A 1 399 ? -3.198 34.837 -2.798 1.00 87.25 399 ALA A O 1
ATOM 3112 N N . ASP A 1 400 ? -2.872 33.189 -1.313 1.00 86.31 400 ASP A N 1
ATOM 3113 C CA . ASP A 1 400 ? -2.191 34.010 -0.312 1.00 86.31 400 ASP A CA 1
ATOM 3114 C C . ASP A 1 400 ? -0.903 34.628 -0.863 1.00 86.31 400 ASP A C 1
ATOM 3116 O O . ASP A 1 400 ? -0.615 35.793 -0.588 1.00 86.31 400 ASP A O 1
ATOM 3120 N N . GLN A 1 401 ? -0.131 33.899 -1.675 1.00 85.19 401 GLN A N 1
ATOM 3121 C CA . GLN A 1 401 ? 1.072 34.445 -2.312 1.00 85.19 401 GLN A CA 1
ATOM 3122 C C . GLN A 1 401 ? 0.759 35.597 -3.281 1.00 85.19 401 GLN A C 1
ATOM 3124 O O . GLN A 1 401 ? 1.498 36.583 -3.291 1.00 85.19 401 GLN A O 1
ATOM 3129 N N . LEU A 1 402 ? -0.344 35.520 -4.034 1.00 87.81 402 LEU A N 1
ATOM 3130 C CA . LEU A 1 402 ? -0.792 36.611 -4.912 1.00 87.81 402 LEU A CA 1
ATOM 3131 C C . LEU A 1 402 ? -1.367 37.786 -4.115 1.00 87.81 402 LEU A C 1
ATOM 3133 O O . LEU A 1 402 ? -1.027 38.937 -4.376 1.00 87.81 402 LEU A O 1
ATOM 3137 N N . ILE A 1 403 ? -2.216 37.510 -3.121 1.00 86.06 403 ILE A N 1
ATOM 3138 C CA . ILE A 1 403 ? -2.884 38.538 -2.307 1.00 86.06 403 ILE A CA 1
ATOM 3139 C C . ILE A 1 403 ? -1.870 39.310 -1.458 1.00 86.06 403 ILE A C 1
ATOM 3141 O O . ILE A 1 403 ? -1.965 40.529 -1.330 1.00 86.06 403 ILE A O 1
ATOM 3145 N N . SER A 1 404 ? -0.881 38.615 -0.892 1.00 83.31 404 SER A N 1
ATOM 3146 C CA . SER A 1 404 ? 0.196 39.237 -0.114 1.00 83.31 404 SER A CA 1
ATOM 3147 C C . SER A 1 404 ? 1.261 39.921 -0.976 1.00 83.31 404 SER A C 1
ATOM 3149 O O . SER A 1 404 ? 2.153 40.566 -0.428 1.00 83.31 404 SER A O 1
ATOM 3151 N N . GLY A 1 405 ? 1.192 39.780 -2.305 1.00 84.94 405 GLY A N 1
ATOM 3152 C CA . GLY A 1 405 ? 2.172 40.333 -3.241 1.00 84.94 405 GLY A CA 1
ATOM 3153 C C . GLY A 1 405 ? 3.537 39.638 -3.217 1.00 84.94 405 GLY A C 1
ATOM 3154 O O . GLY A 1 405 ? 4.483 40.162 -3.798 1.00 84.94 405 GLY A O 1
ATOM 3155 N N . LYS A 1 406 ? 3.662 38.473 -2.560 1.00 80.94 406 LYS A N 1
ATOM 3156 C CA . LYS A 1 406 ? 4.880 37.638 -2.583 1.00 80.94 406 LYS A CA 1
ATOM 3157 C C . LYS A 1 406 ? 5.159 37.051 -3.968 1.00 80.94 406 LYS A C 1
ATOM 3159 O O . LYS A 1 406 ? 6.315 36.798 -4.284 1.00 80.94 406 LYS A O 1
ATOM 3164 N N . ALA A 1 407 ? 4.116 36.857 -4.770 1.00 86.12 407 ALA A N 1
ATOM 3165 C CA . ALA A 1 407 ? 4.204 36.596 -6.199 1.00 86.12 407 ALA A CA 1
ATOM 3166 C C . ALA A 1 407 ? 3.334 37.619 -6.943 1.00 86.12 407 ALA A C 1
ATOM 3168 O O . ALA A 1 407 ? 2.192 37.865 -6.558 1.00 86.12 407 ALA A O 1
ATOM 3169 N N . GLY A 1 408 ? 3.860 38.213 -8.011 1.00 86.12 408 GLY A N 1
ATOM 3170 C CA . GLY A 1 408 ? 3.173 39.218 -8.821 1.00 86.12 408 GLY A CA 1
ATOM 3171 C C . GLY A 1 408 ? 2.364 38.642 -9.984 1.00 86.12 408 GLY A C 1
ATOM 3172 O O . GLY A 1 408 ? 1.602 39.369 -10.620 1.00 86.12 408 GLY A O 1
ATOM 3173 N N . SER A 1 409 ? 2.515 37.351 -10.303 1.00 90.25 409 SER A N 1
ATOM 3174 C CA . SER A 1 409 ? 1.779 36.710 -11.399 1.00 90.25 409 SER A CA 1
ATOM 3175 C C . SER A 1 409 ? 1.688 35.186 -11.272 1.00 90.25 409 SER A C 1
ATOM 3177 O O . SER A 1 409 ? 2.469 34.551 -10.567 1.00 90.25 409 SER A O 1
ATOM 3179 N N . ILE A 1 410 ? 0.767 34.582 -12.034 1.00 87.50 410 ILE A N 1
ATOM 3180 C CA . ILE A 1 410 ? 0.657 33.119 -12.184 1.00 87.50 410 ILE A CA 1
ATOM 3181 C C . ILE A 1 410 ? 1.954 32.519 -12.749 1.00 87.50 410 ILE A C 1
ATOM 3183 O O . ILE A 1 410 ? 2.368 31.442 -12.331 1.00 87.50 410 ILE A O 1
ATOM 3187 N N . THR A 1 411 ? 2.625 33.220 -13.667 1.00 87.88 411 THR A N 1
ATOM 3188 C CA . THR A 1 411 ? 3.908 32.787 -14.241 1.00 87.88 411 THR A CA 1
ATOM 3189 C C . THR A 1 411 ? 5.015 32.746 -13.189 1.00 87.88 411 THR A C 1
ATOM 3191 O O . THR A 1 411 ? 5.847 31.844 -13.187 1.00 87.88 411 THR A O 1
ATOM 3194 N N . GLU A 1 412 ? 5.015 33.702 -12.265 1.00 85.94 412 GLU A N 1
ATOM 3195 C CA . GLU A 1 412 ? 5.977 33.737 -11.165 1.00 85.94 412 GLU A CA 1
ATOM 3196 C C . GLU A 1 412 ? 5.717 32.615 -10.153 1.00 85.94 412 GLU A C 1
ATOM 3198 O O . GLU A 1 412 ? 6.655 31.933 -9.744 1.00 85.94 412 GLU A O 1
ATOM 3203 N N . LEU A 1 413 ? 4.445 32.330 -9.847 1.00 86.06 413 LEU A N 1
ATOM 3204 C CA . LEU A 1 413 ? 4.069 31.157 -9.051 1.00 86.06 413 LEU A CA 1
ATOM 3205 C C . LEU A 1 413 ? 4.479 29.838 -9.718 1.00 86.06 413 LEU A C 1
ATOM 3207 O O . LEU A 1 413 ? 4.935 28.927 -9.029 1.00 86.06 413 LEU A O 1
ATOM 3211 N N . ALA A 1 414 ? 4.336 29.726 -11.041 1.00 85.50 414 ALA A N 1
ATOM 3212 C CA . ALA A 1 414 ? 4.743 28.544 -11.802 1.00 85.50 414 ALA A CA 1
ATOM 3213 C C . ALA A 1 414 ? 6.239 28.260 -11.627 1.00 85.50 414 ALA A C 1
ATOM 3215 O O . ALA A 1 414 ? 6.633 27.150 -11.271 1.00 85.50 414 ALA A O 1
ATOM 3216 N N . ASN A 1 415 ? 7.062 29.300 -11.769 1.00 80.69 415 ASN A N 1
ATOM 3217 C CA . ASN A 1 415 ? 8.506 29.200 -11.581 1.00 80.69 415 ASN A CA 1
ATOM 3218 C C . ASN A 1 415 ? 8.888 28.878 -10.127 1.00 80.69 415 ASN A C 1
ATOM 3220 O O . ASN A 1 415 ? 9.805 28.094 -9.901 1.00 80.69 415 ASN A O 1
ATOM 3224 N N . ALA A 1 416 ? 8.185 29.452 -9.145 1.00 73.81 416 ALA A N 1
ATOM 3225 C CA . ALA A 1 416 ? 8.478 29.250 -7.725 1.00 73.81 416 ALA A CA 1
ATOM 3226 C C . ALA A 1 416 ? 8.035 27.875 -7.190 1.00 73.81 416 ALA A C 1
ATOM 3228 O O . ALA A 1 416 ? 8.644 27.352 -6.260 1.00 73.81 416 ALA A O 1
ATOM 3229 N N . THR A 1 417 ? 6.976 27.288 -7.756 1.00 71.88 417 THR A N 1
ATOM 3230 C CA . THR A 1 417 ? 6.388 26.018 -7.281 1.00 71.88 417 THR A CA 1
ATOM 3231 C C . THR A 1 417 ? 6.738 24.809 -8.148 1.00 71.88 417 THR A C 1
ATOM 3233 O O . THR A 1 417 ? 6.445 23.681 -7.756 1.00 71.88 417 THR A O 1
ATOM 3236 N N . GLY A 1 418 ? 7.343 25.021 -9.322 1.00 75.25 418 GLY A N 1
ATOM 3237 C CA . GLY A 1 418 ? 7.644 23.961 -10.291 1.00 75.25 418 GLY A CA 1
ATOM 3238 C C . GLY A 1 418 ? 6.412 23.412 -11.024 1.00 75.25 418 GLY A C 1
ATOM 3239 O O . GLY A 1 418 ? 6.514 22.415 -11.736 1.00 75.25 418 GLY A O 1
ATOM 3240 N N . LEU A 1 419 ? 5.246 24.045 -10.861 1.00 78.75 419 LEU A N 1
ATOM 3241 C CA . LEU A 1 419 ? 3.996 23.683 -11.532 1.00 78.75 419 LEU A CA 1
ATOM 3242 C C . LEU A 1 419 ? 3.822 24.495 -12.812 1.00 78.75 419 LEU A C 1
ATOM 3244 O O . LEU A 1 419 ? 4.242 25.644 -12.895 1.00 78.75 419 LEU A O 1
ATOM 3248 N N . ASN A 1 420 ? 3.145 23.938 -13.816 1.00 86.62 420 ASN A N 1
ATOM 3249 C CA . ASN A 1 420 ? 2.838 24.705 -15.021 1.00 86.62 420 ASN A CA 1
ATOM 3250 C C . ASN A 1 420 ? 1.711 25.734 -14.766 1.00 86.62 420 ASN A C 1
ATOM 3252 O O . ASN A 1 420 ? 0.854 25.562 -13.896 1.00 86.62 420 ASN A O 1
ATOM 3256 N N . ALA A 1 421 ? 1.691 26.810 -15.558 1.00 84.94 421 ALA A N 1
ATOM 3257 C CA . ALA A 1 421 ? 0.728 27.903 -15.394 1.00 84.94 421 ALA A CA 1
ATOM 3258 C C . ALA A 1 421 ? -0.742 27.471 -15.582 1.00 84.94 421 ALA A C 1
ATOM 3260 O O . ALA A 1 421 ? -1.639 28.055 -14.971 1.00 84.94 421 ALA A O 1
ATOM 3261 N N . ALA A 1 422 ? -0.999 26.444 -16.400 1.00 85.25 422 ALA A N 1
ATOM 3262 C CA . ALA A 1 422 ? -2.344 25.913 -16.619 1.00 85.25 422 ALA A CA 1
ATOM 3263 C C . ALA A 1 422 ? -2.880 25.195 -15.369 1.00 85.25 422 ALA A C 1
ATOM 3265 O O . ALA A 1 422 ? -4.035 25.381 -14.997 1.00 85.25 422 ALA A O 1
ATOM 3266 N N . GLU A 1 423 ? -2.027 24.439 -14.681 1.00 84.50 423 GLU A N 1
ATOM 3267 C CA . GLU A 1 423 ? -2.357 23.739 -13.441 1.00 84.50 423 GLU A CA 1
ATOM 3268 C C . GLU A 1 423 ? -2.618 24.735 -12.308 1.00 84.50 423 GLU A C 1
ATOM 3270 O O . GLU A 1 423 ? -3.624 24.630 -11.610 1.00 84.50 423 GLU A O 1
ATOM 3275 N N . ILE A 1 424 ? -1.791 25.778 -12.184 1.00 86.38 424 ILE A N 1
ATOM 3276 C CA . ILE A 1 424 ? -2.032 26.858 -11.213 1.00 86.38 424 ILE A CA 1
ATOM 3277 C C . ILE A 1 424 ? -3.368 27.551 -11.490 1.00 86.38 424 ILE A C 1
ATOM 3279 O O . ILE A 1 424 ? -4.130 27.801 -10.560 1.00 86.38 424 ILE A O 1
ATOM 3283 N N . SER A 1 425 ? -3.687 27.803 -12.761 1.00 87.56 425 SER A N 1
ATOM 3284 C CA . SER A 1 425 ? -4.954 28.434 -13.154 1.00 87.56 425 SER A CA 1
ATOM 3285 C C . SER A 1 425 ? -6.182 27.576 -12.818 1.00 87.56 425 SER A C 1
ATOM 3287 O O . SER A 1 425 ? -7.243 28.132 -12.551 1.00 87.56 425 SER A O 1
ATOM 3289 N N . ARG A 1 426 ? -6.048 26.242 -12.785 1.00 88.19 426 ARG A N 1
ATOM 3290 C CA . ARG A 1 426 ? -7.116 25.316 -12.358 1.00 88.19 426 ARG A CA 1
ATOM 3291 C C . ARG A 1 426 ? -7.249 25.213 -10.843 1.00 88.19 426 ARG A C 1
ATOM 3293 O O . ARG A 1 426 ? -8.353 25.067 -10.332 1.00 88.19 426 ARG A O 1
ATOM 3300 N N . ILE A 1 427 ? -6.134 25.280 -10.119 1.00 89.62 427 ILE A N 1
ATOM 3301 C CA . ILE A 1 427 ? -6.116 25.126 -8.660 1.00 89.62 427 ILE A CA 1
ATOM 3302 C C . ILE A 1 427 ? -6.562 26.417 -7.961 1.00 89.62 427 ILE A C 1
ATOM 3304 O O . ILE A 1 427 ? -7.303 26.360 -6.983 1.00 89.62 427 ILE A O 1
ATOM 3308 N N . LEU A 1 428 ? -6.142 27.584 -8.458 1.00 89.00 428 LEU A N 1
ATOM 3309 C CA . LEU A 1 428 ? -6.349 28.875 -7.795 1.00 89.00 428 LEU A CA 1
ATOM 3310 C C . LEU A 1 428 ? -7.826 29.195 -7.459 1.00 89.00 428 LEU A C 1
ATOM 3312 O O . LEU A 1 428 ? -8.083 29.634 -6.336 1.00 89.00 428 LEU A O 1
ATOM 3316 N N . PRO A 1 429 ? -8.819 28.942 -8.339 1.00 90.62 429 PRO A N 1
ATOM 3317 C CA . PRO A 1 429 ? -10.229 29.198 -8.031 1.00 90.62 429 PRO A CA 1
ATOM 3318 C C . PRO A 1 429 ? -10.765 28.405 -6.830 1.00 90.62 429 PRO A C 1
ATOM 3320 O O . PRO A 1 429 ? -11.687 28.863 -6.157 1.00 90.62 429 PRO A O 1
ATOM 3323 N N . LEU A 1 430 ? -10.174 27.246 -6.517 1.00 91.38 430 LEU A N 1
ATOM 3324 C CA . LEU A 1 430 ? -10.617 26.374 -5.423 1.00 91.38 430 LEU A CA 1
ATOM 3325 C C . LEU A 1 430 ? -10.396 26.998 -4.037 1.00 91.38 430 LEU A C 1
ATOM 3327 O O . LEU A 1 430 ? -11.035 26.590 -3.068 1.00 91.38 430 LEU A O 1
ATOM 3331 N N . ALA A 1 431 ? -9.547 28.027 -3.939 1.00 89.44 431 ALA A N 1
ATOM 3332 C CA . ALA A 1 431 ? -9.364 28.811 -2.719 1.00 89.44 431 ALA A CA 1
ATOM 3333 C C . ALA A 1 431 ? -10.642 29.562 -2.296 1.00 89.44 431 ALA A C 1
ATOM 3335 O O . ALA A 1 431 ? -10.767 29.952 -1.136 1.00 89.44 431 ALA A O 1
ATOM 3336 N N . PHE A 1 432 ? -11.587 29.750 -3.224 1.00 90.38 432 PHE A N 1
ATOM 3337 C CA . PHE A 1 432 ? -12.799 30.557 -3.054 1.00 90.38 432 PHE A CA 1
ATOM 3338 C C . PHE A 1 432 ? -14.088 29.720 -2.968 1.00 90.38 432 PHE A C 1
ATOM 3340 O O . PHE A 1 432 ? -15.189 30.229 -3.209 1.00 90.38 432 PHE A O 1
ATOM 3347 N N . LEU A 1 433 ? -13.968 28.437 -2.620 1.00 91.69 433 LEU A N 1
ATOM 3348 C CA . LEU A 1 433 ? -15.115 27.576 -2.329 1.00 91.69 433 LEU A CA 1
ATOM 3349 C C . LEU A 1 433 ? -15.946 28.092 -1.147 1.00 91.69 433 LEU A C 1
ATOM 3351 O O . LEU A 1 433 ? -15.436 28.738 -0.228 1.00 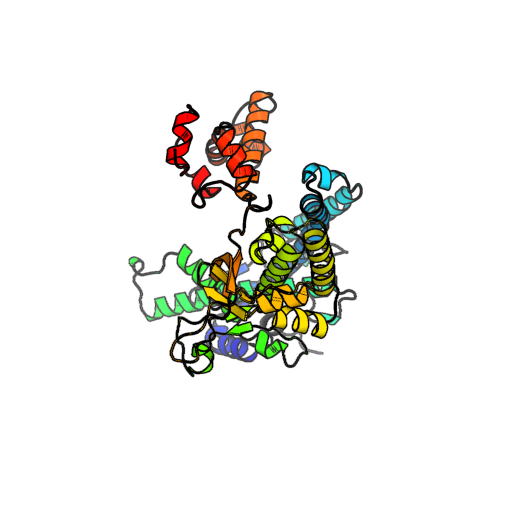91.69 433 LEU A O 1
ATOM 3355 N N . ALA A 1 434 ? -17.239 27.775 -1.168 1.00 91.69 434 ALA A N 1
ATOM 3356 C CA . ALA A 1 434 ? -18.176 28.134 -0.119 1.00 91.69 434 ALA A CA 1
ATOM 3357 C C . ALA A 1 434 ? -17.722 27.555 1.239 1.00 91.69 434 ALA A C 1
ATOM 3359 O O . ALA A 1 434 ? -17.309 26.392 1.303 1.00 91.69 434 ALA A O 1
ATOM 3360 N N . PRO A 1 435 ? -17.796 28.326 2.341 1.00 84.88 435 PRO A N 1
ATOM 3361 C CA . PRO A 1 435 ? -17.265 27.896 3.636 1.00 84.88 435 PRO A CA 1
ATOM 3362 C C . PRO A 1 435 ? -17.862 26.595 4.185 1.00 84.88 435 PRO A C 1
ATOM 3364 O O . PRO A 1 435 ? -17.177 25.855 4.888 1.00 84.88 435 PRO A O 1
ATOM 3367 N N . ASP A 1 436 ? -19.129 26.313 3.891 1.00 81.75 436 ASP A N 1
ATOM 3368 C CA . ASP A 1 436 ? -19.804 25.074 4.277 1.00 81.75 436 ASP A CA 1
ATOM 3369 C C . ASP A 1 436 ? -19.312 23.870 3.466 1.00 81.75 436 ASP A C 1
ATOM 3371 O O . ASP A 1 436 ? -19.056 22.827 4.051 1.00 81.75 436 ASP A O 1
ATOM 3375 N N . ILE A 1 437 ? -19.041 24.042 2.170 1.00 87.94 437 ILE A N 1
ATOM 3376 C CA . ILE A 1 437 ? -18.420 23.008 1.325 1.00 87.94 437 ILE A CA 1
ATOM 3377 C C . ILE A 1 437 ? -17.008 22.681 1.815 1.00 87.94 437 ILE A C 1
ATOM 3379 O O . ILE A 1 437 ? -16.640 21.516 1.931 1.00 87.94 437 ILE A O 1
ATOM 3383 N N . VAL A 1 438 ? -16.216 23.705 2.149 1.00 84.19 438 VAL A N 1
ATOM 3384 C CA . VAL A 1 438 ? -14.882 23.507 2.738 1.00 84.19 438 VAL A CA 1
ATOM 3385 C C . VAL A 1 438 ? -14.992 22.756 4.063 1.00 84.19 438 VAL A C 1
ATOM 3387 O O . VAL A 1 438 ? -14.215 21.838 4.304 1.00 84.19 438 VAL A O 1
ATOM 3390 N N . ARG A 1 439 ? -15.966 23.109 4.909 1.00 78.50 439 ARG A N 1
ATOM 3391 C CA . ARG A 1 439 ? -16.218 22.410 6.174 1.00 78.50 439 ARG A CA 1
ATOM 3392 C C . ARG A 1 439 ? -16.602 20.953 5.946 1.00 78.50 439 ARG A C 1
ATOM 3394 O O . ARG A 1 439 ? -16.065 20.091 6.624 1.00 78.50 439 ARG A O 1
ATOM 3401 N N . ASP A 1 440 ? -17.480 20.671 4.993 1.00 78.19 440 ASP A N 1
ATOM 3402 C CA . ASP A 1 440 ? -17.880 19.302 4.689 1.00 78.19 440 ASP A CA 1
ATOM 3403 C C . ASP A 1 440 ? -16.722 18.481 4.116 1.00 78.19 440 ASP A C 1
ATOM 3405 O O . ASP A 1 440 ? -16.573 17.331 4.505 1.00 78.19 440 ASP A O 1
ATOM 3409 N N . ILE A 1 441 ? -15.838 19.066 3.302 1.00 77.88 441 ILE A N 1
ATOM 3410 C CA . ILE A 1 441 ? -14.607 18.396 2.846 1.00 77.88 441 ILE A CA 1
ATOM 3411 C C . ILE A 1 441 ? -13.652 18.111 4.016 1.00 77.88 441 ILE A C 1
ATOM 3413 O O . ILE A 1 441 ? -13.094 17.018 4.111 1.00 77.88 441 ILE A O 1
ATOM 3417 N N . LEU A 1 442 ? -13.452 19.082 4.915 1.00 69.44 442 LEU A N 1
ATOM 3418 C CA . LEU A 1 442 ? -12.584 18.922 6.089 1.00 69.44 442 LEU A CA 1
ATOM 3419 C C . LEU A 1 442 ? -13.141 17.910 7.096 1.00 69.44 442 LEU A C 1
ATOM 3421 O O . LEU A 1 442 ? -12.367 17.219 7.751 1.00 69.44 442 LEU A O 1
ATOM 3425 N N . ASP A 1 443 ? -14.463 17.804 7.190 1.00 63.56 443 ASP A N 1
ATOM 3426 C CA . ASP A 1 443 ? -15.149 16.886 8.095 1.00 63.56 443 ASP A CA 1
ATOM 3427 C C . ASP A 1 443 ? -15.430 15.511 7.454 1.00 63.56 443 ASP A C 1
ATOM 3429 O O . ASP A 1 443 ? -16.056 14.660 8.088 1.00 63.56 443 ASP A O 1
ATOM 3433 N N . GLY A 1 444 ? -15.004 15.277 6.204 1.00 61.34 444 GLY A N 1
ATOM 3434 C CA . GLY A 1 444 ? -15.228 14.011 5.492 1.00 61.34 444 GLY A CA 1
ATOM 3435 C C . GLY A 1 444 ? -16.678 13.765 5.056 1.00 61.34 444 GLY A C 1
ATOM 3436 O O . GLY A 1 444 ? -17.064 12.626 4.803 1.00 61.34 444 GLY A O 1
ATOM 3437 N N . ARG A 1 445 ? -17.502 14.816 5.004 1.00 68.56 445 ARG A N 1
ATOM 3438 C CA . ARG A 1 445 ? -18.922 14.807 4.610 1.00 68.56 445 ARG A CA 1
ATOM 3439 C C . ARG A 1 445 ? -19.157 15.217 3.153 1.00 68.56 445 ARG A C 1
ATOM 3441 O O . ARG A 1 445 ? -20.308 15.401 2.758 1.00 68.56 445 ARG A O 1
ATOM 3448 N N . GLN A 1 446 ? -18.105 15.402 2.359 1.00 75.69 446 GLN A N 1
ATOM 3449 C CA . GLN A 1 446 ? -18.245 15.726 0.943 1.00 75.69 446 GLN A CA 1
ATOM 3450 C C . GLN A 1 446 ? -18.940 14.596 0.158 1.00 75.69 446 GLN A C 1
ATOM 3452 O O . GLN A 1 446 ? -18.823 13.426 0.534 1.00 75.69 446 GLN A O 1
ATOM 3457 N N . PRO A 1 447 ? -19.629 14.911 -0.955 1.00 79.31 447 PRO A N 1
ATOM 3458 C CA . PRO A 1 447 ? -20.166 13.902 -1.861 1.00 79.31 447 PRO A CA 1
ATOM 3459 C C . PRO A 1 447 ? -19.070 12.923 -2.314 1.00 79.31 447 PRO A C 1
ATOM 3461 O O . PRO A 1 447 ? -17.962 13.363 -2.627 1.00 79.31 447 PRO A O 1
ATOM 3464 N N . PRO A 1 448 ? -19.340 11.608 -2.371 1.00 64.50 448 PRO A N 1
ATOM 3465 C CA . PRO A 1 448 ? -18.316 10.608 -2.678 1.00 64.50 448 PRO A CA 1
ATOM 3466 C C . PRO A 1 448 ? -17.749 10.729 -4.102 1.00 64.50 448 PRO A C 1
ATOM 3468 O O . PRO A 1 448 ? -16.638 10.273 -4.364 1.00 64.50 448 PRO A O 1
ATOM 3471 N N . GLU A 1 449 ? -18.480 11.356 -5.023 1.00 74.50 449 GLU A N 1
ATOM 3472 C CA . GLU A 1 449 ? -18.025 11.663 -6.381 1.00 74.50 449 GLU A CA 1
ATOM 3473 C C . GLU A 1 449 ? -17.067 12.869 -6.429 1.00 74.50 449 GLU A C 1
ATOM 3475 O O . GLU A 1 449 ? -16.354 13.061 -7.421 1.00 74.50 449 GLU A O 1
ATOM 3480 N N . LEU A 1 450 ? -17.018 13.675 -5.362 1.00 80.44 450 LEU A N 1
ATOM 3481 C CA . LEU A 1 450 ? -16.176 14.860 -5.272 1.00 80.44 450 LEU A CA 1
ATOM 3482 C C . LEU A 1 450 ? -14.755 14.477 -4.843 1.00 80.44 450 LEU A C 1
ATOM 3484 O O . LEU A 1 450 ? -14.423 14.482 -3.665 1.00 80.44 450 LEU A O 1
ATOM 3488 N N . THR A 1 451 ? -13.909 14.157 -5.820 1.00 80.12 451 THR A N 1
ATOM 3489 C CA . THR A 1 451 ? -12.473 13.858 -5.644 1.00 80.12 451 THR A CA 1
ATOM 3490 C C . THR A 1 451 ? -11.590 15.047 -6.037 1.00 80.12 451 THR A C 1
ATOM 3492 O O . THR A 1 451 ? -12.062 15.987 -6.678 1.00 80.12 451 THR A O 1
ATOM 3495 N N . SER A 1 452 ? -10.289 15.014 -5.716 1.00 78.25 452 SER A N 1
ATOM 3496 C CA . SER A 1 452 ? -9.334 16.049 -6.158 1.00 78.25 452 SER A CA 1
ATOM 3497 C C . SER A 1 452 ? -9.321 16.227 -7.678 1.00 78.25 452 SER A C 1
ATOM 3499 O O . SER A 1 452 ? -9.265 17.352 -8.171 1.00 78.25 452 SER A O 1
ATOM 3501 N N . ASP A 1 453 ? -9.427 15.125 -8.419 1.00 78.62 453 ASP A N 1
ATOM 3502 C CA . ASP A 1 453 ? -9.445 15.145 -9.881 1.00 78.62 453 ASP A CA 1
ATOM 3503 C C . ASP A 1 453 ? -10.777 15.662 -10.417 1.00 78.62 453 ASP A C 1
ATOM 3505 O O . ASP A 1 453 ? -10.789 16.441 -11.369 1.00 78.62 453 ASP A O 1
ATOM 3509 N N . ALA A 1 454 ? -11.898 15.284 -9.793 1.00 80.81 454 ALA A N 1
ATOM 3510 C CA . ALA A 1 454 ? -13.207 15.829 -10.143 1.00 80.81 454 ALA A CA 1
ATOM 3511 C C . ALA A 1 454 ? -13.252 17.345 -9.907 1.00 80.81 454 ALA A C 1
ATOM 3513 O O . ALA A 1 454 ? -13.697 18.085 -10.779 1.00 80.81 454 ALA A O 1
ATOM 3514 N N . LEU A 1 455 ? -12.710 17.814 -8.780 1.00 83.25 455 LEU A N 1
ATOM 3515 C CA . LEU A 1 455 ? -12.672 19.228 -8.416 1.00 83.25 455 LEU A CA 1
ATOM 3516 C C . LEU A 1 455 ? -11.787 20.052 -9.373 1.00 83.25 455 LEU A C 1
ATOM 3518 O O . LEU A 1 455 ? -12.170 21.152 -9.760 1.00 83.25 455 LEU A O 1
ATOM 3522 N N . LYS A 1 456 ? -10.643 19.507 -9.818 1.00 81.81 456 LYS A N 1
ATOM 3523 C CA . LYS A 1 456 ? -9.759 20.143 -10.820 1.00 81.81 456 LYS A CA 1
ATOM 3524 C C . LYS A 1 456 ? -10.329 20.164 -12.242 1.00 81.81 456 LYS A C 1
ATOM 3526 O O . LYS A 1 456 ? -9.891 20.978 -13.053 1.00 81.81 456 LYS A O 1
ATOM 3531 N N . ARG A 1 457 ? -11.252 19.254 -12.569 1.00 83.19 457 ARG A N 1
ATOM 3532 C CA . ARG A 1 457 ? -11.906 19.160 -13.889 1.00 83.19 457 ARG A CA 1
ATOM 3533 C C . ARG A 1 457 ? -13.076 20.128 -14.056 1.00 83.19 457 ARG A C 1
ATOM 3535 O O . ARG A 1 457 ? -13.652 20.188 -15.136 1.00 83.19 457 ARG A O 1
ATOM 3542 N N . ILE A 1 458 ? -13.443 20.871 -13.014 1.00 81.56 458 ILE A N 1
ATOM 3543 C CA . ILE A 1 458 ? -14.496 21.879 -13.110 1.00 81.56 458 ILE A CA 1
ATOM 3544 C C . ILE A 1 458 ? -13.943 23.076 -13.878 1.00 81.56 458 ILE A C 1
ATOM 3546 O O . ILE A 1 458 ? -13.181 23.877 -13.343 1.00 81.56 458 ILE A O 1
ATOM 3550 N N . ASP A 1 459 ? -14.358 23.193 -15.140 1.00 67.19 459 ASP A N 1
ATOM 3551 C CA . ASP A 1 459 ? -13.900 24.243 -16.055 1.00 67.19 459 ASP A CA 1
ATOM 3552 C C . ASP A 1 459 ? -14.206 25.657 -15.543 1.00 67.19 459 ASP A C 1
ATOM 3554 O O . ASP A 1 459 ? -13.491 26.610 -15.856 1.00 67.19 459 ASP A O 1
ATOM 3558 N N . THR A 1 460 ? -15.285 25.840 -14.774 1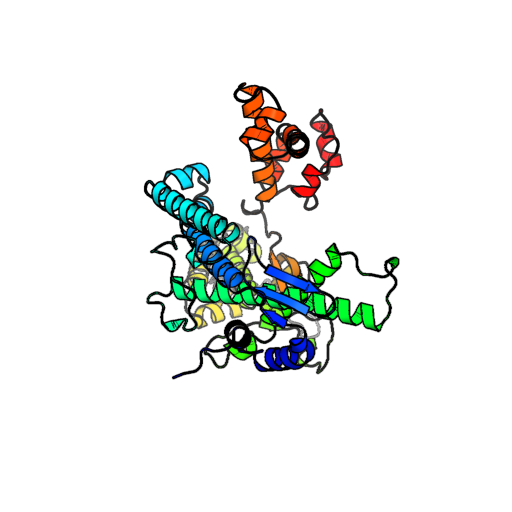.00 80.00 460 THR A N 1
ATOM 3559 C CA . THR A 1 460 ? -15.632 27.149 -14.205 1.00 80.00 460 THR A CA 1
ATOM 3560 C C . THR A 1 460 ? -16.363 26.997 -12.878 1.00 80.00 460 THR A C 1
ATOM 3562 O O . THR A 1 460 ? -17.527 26.601 -12.837 1.00 80.00 460 THR A O 1
ATOM 3565 N N . LEU A 1 461 ? -15.688 27.338 -11.777 1.00 86.25 461 LEU A N 1
ATOM 3566 C CA . LEU A 1 461 ? -16.318 27.390 -10.460 1.00 86.25 461 LEU A CA 1
ATOM 3567 C C . LEU A 1 461 ? -17.225 28.636 -10.370 1.00 86.25 461 LEU A C 1
ATOM 3569 O O . LEU A 1 461 ? -16.731 29.750 -10.573 1.00 86.25 461 LEU A O 1
ATOM 3573 N N . PRO A 1 462 ? -18.529 28.499 -10.058 1.00 88.69 462 PRO A N 1
ATOM 3574 C CA . PRO A 1 462 ? -19.417 29.650 -9.911 1.00 88.69 462 PRO A CA 1
ATOM 3575 C C . PRO A 1 462 ? -18.928 30.630 -8.836 1.00 88.69 462 PRO A C 1
ATOM 3577 O O . PRO A 1 462 ? -18.581 30.229 -7.725 1.00 88.69 462 PRO A O 1
ATOM 3580 N N . ILE A 1 463 ? -18.949 31.931 -9.148 1.00 84.69 463 ILE A N 1
ATOM 3581 C CA . ILE A 1 463 ? -18.508 32.997 -8.225 1.00 84.69 463 ILE A CA 1
ATOM 3582 C C . ILE A 1 463 ? -19.449 33.114 -7.015 1.00 84.69 463 ILE A C 1
ATOM 3584 O O . ILE A 1 463 ? -19.016 33.428 -5.908 1.00 84.69 463 ILE A O 1
ATOM 3588 N N . LEU A 1 464 ? -20.746 32.859 -7.203 1.00 89.19 464 LEU A N 1
ATOM 3589 C CA . LEU A 1 464 ? -21.724 32.901 -6.120 1.00 89.19 464 LEU A CA 1
ATOM 3590 C C . LEU A 1 464 ? -21.715 31.576 -5.350 1.00 89.19 464 LEU A C 1
ATOM 3592 O O . LEU A 1 464 ? -22.065 30.534 -5.898 1.00 89.19 464 LEU A O 1
ATOM 3596 N N . TRP A 1 465 ? -21.411 31.622 -4.049 1.00 90.31 465 TRP A N 1
ATOM 3597 C CA . TRP A 1 465 ? -21.370 30.435 -3.178 1.00 90.31 465 TRP A CA 1
ATOM 3598 C C . TRP A 1 465 ? -22.649 29.597 -3.179 1.00 90.31 465 TRP A C 1
ATOM 3600 O O . TRP A 1 465 ? -22.584 28.382 -3.004 1.00 90.31 465 TRP A O 1
ATOM 3610 N N . LYS A 1 466 ? -23.822 30.214 -3.368 1.00 86.06 466 LYS A N 1
ATOM 3611 C CA . LYS A 1 466 ? -25.096 29.481 -3.459 1.00 86.06 466 LYS A CA 1
ATOM 3612 C C . LYS A 1 466 ? -25.128 28.498 -4.639 1.00 86.06 466 LYS A C 1
ATOM 3614 O O . LYS A 1 466 ? -25.662 27.404 -4.494 1.00 86.06 466 LYS A O 1
ATOM 3619 N N . ASP A 1 467 ? -24.472 28.850 -5.742 1.00 86.81 467 ASP A N 1
ATOM 3620 C CA . ASP A 1 467 ? -24.533 28.127 -7.013 1.00 86.81 467 ASP A CA 1
ATOM 3621 C C . ASP A 1 467 ? -23.421 27.068 -7.136 1.00 86.81 467 ASP A C 1
ATOM 3623 O O . ASP A 1 467 ? -23.392 26.302 -8.096 1.00 86.81 467 ASP A O 1
ATOM 3627 N N . GLN A 1 468 ? -22.514 26.985 -6.154 1.00 89.56 468 GLN A N 1
ATOM 3628 C CA . GLN A 1 468 ? -21.411 26.018 -6.150 1.00 89.56 468 GLN A CA 1
ATOM 3629 C C . GLN A 1 468 ? -21.850 24.586 -5.787 1.00 89.56 468 GLN A C 1
ATOM 3631 O O . GLN A 1 468 ? -21.179 23.639 -6.178 1.00 89.56 468 GLN A O 1
ATOM 3636 N N . ARG A 1 469 ? -22.975 24.392 -5.083 1.00 89.69 469 ARG A N 1
ATOM 3637 C CA . ARG A 1 469 ? -23.403 23.070 -4.568 1.00 89.69 469 ARG A CA 1
ATOM 3638 C C . ARG A 1 469 ? -23.721 22.066 -5.677 1.00 89.69 469 ARG A C 1
ATOM 3640 O O . ARG A 1 469 ? -23.172 20.968 -5.685 1.00 89.69 469 ARG A O 1
ATOM 3647 N N . THR A 1 470 ? -24.538 22.474 -6.646 1.00 83.12 470 THR A N 1
ATOM 3648 C CA . THR A 1 470 ? -24.990 21.631 -7.761 1.00 83.12 470 THR A CA 1
ATOM 3649 C C . THR A 1 470 ? -23.846 21.033 -8.593 1.00 83.12 470 THR A C 1
ATOM 3651 O O . THR A 1 470 ? -23.835 19.814 -8.760 1.00 83.12 470 THR A O 1
ATOM 3654 N N . PRO A 1 471 ? -22.861 21.809 -9.101 1.00 83.56 471 PRO A N 1
ATOM 3655 C CA . PRO A 1 471 ? -21.747 21.235 -9.864 1.00 83.56 471 PRO A CA 1
ATOM 3656 C C . PRO A 1 471 ? -20.798 20.381 -9.010 1.00 83.56 471 PRO A C 1
ATOM 3658 O O . PRO A 1 471 ? -20.059 19.571 -9.558 1.00 83.56 471 PRO A O 1
ATOM 3661 N N . LEU A 1 472 ? -20.817 20.549 -7.685 1.00 85.62 472 LEU A N 1
ATOM 3662 C CA . LEU A 1 472 ? -19.977 19.808 -6.742 1.00 85.62 472 LEU A CA 1
ATOM 3663 C C . LEU A 1 472 ? -20.681 18.580 -6.143 1.00 85.62 472 LEU A C 1
ATOM 3665 O O . LEU A 1 472 ? -20.113 17.923 -5.276 1.00 85.62 472 LEU A O 1
ATOM 3669 N N . GLY A 1 473 ? -21.901 18.264 -6.592 1.00 79.25 473 GLY A N 1
ATOM 3670 C CA . GLY A 1 473 ? -22.656 17.090 -6.143 1.00 79.25 473 GLY A CA 1
ATOM 3671 C C . GLY A 1 473 ? -23.294 17.228 -4.758 1.00 79.25 473 GLY A C 1
ATOM 3672 O O . GLY A 1 473 ? -23.791 16.242 -4.219 1.00 79.25 473 GLY A O 1
ATOM 3673 N N . PHE A 1 474 ? -23.302 18.426 -4.168 1.00 77.56 474 PHE A N 1
ATOM 3674 C CA . PHE A 1 474 ? -24.007 18.676 -2.911 1.00 77.56 474 PHE A CA 1
ATOM 3675 C C . PHE A 1 474 ? -25.507 18.799 -3.187 1.00 77.56 474 PHE A C 1
ATOM 3677 O O . PHE A 1 474 ? -25.932 19.611 -4.013 1.00 77.56 474 PHE A O 1
ATOM 3684 N N . ILE A 1 475 ? -26.309 17.993 -2.488 1.00 67.62 475 ILE A N 1
ATOM 3685 C CA . ILE A 1 475 ? -27.772 18.084 -2.533 1.00 67.62 475 ILE A CA 1
ATOM 3686 C C . ILE A 1 475 ? -28.168 19.399 -1.849 1.00 67.62 475 ILE A C 1
ATOM 3688 O O . ILE A 1 475 ? -27.719 19.668 -0.735 1.00 67.62 475 ILE A O 1
ATOM 3692 N N . ALA A 1 476 ? -28.935 20.230 -2.558 1.00 50.06 476 ALA A N 1
ATOM 3693 C CA . ALA A 1 476 ? -29.395 21.534 -2.078 1.00 50.06 476 ALA A CA 1
ATOM 3694 C C . ALA A 1 476 ? -30.365 21.429 -0.895 1.00 50.06 476 ALA A C 1
ATOM 3696 O O . ALA A 1 476 ? -31.191 20.484 -0.894 1.00 50.06 476 ALA A O 1
#